Protein AF-A0A7S0S114-F1 (afdb_monomer)

Mean predicted aligned error: 22.09 Å

Solvent-accessible surface area (backbone atoms only — not comparable to full-atom values): 27896 Å² total; per-residue (Å²): 112,66,70,60,52,54,51,49,53,51,51,50,53,50,50,52,54,50,50,51,52,52,51,52,52,51,54,49,50,53,51,50,52,51,50,53,50,49,52,51,52,51,52,50,52,51,50,51,51,52,52,54,50,50,55,52,51,49,54,51,50,53,53,50,47,55,52,54,52,52,51,44,53,50,45,52,54,50,44,55,50,50,52,53,51,47,54,51,51,52,54,50,46,53,48,52,50,50,55,40,52,53,50,52,52,51,38,54,53,40,54,53,49,44,74,69,54,84,87,52,68,68,61,40,50,54,39,51,52,52,38,52,54,53,54,51,50,45,51,51,54,50,51,52,45,51,52,52,50,52,51,48,53,50,51,51,51,53,44,50,52,49,51,52,50,43,55,52,50,53,51,52,46,54,51,53,54,50,52,51,51,53,52,52,51,52,54,50,49,54,49,48,57,62,70,62,58,87,82,78,81,80,84,73,86,65,90,69,79,54,71,71,56,52,54,50,49,52,52,52,50,52,51,51,50,52,51,51,54,52,52,54,57,63,70,64,57,75,78,78,84,84,77,89,82,89,85,87,87,88,88,82,86,89,82,93,79,79,91,74,83,79,82,67,84,68,54,70,70,57,52,51,51,52,48,53,52,51,51,52,51,55,51,49,53,51,50,51,53,52,51,52,53,52,51,52,52,54,52,52,55,50,51,53,54,57,64,75,69,62,81,90,77,90,82,87,90,82,86,86,81,90,80,88,83,86,83,85,90,85,85,88,84,86,89,89,83,89,86,88,85,90,78,91,78,91,77,91,80,80,90,80,83,84,83,83,84,82,56,74,67,60,57,54,54,49,54,54,50,53,57,49,52,53,55,48,52,54,51,53,52,52,49,54,51,51,54,52,52,50,53,53,49,52,52,51,52,50,52,50,53,53,51,52,52,52,52,52,52,52,53,51,54,55,59,71,69,52,78,94,80,86,90,75,88,86,82,87,81,91,81,80,90,88,86,81,88,84,86,91,86,81,92,77,85,84,82,79,78,85,87,83,135

Sequence (453 aa):
GEAAAARAAELQLQLERFTQVVQGAQASSITYQALLGAERSAAGAHLARLQQQHVAAQAQAEGRAAALEAELQQLSGRIHQHESASAVLSATVERLARERDELMAQVSALEQHAQAAPAAAAVSQEAEQQAAALRAQVSTLGSEAAQLRTQLADQARELNVARLQAVHMERTLAQALKENAQLGEQVLSLRAARNAQPGLSQDMLVTEPGPSHEVSRLRLAALLQVVTATQARLQRQPAGSSGLSGGGSPPGAAAAAIREDGAQSMPLDALTRRLEARVREVLLSALEAQQGARAAHNRAAQLELALTSAPMAAAPLSPPRTAAIAAPSSRASPPAAGMTGTRTVGLTVSSPTAPPSINAADQQMQFVRLGQRTKELQREMLVMQAESAELRRRLAEQASANTQLAIQLAGITTQLSSPPGNRAASTGGSFAHMYRMASPDTWAEPRRRPFVP

Organism: NCBI:txid1034604

pLDDT: mean 70.27, std 20.06, range [30.53, 96.69]

Secondary structure (DSSP, 8-state):
-HHHHHHHHHHHHHHHHHHHHHHHHHHHHHHHHHHHHHHHHHHHHHHHHHHHHHHHHHHHHHHHHHHHHHHHHHHHHHHHHHHHHHHHHHHHHHHHHHHHHHHHHHHHHHHHHHHH--S-HHHHHHHHHHHHHHHHHHHHHHHHHHHHHHHHHHHHHHHHHHHHHHHHHHHHHHHHHHHHHHHHHHHHHHHHHHHT-TT---S----PPPHHHHHHHHHHHHHHHHHHHHHHHHHTSPPP---------------------------HHHHHHHHHHHHHHHHHHHHHHHHHHHHHHHHHHHHHHHHHT---------PPP----PPPP------------------PPPP-PPPPPPPHHHHHHHHHHHHHHHHHHHHHHHHHHHHHHHHHHHHHHHHHHHHHHHHHHHHHHHHHTS-S---S-----------------------PPPP--

Radius of gyration: 45.47 Å; Cα contacts (8 Å, |Δi|>4): 60; chains: 1; bounding box: 111×89×146 Å

Foldseek 3Di:
DVVVVVVVVVVVVVVVVVVVVVVVVVVVVVVVVVVVVVVVVVVVVVVVVVVVVLVVVLVVLVVVLVVLVVVLVVLVVVLVVLVVVLVVLVVVLVVLVVVLVVLVVVLVVLVVVLVPDPDPPVSNVVSVVVSVVSVVVSVVSVVVSVVSVVVSVVSVVVSVVSVVVSVVSVVVSVVSVVVNVVSVVVVVVVVVVVVPPPDPDDDDPPPDPDVVVVVVVVVVVVVVVVVVVVVVVVVPPDDDDDDDDDDDDDDDDDDDDDDDDDPDDDPPVRVVVVVVVVVVVVVVVVVVVVVVVVVVVVVVVVVVVVVVPDDDDDDDDDDDDDDDDDDDDDDDDDDDDDDDDDDDDDDDDDDDDDDDDDDPVVVVVVVVVVVVVVVVVVVVVVVVVVVVVVVVVVVVVVVVVVVVVVVVVVVVVVVVPDDPDDDDDDDDDDDDDDDDDDDDDDDDDDDDDDDDD

Nearest PDB structures (foldseek):
  3zx6-assembly1_A  TM=5.460E-01  e=6.364E-01  Archaeoglobus fulgidus DSM 4304
  4tko-assembly1_B  TM=4.449E-01  e=1.221E+00  Aquifex aeolicus VF5

Structure (mmCIF, N/CA/C/O backbone):
data_AF-A0A7S0S114-F1
#
_entry.id   AF-A0A7S0S114-F1
#
loop_
_atom_site.group_PDB
_atom_site.id
_atom_site.type_symbol
_atom_site.label_atom_id
_atom_site.label_alt_id
_atom_site.label_comp_id
_atom_site.label_asym_id
_atom_site.label_entity_id
_atom_site.label_seq_id
_atom_site.pdbx_PDB_ins_code
_atom_site.Cartn_x
_atom_site.Cartn_y
_atom_site.Cartn_z
_atom_site.occupancy
_atom_site.B_iso_or_equiv
_atom_site.auth_seq_id
_atom_site.auth_comp_id
_atom_site.auth_asym_id
_atom_site.auth_atom_id
_atom_site.pdbx_PDB_model_num
ATOM 1 N N . GLY A 1 1 ? 63.900 2.263 -81.736 1.00 81.50 1 GLY A N 1
ATOM 2 C CA . GLY A 1 1 ? 63.110 1.033 -81.546 1.00 81.50 1 GLY A CA 1
ATOM 3 C C . GLY A 1 1 ? 63.093 0.627 -80.089 1.00 81.50 1 GLY A C 1
ATOM 4 O O . GLY A 1 1 ? 62.076 0.788 -79.433 1.00 81.50 1 GLY A O 1
ATOM 5 N N . GLU A 1 2 ? 64.231 0.185 -79.560 1.00 87.00 2 GLU A N 1
ATOM 6 C CA . GLU A 1 2 ? 64.334 -0.417 -78.219 1.00 87.00 2 GLU A CA 1
ATOM 7 C C . GLU A 1 2 ? 63.953 0.516 -77.057 1.00 87.00 2 GLU A C 1
ATOM 9 O O . GLU A 1 2 ? 63.200 0.110 -76.179 1.00 87.00 2 GLU A O 1
ATOM 14 N N . ALA A 1 3 ? 64.356 1.792 -77.082 1.00 85.62 3 ALA A N 1
ATOM 15 C CA . ALA A 1 3 ? 63.976 2.752 -76.035 1.00 85.62 3 ALA A CA 1
ATOM 16 C C . ALA A 1 3 ? 62.453 3.000 -75.951 1.00 85.62 3 ALA A C 1
ATOM 18 O O . ALA A 1 3 ? 61.915 3.233 -74.871 1.00 85.62 3 ALA A O 1
ATOM 19 N N . ALA A 1 4 ? 61.743 2.921 -77.083 1.00 86.69 4 ALA A N 1
ATOM 20 C CA . ALA A 1 4 ? 60.287 3.049 -77.111 1.00 86.69 4 ALA A CA 1
ATOM 21 C C . ALA A 1 4 ? 59.601 1.789 -76.558 1.00 86.69 4 ALA A C 1
ATOM 23 O O . ALA A 1 4 ? 58.617 1.904 -75.834 1.00 86.69 4 ALA A O 1
ATOM 24 N N . ALA A 1 5 ? 60.154 0.603 -76.838 1.00 88.25 5 ALA A N 1
ATOM 25 C CA . ALA A 1 5 ? 59.668 -0.662 -76.290 1.00 88.25 5 ALA A CA 1
ATOM 26 C C . ALA A 1 5 ? 59.889 -0.758 -74.769 1.00 88.25 5 ALA A C 1
ATOM 28 O O . ALA A 1 5 ? 58.977 -1.147 -74.045 1.00 88.25 5 ALA A O 1
ATOM 29 N N . ALA A 1 6 ? 61.052 -0.323 -74.270 1.00 89.56 6 ALA A N 1
ATOM 30 C CA . ALA A 1 6 ? 61.338 -0.267 -72.836 1.00 89.56 6 ALA A CA 1
ATOM 31 C C . ALA A 1 6 ? 60.381 0.684 -72.098 1.00 89.56 6 ALA A C 1
ATOM 33 O O . ALA A 1 6 ? 59.823 0.329 -71.062 1.00 89.56 6 ALA A O 1
ATOM 34 N N . ARG A 1 7 ? 60.114 1.864 -72.675 1.00 90.38 7 ARG A N 1
ATOM 35 C CA . ARG A 1 7 ? 59.165 2.833 -72.110 1.00 90.38 7 ARG A CA 1
ATOM 36 C C . ARG A 1 7 ? 57.718 2.330 -72.144 1.00 90.38 7 ARG A C 1
ATOM 38 O O . ARG A 1 7 ? 56.965 2.598 -71.214 1.00 90.38 7 ARG A O 1
ATOM 45 N N . ALA A 1 8 ? 57.327 1.593 -73.184 1.00 88.56 8 ALA A N 1
ATOM 46 C CA . ALA A 1 8 ? 56.010 0.961 -73.257 1.00 88.56 8 ALA A CA 1
ATOM 47 C C . ALA A 1 8 ? 55.838 -0.130 -72.185 1.00 88.56 8 ALA A C 1
ATOM 49 O O . ALA A 1 8 ? 54.810 -0.157 -71.512 1.00 88.56 8 ALA A O 1
ATOM 50 N N . ALA A 1 9 ? 56.859 -0.967 -71.968 1.00 91.12 9 ALA A N 1
ATOM 51 C CA . ALA A 1 9 ? 56.851 -1.982 -70.914 1.00 91.12 9 ALA A CA 1
ATOM 52 C C . ALA A 1 9 ? 56.797 -1.361 -69.506 1.00 91.12 9 ALA A C 1
ATOM 54 O O . ALA A 1 9 ? 56.062 -1.840 -68.644 1.00 91.12 9 ALA A O 1
ATOM 55 N N . GLU A 1 10 ? 57.520 -0.262 -69.275 1.00 92.56 10 GLU A N 1
ATOM 56 C CA . GLU A 1 10 ? 57.477 0.464 -68.003 1.00 92.56 10 GLU A CA 1
ATOM 57 C C . GLU A 1 10 ? 56.098 1.087 -67.737 1.00 92.56 10 GLU A C 1
ATOM 59 O O . GLU A 1 10 ? 55.567 0.951 -66.634 1.00 92.56 10 GLU A O 1
ATOM 64 N N . LEU A 1 11 ? 55.473 1.707 -68.746 1.00 92.19 11 LEU A N 1
ATOM 65 C CA . LEU A 1 11 ? 54.112 2.242 -68.630 1.00 92.19 11 LEU A CA 1
ATOM 66 C C . LEU A 1 11 ? 53.078 1.139 -68.381 1.00 92.19 11 LEU A C 1
ATOM 68 O O . LEU A 1 11 ? 52.163 1.335 -67.585 1.00 92.19 11 LEU A O 1
ATOM 72 N N . GLN A 1 12 ? 53.233 -0.026 -69.012 1.00 91.50 12 GLN A N 1
ATOM 73 C CA . GLN A 1 12 ? 52.357 -1.172 -68.780 1.00 91.50 12 GLN A CA 1
ATOM 74 C C . GLN A 1 12 ? 52.486 -1.693 -67.340 1.00 91.50 12 GLN A C 1
ATOM 76 O O . GLN A 1 12 ? 51.475 -1.885 -66.669 1.00 91.50 12 GLN A O 1
ATOM 81 N N . LEU A 1 13 ? 53.712 -1.804 -66.818 1.00 93.06 13 LEU A N 1
ATOM 82 C CA . LEU A 1 13 ? 53.962 -2.169 -65.421 1.00 93.06 13 LEU A CA 1
ATOM 83 C C . LEU A 1 13 ? 53.384 -1.130 -64.439 1.00 93.06 13 LEU A C 1
ATOM 85 O O . LEU A 1 13 ? 52.835 -1.489 -63.396 1.00 93.06 13 LEU A O 1
ATOM 89 N N . GLN A 1 14 ? 53.489 0.166 -64.754 1.00 89.75 14 GLN A N 1
ATOM 90 C CA . GLN A 1 14 ? 52.878 1.234 -63.954 1.00 89.75 14 GLN A CA 1
ATOM 91 C C . GLN A 1 14 ? 51.348 1.147 -63.967 1.00 89.75 14 GLN A C 1
ATOM 93 O O . GLN A 1 14 ? 50.722 1.324 -62.920 1.00 89.75 14 GLN A O 1
ATOM 98 N N . LEU A 1 15 ? 50.746 0.824 -65.114 1.00 91.00 15 LEU A N 1
ATOM 99 C CA . LEU A 1 15 ? 49.301 0.668 -65.256 1.00 91.00 15 LEU A CA 1
ATOM 100 C C . LEU A 1 15 ? 48.785 -0.572 -64.507 1.00 91.00 15 LEU A C 1
ATOM 102 O O . LEU A 1 15 ? 47.757 -0.496 -63.834 1.00 91.00 15 LEU A O 1
ATOM 106 N N . GLU A 1 16 ? 49.526 -1.682 -64.531 1.00 92.44 16 GLU A N 1
ATOM 107 C CA . GLU A 1 16 ? 49.233 -2.881 -63.733 1.00 92.44 16 GLU A CA 1
ATOM 108 C C . GLU A 1 16 ? 49.321 -2.597 -62.228 1.00 92.44 16 GLU A C 1
ATOM 110 O O . GLU A 1 16 ? 48.396 -2.930 -61.484 1.00 92.44 16 GLU A O 1
ATOM 115 N N . ARG A 1 17 ? 50.377 -1.907 -61.773 1.00 90.56 17 ARG A N 1
ATOM 116 C CA . ARG A 1 17 ? 50.522 -1.494 -60.365 1.00 90.56 17 ARG A CA 1
ATOM 117 C C . ARG A 1 17 ? 49.401 -0.556 -59.926 1.00 90.56 17 ARG A C 1
ATOM 119 O O . ARG A 1 17 ? 48.840 -0.742 -58.850 1.00 90.56 17 ARG A O 1
ATOM 126 N N . PHE A 1 18 ? 49.044 0.425 -60.753 1.00 88.38 18 PHE A N 1
ATOM 127 C CA . PHE A 1 18 ? 47.925 1.325 -60.474 1.00 88.38 18 PHE A CA 1
ATOM 128 C C . PHE A 1 18 ? 46.602 0.556 -60.374 1.00 88.38 18 PHE A C 1
ATOM 130 O O . PHE A 1 18 ? 45.844 0.752 -59.426 1.00 88.38 18 PHE A O 1
ATOM 137 N N . THR A 1 19 ? 46.357 -0.380 -61.294 1.00 90.00 19 THR A N 1
ATOM 138 C CA . THR A 1 19 ? 45.152 -1.223 -61.289 1.00 90.00 19 THR A CA 1
ATOM 139 C C . THR A 1 19 ? 45.071 -2.079 -60.023 1.00 90.00 19 THR A C 1
ATOM 141 O O . THR A 1 19 ? 44.016 -2.134 -59.395 1.00 90.00 19 THR A O 1
ATOM 144 N N . GLN A 1 20 ? 46.185 -2.678 -59.588 1.00 88.00 20 GLN A N 1
ATOM 145 C CA . GLN A 1 20 ? 46.251 -3.437 -58.334 1.00 88.00 20 GLN A CA 1
ATOM 146 C C . GLN A 1 20 ? 45.964 -2.561 -57.104 1.00 88.00 20 GLN A C 1
ATOM 148 O O . GLN A 1 20 ? 45.228 -2.984 -56.213 1.00 88.00 20 GLN A O 1
ATOM 153 N N . VAL A 1 21 ? 46.483 -1.327 -57.058 1.00 88.88 21 VAL A N 1
ATOM 154 C CA . VAL A 1 21 ? 46.205 -0.379 -55.963 1.00 88.88 21 VAL A CA 1
ATOM 155 C C . VAL A 1 21 ? 44.726 0.016 -55.931 1.00 88.88 21 VAL A C 1
ATOM 157 O O . VAL A 1 21 ? 44.118 0.007 -54.861 1.00 88.88 21 VAL A O 1
ATOM 160 N N . VAL A 1 22 ? 44.120 0.310 -57.085 1.00 86.38 22 VAL A N 1
ATOM 161 C CA . VAL A 1 22 ? 42.689 0.648 -57.176 1.00 86.38 22 VAL A CA 1
ATOM 162 C C . VAL A 1 22 ? 41.814 -0.537 -56.759 1.00 86.38 22 VAL A C 1
ATOM 164 O O . VAL A 1 22 ? 40.882 -0.355 -55.977 1.00 86.38 22 VAL A O 1
ATOM 167 N N . GLN A 1 23 ? 42.132 -1.755 -57.205 1.00 86.19 23 GLN A N 1
ATOM 168 C CA . GLN A 1 23 ? 41.413 -2.967 -56.799 1.00 86.19 23 GLN A CA 1
ATOM 169 C C . GLN A 1 23 ? 41.551 -3.239 -55.293 1.00 86.19 23 GLN A C 1
ATOM 171 O O . GLN A 1 23 ? 40.560 -3.555 -54.634 1.00 86.19 23 GLN A O 1
ATOM 176 N N . GLY A 1 24 ? 42.744 -3.048 -54.718 1.00 88.62 24 GLY A N 1
ATOM 177 C CA . GLY A 1 24 ? 42.964 -3.157 -53.273 1.00 88.62 24 GLY A CA 1
ATOM 178 C C . GLY A 1 24 ? 42.173 -2.119 -52.470 1.00 88.62 24 GLY A C 1
ATOM 179 O O . GLY A 1 24 ? 41.569 -2.449 -51.445 1.00 88.62 24 GLY A O 1
ATOM 180 N N . ALA A 1 25 ? 42.106 -0.876 -52.956 1.00 82.50 25 ALA A N 1
ATOM 181 C CA . ALA A 1 25 ? 41.315 0.188 -52.342 1.00 82.50 25 ALA A CA 1
ATOM 182 C C . ALA A 1 25 ? 39.803 -0.096 -52.411 1.00 82.50 25 ALA A C 1
ATOM 184 O O . ALA A 1 25 ? 39.096 0.100 -51.422 1.00 82.50 25 ALA A O 1
ATOM 185 N N . GLN A 1 26 ? 39.307 -0.620 -53.537 1.00 83.75 26 GLN A N 1
ATOM 186 C CA . GLN A 1 26 ? 37.910 -1.041 -53.684 1.00 83.75 26 GLN A CA 1
ATOM 187 C C . GLN A 1 26 ? 37.561 -2.202 -52.744 1.00 83.75 26 GLN A C 1
ATOM 189 O O . GLN A 1 26 ? 36.554 -2.132 -52.041 1.00 83.75 26 GLN A O 1
ATOM 194 N N . ALA A 1 27 ? 38.414 -3.228 -52.654 1.00 84.94 27 ALA A N 1
ATOM 195 C CA . ALA A 1 27 ? 38.220 -4.341 -51.723 1.00 84.94 27 ALA A CA 1
ATOM 196 C C . ALA A 1 27 ? 38.202 -3.869 -50.255 1.00 84.94 27 ALA A C 1
ATOM 198 O O . ALA A 1 27 ? 37.362 -4.300 -49.460 1.00 84.94 27 ALA A O 1
ATOM 199 N N . SER A 1 28 ? 39.079 -2.922 -49.908 1.00 86.81 28 SER A N 1
ATOM 200 C CA . SER A 1 28 ? 39.133 -2.315 -48.572 1.00 86.81 28 SER A CA 1
ATOM 201 C C . SER A 1 28 ? 37.876 -1.491 -48.271 1.00 86.81 28 SER A C 1
ATOM 203 O O . SER A 1 28 ? 37.326 -1.586 -47.175 1.00 86.81 28 SER A O 1
ATOM 205 N N . SER A 1 29 ? 37.369 -0.740 -49.255 1.00 85.12 29 SER A N 1
ATOM 206 C CA . SER A 1 29 ? 36.121 0.024 -49.142 1.00 85.12 29 SER A CA 1
ATOM 207 C C . SER A 1 29 ? 34.905 -0.880 -48.912 1.00 85.12 29 SER A C 1
ATOM 209 O O . SER A 1 29 ? 34.122 -0.621 -47.999 1.00 85.12 29 SER A O 1
ATOM 211 N N . ILE A 1 30 ? 34.782 -1.983 -49.661 1.00 86.12 30 ILE A N 1
ATOM 212 C CA . ILE A 1 30 ? 33.703 -2.973 -49.484 1.00 86.12 30 ILE A CA 1
ATOM 213 C C . ILE A 1 30 ? 33.766 -3.596 -48.084 1.00 86.12 30 ILE A C 1
ATOM 215 O O . ILE A 1 30 ? 32.747 -3.702 -47.403 1.00 86.12 30 ILE A O 1
ATOM 219 N N . THR A 1 31 ? 34.966 -3.959 -47.625 1.00 88.75 31 THR A N 1
ATOM 220 C CA . THR A 1 31 ? 35.167 -4.547 -46.292 1.00 88.75 31 THR A CA 1
ATOM 221 C C . THR A 1 31 ? 34.782 -3.561 -45.186 1.00 88.75 31 THR A C 1
ATOM 223 O O . THR A 1 31 ? 34.095 -3.930 -44.235 1.00 88.75 31 THR A O 1
ATOM 226 N N . TYR A 1 32 ? 35.157 -2.288 -45.333 1.00 83.69 32 TYR A N 1
ATOM 227 C CA . TYR A 1 32 ? 34.794 -1.234 -44.389 1.00 83.69 32 TYR A CA 1
ATOM 228 C C . TYR A 1 32 ? 33.278 -0.979 -44.356 1.00 83.69 32 TYR A C 1
ATOM 230 O O . TYR A 1 32 ? 32.695 -0.864 -43.279 1.00 83.69 32 TYR A O 1
ATOM 238 N N . GLN A 1 33 ? 32.610 -0.965 -45.514 1.00 82.94 33 GLN A N 1
ATOM 239 C CA . GLN A 1 33 ? 31.150 -0.847 -45.579 1.00 82.94 33 GLN A CA 1
ATOM 240 C C . GLN A 1 33 ? 30.438 -2.048 -44.939 1.00 82.94 33 GLN A C 1
ATOM 242 O O . GLN A 1 33 ? 29.446 -1.859 -44.234 1.00 82.94 33 GLN A O 1
ATOM 247 N N . ALA A 1 34 ? 30.953 -3.267 -45.128 1.00 85.12 34 ALA A N 1
ATOM 248 C CA . ALA A 1 34 ? 30.411 -4.468 -44.494 1.00 85.12 34 ALA A CA 1
ATOM 249 C C . ALA A 1 34 ? 30.555 -4.428 -42.961 1.00 85.12 34 ALA A C 1
ATOM 251 O O . ALA A 1 34 ? 29.598 -4.736 -42.250 1.00 85.12 34 ALA A O 1
ATOM 252 N N . LEU A 1 35 ? 31.712 -3.986 -42.451 1.00 88.38 35 LEU A N 1
ATOM 253 C CA . LEU A 1 35 ? 31.949 -3.783 -41.016 1.00 88.38 35 LEU A CA 1
ATOM 254 C C . LEU A 1 35 ? 30.997 -2.734 -40.429 1.00 88.38 35 LEU A C 1
ATOM 256 O O . LEU A 1 35 ? 30.316 -3.016 -39.445 1.00 88.38 35 LEU A O 1
ATOM 260 N N . LEU A 1 36 ? 30.858 -1.573 -41.078 1.00 80.44 36 LEU A N 1
ATOM 261 C CA . LEU A 1 36 ? 29.904 -0.540 -40.660 1.00 80.44 36 LEU A CA 1
ATOM 262 C C . LEU A 1 36 ? 28.451 -1.041 -40.678 1.00 80.44 36 LEU A C 1
ATOM 264 O O . LEU A 1 36 ? 27.664 -0.697 -39.795 1.00 80.44 36 LEU A O 1
ATOM 268 N N . GLY A 1 37 ? 28.074 -1.854 -41.668 1.00 84.50 37 GLY A N 1
ATOM 269 C CA . GLY A 1 37 ? 26.755 -2.485 -41.734 1.00 84.50 37 GLY A CA 1
ATOM 270 C C . GLY A 1 37 ? 26.506 -3.445 -40.567 1.00 84.50 37 GLY A C 1
ATOM 271 O O . GLY A 1 37 ? 25.448 -3.390 -39.934 1.00 84.50 37 GLY A O 1
ATOM 272 N N . ALA A 1 38 ? 27.495 -4.278 -40.236 1.00 84.94 38 ALA A N 1
ATOM 273 C CA . ALA A 1 38 ? 27.428 -5.209 -39.113 1.00 84.94 38 ALA A CA 1
ATOM 274 C C . ALA A 1 38 ? 27.340 -4.481 -37.762 1.00 84.94 38 ALA A C 1
ATOM 276 O O . ALA A 1 38 ? 26.494 -4.830 -36.936 1.00 84.94 38 ALA A O 1
ATOM 277 N N . GLU A 1 39 ? 28.138 -3.430 -37.554 1.00 83.75 39 GLU A N 1
ATOM 278 C CA . GLU A 1 39 ? 28.085 -2.601 -36.343 1.00 83.75 39 GLU A CA 1
ATOM 279 C C . GLU A 1 39 ? 26.726 -1.911 -36.180 1.00 83.75 39 GLU A C 1
ATOM 281 O O . GLU A 1 39 ? 26.144 -1.933 -35.093 1.00 83.75 39 GLU A O 1
ATOM 286 N N . ARG A 1 40 ? 26.157 -1.368 -37.266 1.00 79.69 40 ARG A N 1
ATOM 287 C CA . ARG A 1 40 ? 24.809 -0.772 -37.251 1.00 79.69 40 ARG A CA 1
ATOM 288 C C . ARG A 1 40 ? 23.733 -1.801 -36.912 1.00 79.69 40 ARG A C 1
ATOM 290 O O . ARG A 1 40 ? 22.847 -1.511 -36.108 1.00 79.69 40 ARG A O 1
ATOM 297 N N . SER A 1 41 ? 23.818 -3.003 -37.482 1.00 84.81 41 SER A N 1
ATOM 298 C CA . SER A 1 41 ? 22.891 -4.097 -37.176 1.00 84.81 41 SER A CA 1
ATOM 299 C C . SER A 1 41 ? 22.999 -4.536 -35.711 1.00 84.81 41 SER A C 1
ATOM 301 O O . SER A 1 41 ? 21.980 -4.717 -35.042 1.00 84.81 41 SER A O 1
ATOM 303 N N . ALA A 1 42 ? 24.219 -4.665 -35.182 1.00 82.56 42 ALA A N 1
ATOM 304 C CA . ALA A 1 42 ? 24.456 -5.022 -33.785 1.00 82.56 42 ALA A CA 1
ATOM 305 C C . ALA A 1 42 ? 23.935 -3.942 -32.822 1.00 82.56 42 ALA A C 1
ATOM 307 O O . ALA A 1 42 ? 23.252 -4.263 -31.846 1.00 82.56 42 ALA A O 1
ATOM 308 N N . ALA A 1 43 ? 24.174 -2.662 -33.126 1.00 76.56 43 ALA A N 1
ATOM 309 C CA . ALA A 1 43 ? 23.641 -1.537 -32.362 1.00 76.56 43 ALA A CA 1
ATOM 310 C C . ALA A 1 43 ? 22.101 -1.499 -32.391 1.00 76.56 43 ALA A C 1
ATOM 312 O O . ALA A 1 43 ? 21.467 -1.283 -31.356 1.00 76.56 43 ALA A O 1
ATOM 313 N N . GLY A 1 44 ? 21.489 -1.775 -33.549 1.00 83.75 44 GLY A N 1
ATOM 314 C CA . GLY A 1 44 ? 20.037 -1.891 -33.696 1.00 83.75 44 GLY A CA 1
ATOM 315 C C . GLY A 1 44 ? 19.445 -3.023 -32.851 1.00 83.75 44 GLY A C 1
ATOM 316 O O . GLY A 1 44 ? 18.481 -2.806 -32.115 1.00 83.75 44 GLY A O 1
ATOM 317 N N . ALA A 1 45 ? 20.061 -4.207 -32.883 1.00 81.94 45 ALA A N 1
ATOM 318 C CA . ALA A 1 45 ? 19.642 -5.353 -32.076 1.00 81.94 45 ALA A CA 1
ATOM 319 C C . ALA A 1 45 ? 19.790 -5.091 -30.566 1.00 81.94 45 ALA A C 1
ATOM 321 O O . ALA A 1 45 ? 18.902 -5.436 -29.782 1.00 81.94 45 ALA A O 1
ATOM 322 N N . HIS A 1 46 ? 20.880 -4.439 -30.149 1.00 81.06 46 HIS A N 1
ATOM 323 C CA . HIS A 1 46 ? 21.086 -4.047 -28.755 1.00 81.06 46 HIS A CA 1
ATOM 324 C C . HIS A 1 46 ? 20.023 -3.046 -28.284 1.00 81.06 46 HIS A C 1
ATOM 326 O O . HIS A 1 46 ? 19.440 -3.219 -27.213 1.00 81.06 46 HIS A O 1
ATOM 332 N N . LEU A 1 47 ? 19.706 -2.039 -29.104 1.00 79.12 47 LEU A N 1
ATOM 333 C CA . LEU A 1 47 ? 18.654 -1.073 -28.798 1.00 79.12 47 LEU A CA 1
ATOM 334 C C . LEU A 1 47 ? 17.277 -1.742 -28.689 1.00 79.12 47 LEU A C 1
ATOM 336 O O . LEU A 1 47 ? 16.530 -1.434 -27.763 1.00 79.12 47 LEU A O 1
ATOM 340 N N . ALA A 1 48 ? 16.948 -2.670 -29.591 1.00 81.62 48 ALA A N 1
ATOM 341 C CA . ALA A 1 48 ? 15.697 -3.423 -29.530 1.00 81.62 48 ALA A CA 1
ATOM 342 C C . ALA A 1 48 ? 15.598 -4.252 -28.237 1.00 81.62 48 ALA A C 1
ATOM 344 O O . ALA A 1 48 ? 14.558 -4.247 -27.576 1.00 81.62 48 ALA A O 1
ATOM 345 N N . ARG A 1 49 ? 16.698 -4.895 -27.819 1.00 86.00 49 ARG A N 1
ATOM 346 C CA . ARG A 1 49 ? 16.763 -5.632 -26.548 1.00 86.00 49 ARG A CA 1
ATOM 347 C C . ARG A 1 49 ? 16.570 -4.707 -25.342 1.00 86.00 49 ARG A C 1
ATOM 349 O O . ARG A 1 49 ? 15.791 -5.046 -24.456 1.00 86.00 49 ARG A O 1
ATOM 356 N N . LEU A 1 50 ? 17.219 -3.541 -25.319 1.00 80.12 50 LEU A N 1
ATOM 357 C CA . LEU A 1 50 ? 17.033 -2.549 -24.252 1.00 80.12 50 LEU A CA 1
ATOM 358 C C . LEU A 1 50 ? 15.591 -2.029 -24.195 1.00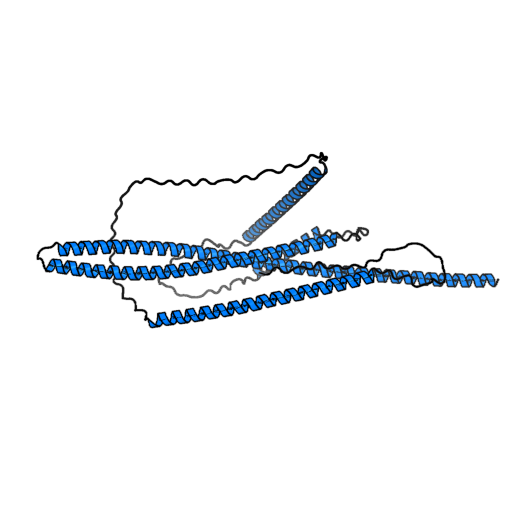 80.12 50 LEU A C 1
ATOM 360 O O . LEU A 1 50 ? 15.020 -1.904 -23.115 1.00 80.12 50 LEU A O 1
ATOM 364 N N . GLN A 1 51 ? 14.971 -1.765 -25.348 1.00 83.75 51 GLN A N 1
ATOM 365 C CA . GLN A 1 51 ? 13.569 -1.347 -25.409 1.00 83.75 51 GLN A CA 1
ATOM 366 C C . GLN A 1 51 ? 12.634 -2.427 -24.866 1.00 83.75 51 GLN A C 1
ATOM 368 O O . GLN A 1 51 ? 11.738 -2.122 -24.080 1.00 83.75 51 GLN A O 1
ATOM 373 N N . GLN A 1 52 ? 12.862 -3.689 -25.232 1.00 87.75 52 GLN A N 1
ATOM 374 C CA . GLN A 1 52 ? 12.080 -4.809 -24.718 1.00 87.75 52 GLN A CA 1
ATOM 375 C C . GLN A 1 52 ? 12.240 -4.963 -23.198 1.00 87.75 52 GLN A C 1
ATOM 377 O O . GLN A 1 52 ? 11.246 -5.149 -22.496 1.00 87.75 52 GLN A O 1
ATOM 382 N N . GLN A 1 53 ? 13.467 -4.841 -22.682 1.00 84.00 53 GLN A N 1
ATOM 383 C CA . GLN A 1 53 ? 13.740 -4.874 -21.243 1.00 84.00 53 GLN A CA 1
ATOM 384 C C . GLN A 1 53 ? 13.036 -3.735 -20.504 1.00 84.00 53 GLN A C 1
ATOM 386 O O . GLN A 1 53 ? 12.437 -3.975 -19.460 1.00 84.00 53 GLN A O 1
ATOM 391 N N . HIS A 1 54 ? 13.044 -2.522 -21.060 1.00 81.31 54 HIS A N 1
ATOM 392 C CA . HIS A 1 54 ? 12.358 -1.387 -20.450 1.00 81.31 54 HIS A CA 1
ATOM 393 C C . HIS A 1 54 ? 10.839 -1.585 -20.403 1.00 81.31 54 HIS A C 1
ATOM 395 O O . HIS A 1 54 ? 10.225 -1.340 -19.371 1.00 81.31 54 HIS A O 1
ATOM 401 N N . VAL A 1 55 ? 10.221 -2.065 -21.488 1.00 84.75 55 VAL A N 1
ATOM 402 C CA . VAL A 1 55 ? 8.774 -2.347 -21.510 1.00 84.75 55 VAL A CA 1
ATOM 403 C C . VAL A 1 55 ? 8.409 -3.420 -20.481 1.00 84.75 55 VAL A C 1
ATOM 405 O O . VAL A 1 55 ? 7.419 -3.273 -19.768 1.00 84.75 55 VAL A O 1
ATOM 408 N N . ALA A 1 56 ? 9.221 -4.474 -20.358 1.00 82.94 56 ALA A N 1
ATOM 409 C CA . ALA A 1 56 ? 9.004 -5.517 -19.360 1.00 82.94 56 ALA A CA 1
ATOM 410 C C . ALA A 1 56 ? 9.154 -4.988 -17.922 1.00 82.94 56 ALA A C 1
ATOM 412 O O . ALA A 1 56 ? 8.313 -5.282 -17.072 1.00 82.94 56 ALA A O 1
ATOM 413 N N . ALA A 1 57 ? 10.186 -4.182 -17.657 1.00 78.56 57 ALA A N 1
ATOM 414 C CA . ALA A 1 57 ? 10.407 -3.562 -16.352 1.00 78.56 57 ALA A CA 1
ATOM 415 C C . ALA A 1 57 ? 9.267 -2.603 -15.979 1.00 78.56 57 ALA A C 1
ATOM 417 O O . ALA A 1 57 ? 8.768 -2.653 -14.856 1.00 78.56 57 ALA A O 1
ATOM 418 N N . GLN A 1 58 ? 8.802 -1.793 -16.933 1.00 83.81 58 GLN A N 1
ATOM 419 C CA . GLN A 1 58 ? 7.679 -0.882 -16.736 1.00 83.81 58 GLN A CA 1
ATOM 420 C C . GLN A 1 58 ? 6.391 -1.645 -16.404 1.00 83.81 58 GLN A C 1
ATOM 422 O O . GLN A 1 58 ? 5.746 -1.338 -15.406 1.00 83.81 58 GLN A O 1
ATOM 427 N N . ALA A 1 59 ? 6.052 -2.685 -17.171 1.00 84.44 59 ALA A N 1
ATOM 428 C CA . ALA A 1 59 ? 4.874 -3.508 -16.896 1.00 84.44 59 ALA A CA 1
ATOM 429 C C . ALA A 1 59 ? 4.948 -4.184 -15.514 1.00 84.44 59 ALA A C 1
ATOM 431 O O . ALA A 1 59 ? 3.948 -4.278 -14.802 1.00 84.44 59 ALA A O 1
ATOM 432 N N . GLN A 1 60 ? 6.140 -4.628 -15.099 1.00 83.81 60 GLN A N 1
ATOM 433 C CA . GLN A 1 60 ? 6.343 -5.193 -13.766 1.00 83.81 60 GLN A CA 1
ATOM 434 C C . GLN A 1 60 ? 6.152 -4.145 -12.662 1.00 83.81 60 GLN A C 1
ATOM 436 O O . GLN A 1 60 ? 5.553 -4.449 -11.630 1.00 83.81 60 GLN A O 1
ATOM 441 N N . ALA A 1 61 ? 6.652 -2.927 -12.860 1.00 77.81 61 ALA A N 1
ATOM 442 C CA . ALA A 1 61 ? 6.510 -1.848 -11.894 1.00 77.81 61 ALA A CA 1
ATOM 443 C C . ALA A 1 61 ? 5.054 -1.369 -11.776 1.00 77.81 61 ALA A C 1
ATOM 445 O O . ALA A 1 61 ? 4.571 -1.180 -10.663 1.00 77.81 61 ALA A O 1
ATOM 446 N N . GLU A 1 62 ? 4.332 -1.260 -12.894 1.00 84.00 62 GLU A N 1
ATOM 447 C CA . GLU A 1 62 ? 2.890 -0.975 -12.918 1.00 84.00 62 GLU A CA 1
ATOM 448 C C . GLU A 1 62 ? 2.091 -2.070 -12.194 1.00 84.00 62 GLU A C 1
ATOM 450 O O . GLU A 1 62 ? 1.236 -1.769 -11.363 1.00 84.00 62 GLU A O 1
ATOM 455 N N . GLY A 1 63 ? 2.424 -3.346 -12.422 1.00 87.62 63 GLY A N 1
ATOM 456 C CA . GLY A 1 63 ? 1.799 -4.465 -11.712 1.00 87.62 63 GLY A CA 1
ATOM 457 C C . GLY A 1 63 ? 2.046 -4.436 -10.200 1.00 87.62 63 GLY A C 1
ATOM 458 O O . GLY A 1 63 ? 1.132 -4.694 -9.418 1.00 87.62 63 GLY A O 1
ATOM 459 N N . ARG A 1 64 ? 3.264 -4.079 -9.769 1.00 85.81 64 ARG A N 1
ATOM 460 C CA . ARG A 1 64 ? 3.579 -3.892 -8.342 1.00 85.81 64 ARG A CA 1
ATOM 461 C C . ARG A 1 64 ? 2.817 -2.711 -7.745 1.00 85.81 64 ARG A C 1
ATOM 463 O O . ARG A 1 64 ? 2.274 -2.857 -6.658 1.00 85.81 64 ARG A O 1
ATOM 470 N N . ALA A 1 65 ? 2.744 -1.577 -8.442 1.00 80.50 65 ALA A N 1
ATOM 471 C CA . ALA A 1 65 ? 2.000 -0.407 -7.978 1.00 80.50 65 ALA A CA 1
ATOM 472 C C . ALA A 1 65 ? 0.512 -0.731 -7.770 1.00 80.50 65 ALA A C 1
ATOM 474 O O . ALA A 1 65 ? -0.021 -0.458 -6.699 1.00 80.50 65 ALA A O 1
ATOM 475 N N . ALA A 1 66 ? -0.118 -1.416 -8.729 1.00 87.62 66 ALA A N 1
ATOM 476 C CA . ALA A 1 66 ? -1.512 -1.845 -8.613 1.00 87.62 66 ALA A CA 1
ATOM 477 C C . ALA A 1 66 ? -1.749 -2.792 -7.419 1.00 87.62 66 ALA A C 1
ATOM 479 O O . ALA A 1 66 ? -2.769 -2.691 -6.738 1.00 87.62 66 ALA A O 1
ATOM 480 N N . ALA A 1 67 ? -0.805 -3.697 -7.134 1.00 87.19 67 ALA A N 1
ATOM 481 C CA . ALA A 1 67 ? -0.887 -4.573 -5.966 1.00 87.19 67 ALA A CA 1
ATOM 482 C C . ALA A 1 67 ? -0.785 -3.786 -4.647 1.00 87.19 67 ALA A C 1
ATOM 484 O O . ALA A 1 67 ? -1.602 -3.988 -3.750 1.00 87.19 67 ALA A O 1
ATOM 485 N N . LEU A 1 68 ? 0.165 -2.847 -4.549 1.00 84.25 68 LEU A N 1
ATOM 486 C CA . LEU A 1 68 ? 0.313 -1.980 -3.374 1.00 84.25 68 LEU A CA 1
ATOM 487 C C . LEU A 1 68 ? -0.935 -1.106 -3.154 1.00 84.25 68 LEU A C 1
ATOM 489 O O . LEU A 1 68 ? -1.376 -0.939 -2.020 1.00 84.25 68 LEU A O 1
ATOM 493 N N . GLU A 1 69 ? -1.529 -0.573 -4.224 1.00 88.19 69 GLU A N 1
ATOM 494 C CA . GLU A 1 69 ? -2.776 0.200 -4.157 1.00 88.19 69 GLU A CA 1
ATOM 495 C C . GLU A 1 69 ? -3.954 -0.645 -3.655 1.00 88.19 69 GLU A C 1
ATOM 497 O O . GLU A 1 69 ? -4.726 -0.184 -2.812 1.00 88.19 69 GLU A O 1
ATOM 502 N N . ALA A 1 70 ? -4.077 -1.894 -4.115 1.00 90.06 70 ALA A N 1
ATOM 503 C CA . ALA A 1 70 ? -5.107 -2.813 -3.635 1.00 90.06 70 ALA A CA 1
ATOM 504 C C . ALA A 1 70 ? -4.938 -3.135 -2.137 1.00 90.06 70 ALA A C 1
ATOM 506 O O . ALA A 1 70 ? -5.914 -3.119 -1.382 1.00 90.06 70 ALA A O 1
ATOM 507 N N . GLU A 1 71 ? -3.704 -3.365 -1.681 1.00 88.56 71 GLU A N 1
ATOM 508 C CA . GLU A 1 71 ? -3.408 -3.581 -0.261 1.00 88.56 71 GLU A CA 1
ATOM 509 C C . GLU A 1 71 ? -3.706 -2.335 0.589 1.00 88.56 71 GLU A C 1
ATOM 511 O O . GLU A 1 71 ? -4.277 -2.451 1.677 1.00 88.56 71 GLU A O 1
ATOM 516 N N . LEU A 1 72 ? -3.399 -1.133 0.089 1.00 86.38 72 LEU A N 1
ATOM 517 C CA . LEU A 1 72 ? -3.750 0.126 0.753 1.00 86.38 72 LEU A CA 1
ATOM 518 C C . LEU A 1 72 ? -5.265 0.311 0.878 1.00 86.38 72 LEU A C 1
ATOM 520 O O . LEU A 1 72 ? -5.745 0.713 1.940 1.00 86.38 72 LEU A O 1
ATOM 524 N N . GLN A 1 73 ? -6.035 -0.021 -0.161 1.00 92.62 73 GLN A N 1
ATOM 525 C CA . GLN A 1 73 ? -7.499 0.006 -0.092 1.00 92.62 73 GLN A CA 1
ATOM 526 C C . GLN A 1 73 ? -8.029 -0.970 0.965 1.00 92.62 73 GLN A C 1
ATOM 528 O O . GLN A 1 73 ? -8.911 -0.614 1.750 1.00 92.62 73 GLN A O 1
ATOM 533 N N . GLN A 1 74 ? -7.457 -2.175 1.045 1.00 91.88 74 GLN A N 1
ATOM 534 C CA . GLN A 1 74 ? -7.827 -3.156 2.063 1.00 91.88 74 GLN A CA 1
ATOM 535 C C . GLN A 1 74 ? -7.485 -2.671 3.480 1.00 91.88 74 GLN A C 1
ATOM 537 O O . GLN A 1 74 ? -8.315 -2.785 4.387 1.00 91.88 74 GLN A O 1
ATOM 542 N N . LEU A 1 75 ? -6.289 -2.110 3.685 1.00 87.50 75 LEU A N 1
ATOM 543 C CA . LEU A 1 75 ? -5.875 -1.539 4.970 1.00 87.50 75 LEU A CA 1
ATOM 544 C C . LEU A 1 75 ? -6.769 -0.370 5.379 1.00 87.50 75 LEU A C 1
ATOM 546 O O . LEU A 1 75 ? -7.201 -0.314 6.529 1.00 87.50 75 LEU A O 1
ATOM 550 N N . SER A 1 76 ? -7.108 0.514 4.443 1.00 89.69 76 SER A N 1
ATOM 551 C CA . SER A 1 76 ? -8.051 1.606 4.679 1.00 89.69 76 SER A CA 1
ATOM 552 C C . SER A 1 76 ? -9.413 1.073 5.130 1.00 89.69 76 SER A C 1
ATOM 554 O O . SER A 1 76 ? -9.940 1.517 6.151 1.00 89.69 76 SER A O 1
ATOM 556 N N . GLY A 1 77 ? -9.949 0.053 4.453 1.00 91.38 77 GLY A N 1
ATOM 557 C CA . GLY A 1 77 ? -11.194 -0.603 4.860 1.00 91.38 77 GLY A CA 1
ATOM 558 C C . GLY A 1 77 ? -11.124 -1.187 6.275 1.00 91.38 77 GLY A C 1
ATOM 559 O O . GLY A 1 77 ? -12.035 -0.979 7.077 1.00 91.38 77 GLY A O 1
ATOM 560 N N . ARG A 1 78 ? -10.016 -1.852 6.625 1.00 88.06 78 ARG A N 1
ATOM 561 C CA . ARG A 1 78 ? -9.789 -2.375 7.982 1.00 88.06 78 ARG A CA 1
ATOM 562 C C . ARG A 1 78 ? -9.712 -1.266 9.031 1.00 88.06 78 ARG A C 1
ATOM 564 O O . ARG A 1 78 ? -10.297 -1.418 10.098 1.00 88.06 78 ARG A O 1
ATOM 571 N N . ILE A 1 79 ? -9.028 -0.157 8.745 1.00 87.19 79 ILE A N 1
ATOM 572 C CA . ILE A 1 79 ? -8.940 0.992 9.661 1.00 87.19 79 ILE A CA 1
ATOM 573 C C . ILE A 1 79 ? -10.342 1.533 9.959 1.00 87.19 79 ILE A C 1
ATOM 575 O O . ILE A 1 79 ? -10.692 1.653 11.129 1.00 87.19 79 ILE A O 1
ATOM 579 N N . HIS A 1 80 ? -11.172 1.751 8.935 1.00 90.31 80 HIS A N 1
ATOM 580 C CA . HIS A 1 80 ? -12.552 2.216 9.124 1.00 90.31 80 HIS A CA 1
ATOM 581 C C . HIS A 1 80 ? -13.387 1.233 9.960 1.00 90.31 80 HIS A C 1
ATOM 583 O O . HIS A 1 80 ? -14.158 1.648 10.827 1.00 90.31 80 HIS A O 1
ATOM 589 N N . GLN A 1 81 ? -13.217 -0.076 9.748 1.00 88.56 81 GLN A N 1
ATOM 590 C CA . GLN A 1 81 ? -13.886 -1.095 10.561 1.00 88.56 81 GLN A CA 1
ATOM 591 C C . GLN A 1 81 ? -13.459 -1.012 12.031 1.00 88.56 81 GLN A C 1
ATOM 593 O O . GLN A 1 81 ? -14.322 -0.954 12.906 1.00 88.56 81 GLN A O 1
ATOM 598 N N . HIS A 1 82 ? -12.156 -0.935 12.315 1.00 83.94 82 HIS A N 1
ATOM 599 C CA . HIS A 1 82 ? -11.655 -0.795 13.685 1.00 83.94 82 HIS A CA 1
ATOM 600 C C . HIS A 1 82 ? -12.098 0.523 14.339 1.00 83.94 82 HIS A C 1
ATOM 602 O O . HIS A 1 82 ? -12.454 0.524 15.514 1.00 83.94 82 HIS A O 1
ATOM 608 N N . GLU A 1 83 ? -12.133 1.631 13.596 1.00 86.88 83 GLU A N 1
ATOM 609 C CA . GLU A 1 83 ? -12.645 2.915 14.091 1.00 86.88 83 GLU A CA 1
ATOM 610 C C . GLU A 1 83 ? -14.126 2.820 14.470 1.00 86.88 83 GLU A C 1
ATOM 612 O O . GLU A 1 83 ? -14.513 3.255 15.556 1.00 86.88 83 GLU A O 1
ATOM 617 N N . SER A 1 84 ? -14.943 2.181 13.627 1.00 90.25 84 SER A N 1
ATOM 618 C CA . SER A 1 84 ? -16.364 1.963 13.918 1.00 90.25 84 SER A CA 1
ATOM 619 C C . SER A 1 84 ? -16.580 1.054 15.136 1.00 90.25 84 SER A C 1
ATOM 621 O O . SER A 1 84 ? -17.394 1.371 16.003 1.00 90.25 84 SER A O 1
ATOM 623 N N . ALA A 1 85 ? -15.808 -0.031 15.258 1.00 82.94 85 ALA A N 1
ATOM 624 C CA . ALA A 1 85 ? -15.882 -0.947 16.393 1.00 82.94 85 ALA A CA 1
ATOM 625 C C . ALA A 1 85 ? -15.460 -0.263 17.702 1.00 82.94 85 ALA A C 1
ATOM 627 O O . ALA A 1 85 ? -16.141 -0.395 18.720 1.00 82.94 85 ALA A O 1
ATOM 628 N N . SER A 1 86 ? -14.388 0.530 17.658 1.00 83.62 86 SER A N 1
ATOM 629 C CA . SER A 1 86 ? -13.906 1.313 18.797 1.00 83.62 86 SER A CA 1
ATOM 630 C C . SER A 1 86 ? -14.936 2.350 19.254 1.00 83.62 86 SER A C 1
ATOM 632 O O . SER A 1 86 ? -15.183 2.484 20.453 1.00 83.62 86 SER A O 1
ATOM 634 N N . ALA A 1 87 ? -15.614 3.029 18.321 1.00 86.38 87 ALA A N 1
ATOM 635 C CA . ALA A 1 87 ? -16.684 3.971 18.651 1.00 86.38 87 ALA A CA 1
ATOM 636 C C . ALA A 1 87 ? -17.855 3.285 19.379 1.00 86.38 87 ALA A C 1
ATOM 638 O O . ALA A 1 87 ? -18.345 3.803 20.385 1.00 86.38 87 ALA A O 1
ATOM 639 N N . VAL A 1 88 ? -18.265 2.097 18.918 1.00 91.44 88 VAL A N 1
ATOM 640 C CA . VAL A 1 88 ? -19.312 1.299 19.576 1.00 91.44 88 VAL A CA 1
ATOM 641 C C . VAL A 1 88 ? -18.872 0.877 20.977 1.00 91.44 88 VAL A C 1
ATOM 643 O O . VAL A 1 88 ? -19.613 1.089 21.937 1.00 91.44 88 VAL A O 1
ATOM 646 N N . LEU A 1 89 ? -17.657 0.344 21.124 1.00 84.38 89 LEU A N 1
ATOM 647 C CA . LEU A 1 89 ? -17.119 -0.051 22.426 1.00 84.38 89 LEU A CA 1
ATOM 648 C C . LEU A 1 89 ? -17.037 1.139 23.392 1.00 84.38 89 LEU A C 1
ATOM 650 O O . LEU A 1 89 ? -17.480 1.030 24.535 1.00 84.38 89 LEU A O 1
ATOM 654 N N . SER A 1 90 ? -16.562 2.299 22.938 1.00 88.00 90 SER A N 1
ATOM 655 C CA . SER A 1 90 ? -16.517 3.514 23.758 1.00 88.00 90 SER A CA 1
ATOM 656 C C . SER A 1 90 ? -17.910 3.913 24.253 1.00 88.00 90 SER A C 1
ATOM 658 O O . SER A 1 90 ? -18.098 4.146 25.448 1.00 88.00 90 SER A O 1
ATOM 660 N N . ALA A 1 91 ? -18.911 3.911 23.368 1.00 89.62 91 ALA A N 1
ATOM 661 C CA . ALA A 1 91 ? -20.290 4.216 23.740 1.00 89.62 91 ALA A CA 1
ATOM 662 C C . ALA A 1 91 ? -20.861 3.200 24.749 1.00 89.62 91 ALA A C 1
ATOM 664 O O . ALA A 1 91 ? -21.565 3.586 25.685 1.00 89.62 91 ALA A O 1
ATOM 665 N N . THR A 1 92 ? -20.536 1.909 24.606 1.00 88.56 92 THR A N 1
ATOM 666 C CA . THR A 1 92 ? -20.966 0.877 25.568 1.00 88.56 92 THR A CA 1
ATOM 667 C C . THR A 1 92 ? -20.330 1.066 26.944 1.00 88.56 92 THR A C 1
ATOM 669 O O . THR A 1 92 ? -21.028 0.970 27.950 1.00 88.56 92 THR A O 1
ATOM 672 N N . VAL A 1 93 ? -19.043 1.421 27.010 1.00 86.06 93 VAL A N 1
ATOM 673 C CA . VAL A 1 93 ? -18.351 1.700 28.278 1.00 86.06 93 VAL A CA 1
ATOM 674 C C . VAL A 1 93 ? -18.951 2.922 28.975 1.00 86.06 93 VAL A C 1
ATOM 676 O O . VAL A 1 93 ? -19.140 2.897 30.191 1.00 86.06 93 VAL A O 1
ATOM 679 N N . GLU A 1 94 ? -19.287 3.980 28.233 1.00 90.06 94 GLU A N 1
ATOM 680 C CA . GLU A 1 94 ? -19.973 5.149 28.797 1.00 90.06 94 GLU A CA 1
ATOM 681 C C . GLU A 1 94 ? -21.364 4.806 29.329 1.00 90.06 94 GLU A C 1
ATOM 683 O O . GLU A 1 94 ? -21.749 5.281 30.397 1.00 90.06 94 GLU A O 1
ATOM 688 N N . ARG A 1 95 ? -22.115 3.969 28.606 1.00 93.19 95 ARG A N 1
ATOM 689 C CA . ARG A 1 95 ? -23.430 3.506 29.051 1.00 93.19 95 ARG A CA 1
ATOM 690 C C . ARG A 1 95 ? -23.329 2.722 30.361 1.00 93.19 95 ARG A C 1
ATOM 692 O O . ARG A 1 95 ? -24.032 3.064 31.305 1.00 93.19 95 ARG A O 1
ATOM 699 N N . LEU A 1 96 ? -22.426 1.744 30.439 1.00 86.00 96 LEU A N 1
ATOM 700 C CA . LEU A 1 96 ? -22.202 0.966 31.663 1.00 86.00 96 LEU A CA 1
ATOM 701 C C . LEU A 1 96 ? -21.743 1.853 32.828 1.00 86.00 96 LEU A C 1
ATOM 703 O O . LEU A 1 96 ? -22.126 1.621 33.971 1.00 86.00 96 LEU A O 1
ATOM 707 N N . ALA A 1 97 ? -20.950 2.895 32.555 1.00 84.38 97 ALA A N 1
ATOM 708 C CA . ALA A 1 97 ? -20.549 3.855 33.579 1.00 84.38 97 ALA A CA 1
ATOM 709 C C . ALA A 1 97 ? -21.746 4.643 34.141 1.00 84.38 97 ALA A C 1
ATOM 711 O O . ALA A 1 97 ? -21.829 4.808 35.355 1.00 84.38 97 ALA A O 1
ATOM 712 N N . ARG A 1 98 ? -22.690 5.072 33.289 1.00 91.38 98 ARG A N 1
ATOM 713 C CA . ARG A 1 98 ? -23.932 5.734 33.733 1.00 91.38 98 ARG A CA 1
ATOM 714 C C . ARG A 1 98 ? -24.829 4.784 34.526 1.00 91.38 98 ARG A C 1
ATOM 716 O O . ARG A 1 98 ? -25.265 5.151 35.610 1.00 91.38 98 ARG A O 1
ATOM 723 N N . GLU A 1 99 ? -25.035 3.561 34.034 1.00 89.81 99 GLU A N 1
ATOM 724 C CA . GLU A 1 99 ? -25.825 2.533 34.733 1.00 89.81 99 GLU A CA 1
ATOM 725 C C . GLU A 1 99 ? -25.232 2.227 36.121 1.00 89.81 99 GLU A C 1
ATOM 727 O O . GLU A 1 99 ? -25.953 2.152 37.114 1.00 89.81 99 GLU A O 1
ATOM 732 N N . ARG A 1 100 ? -23.901 2.142 36.228 1.00 85.88 100 ARG A N 1
ATOM 733 C CA . ARG A 1 100 ? -23.203 2.002 37.512 1.00 85.88 100 ARG A CA 1
ATOM 734 C C . ARG A 1 100 ? -23.468 3.184 38.450 1.00 85.88 100 ARG A C 1
ATOM 736 O O . ARG A 1 100 ? -23.712 2.962 39.634 1.00 85.88 100 ARG A O 1
ATOM 743 N N . ASP A 1 101 ? -23.383 4.417 37.957 1.00 87.88 101 ASP A N 1
ATOM 744 C CA . ASP A 1 101 ? -23.579 5.619 38.779 1.00 87.88 101 ASP A CA 1
ATOM 745 C C . ASP A 1 101 ? -25.031 5.737 39.274 1.00 87.88 101 ASP A C 1
ATOM 747 O O . ASP A 1 101 ? -25.261 6.086 40.433 1.00 87.88 101 ASP A O 1
ATOM 751 N N . GLU A 1 102 ? -26.003 5.360 38.440 1.00 93.06 102 GLU A N 1
ATOM 752 C CA . GLU A 1 102 ? -27.417 5.259 38.818 1.00 93.06 102 GLU A CA 1
ATOM 753 C C . GLU A 1 102 ? -27.643 4.204 39.908 1.00 93.06 102 GLU A C 1
ATOM 755 O O . GLU A 1 102 ? -28.298 4.490 40.912 1.00 93.06 102 GLU A O 1
ATOM 760 N N . LEU A 1 103 ? -27.067 3.005 39.762 1.00 87.31 103 LEU A N 1
ATOM 761 C CA . LEU A 1 103 ? -27.164 1.949 40.777 1.00 87.31 103 LEU A CA 1
ATOM 762 C C . LEU A 1 103 ? -26.491 2.357 42.093 1.00 87.31 103 LEU A C 1
ATOM 764 O O . LEU A 1 103 ? -27.036 2.105 43.165 1.00 87.31 103 LEU A O 1
ATOM 768 N N . MET A 1 104 ? -25.342 3.032 42.035 1.00 86.19 104 MET A N 1
ATOM 769 C CA . MET A 1 104 ? -24.670 3.565 43.224 1.00 86.19 104 MET A CA 1
ATOM 770 C C . MET A 1 104 ? -25.537 4.599 43.953 1.00 86.19 104 MET A C 1
ATOM 772 O O . MET A 1 104 ? -25.643 4.550 45.178 1.00 86.19 104 MET A O 1
ATOM 776 N N . ALA A 1 105 ? -26.206 5.491 43.217 1.00 89.25 105 ALA A N 1
ATOM 777 C CA . ALA A 1 105 ? -27.144 6.444 43.803 1.00 89.25 105 ALA A CA 1
ATOM 778 C C . ALA A 1 105 ? -28.354 5.742 44.451 1.00 89.25 105 ALA A C 1
ATOM 780 O O . ALA A 1 105 ? -28.768 6.127 45.546 1.00 89.25 105 ALA A O 1
ATOM 781 N N . GLN A 1 106 ? -28.887 4.685 43.823 1.00 88.69 106 GLN A N 1
ATOM 782 C CA . GLN A 1 106 ? -29.966 3.865 44.394 1.00 88.69 106 GLN A CA 1
ATOM 783 C C . GLN A 1 106 ? -29.533 3.162 45.688 1.00 88.69 106 GLN A C 1
ATOM 785 O O . GLN A 1 106 ? -30.277 3.182 46.667 1.00 88.69 106 GLN A O 1
ATOM 790 N N . VAL A 1 107 ? -28.320 2.598 45.724 1.00 83.31 107 VAL A N 1
ATOM 791 C CA . VAL A 1 107 ? -27.742 1.983 46.931 1.00 83.31 107 VAL A CA 1
ATOM 792 C C . VAL A 1 107 ? -27.644 3.006 48.063 1.00 83.31 107 VAL A C 1
ATOM 794 O O . VAL A 1 107 ? -28.118 2.735 49.163 1.00 83.31 107 VAL A O 1
ATOM 797 N N . SER A 1 108 ? -27.114 4.204 47.797 1.00 87.25 108 SER A N 1
ATOM 798 C CA . SER A 1 108 ? -27.032 5.265 48.809 1.00 87.25 108 SER A CA 1
ATOM 799 C C . SER A 1 108 ? -28.407 5.704 49.324 1.00 87.25 108 SER A C 1
ATOM 801 O O . SER A 1 108 ? -28.559 5.948 50.518 1.00 87.25 108 SER A O 1
ATOM 803 N N . ALA A 1 109 ? -29.420 5.782 48.456 1.00 86.19 109 ALA A N 1
ATOM 804 C CA . ALA A 1 109 ? -30.781 6.131 48.861 1.00 86.19 109 ALA A CA 1
ATOM 805 C C . ALA A 1 109 ? -31.425 5.047 49.746 1.00 86.19 109 ALA A C 1
ATOM 807 O O . ALA A 1 109 ? -32.061 5.373 50.750 1.00 86.19 109 ALA A O 1
ATOM 808 N N . LEU A 1 110 ? -31.234 3.765 49.413 1.00 83.25 110 LEU A N 1
ATOM 809 C CA . LEU A 1 110 ? -31.715 2.641 50.225 1.00 83.25 110 LEU A CA 1
ATOM 810 C C . LEU A 1 110 ? -31.025 2.588 51.592 1.00 83.25 110 LEU A C 1
ATOM 812 O O . LEU A 1 110 ? -31.693 2.395 52.605 1.00 83.25 110 LEU A O 1
ATOM 816 N N . GLU A 1 111 ? -29.712 2.818 51.641 1.00 84.50 111 GLU A N 1
ATOM 817 C CA . GLU A 1 111 ? -28.953 2.893 52.895 1.00 84.50 111 GLU A CA 1
ATOM 818 C C . GLU A 1 111 ? -29.433 4.042 53.791 1.00 84.50 111 GLU A C 1
ATOM 820 O O . GLU A 1 111 ? -29.618 3.854 54.995 1.00 84.50 111 GLU A O 1
ATOM 825 N N . GLN A 1 112 ? -29.694 5.218 53.212 1.00 84.12 112 GLN A N 1
ATOM 826 C CA . GLN A 1 112 ? -30.260 6.356 53.943 1.00 84.12 112 GLN A CA 1
ATOM 827 C C . GLN A 1 112 ? -31.670 6.058 54.463 1.00 84.12 112 GLN A C 1
ATOM 829 O O . GLN A 1 112 ? -32.004 6.430 55.588 1.00 84.12 112 GLN A O 1
ATOM 834 N N . HIS A 1 113 ? -32.499 5.365 53.676 1.00 81.69 113 HIS A N 1
ATOM 835 C CA . HIS A 1 113 ? -33.839 4.970 54.101 1.00 81.69 113 HIS A CA 1
ATOM 836 C C . HIS A 1 113 ? -33.802 3.956 55.253 1.00 81.69 113 HIS A C 1
ATOM 838 O O . HIS A 1 113 ? -34.535 4.117 56.228 1.00 81.69 113 HIS A O 1
ATOM 844 N N . ALA A 1 114 ? -32.902 2.968 55.186 1.00 76.38 114 ALA A N 1
ATOM 845 C CA . ALA A 1 114 ? -32.684 2.003 56.262 1.00 76.38 114 ALA A CA 1
ATOM 846 C C . ALA A 1 114 ? -32.230 2.683 57.567 1.00 76.38 114 ALA A C 1
ATOM 848 O O . ALA A 1 114 ? -32.699 2.326 58.644 1.00 76.38 114 ALA A O 1
ATOM 849 N N . GLN A 1 115 ? -31.380 3.712 57.481 1.00 76.44 115 GLN A N 1
ATOM 850 C CA . GLN A 1 115 ? -30.923 4.490 58.643 1.00 76.44 115 GLN A CA 1
ATOM 851 C C . GLN A 1 115 ? -32.011 5.388 59.247 1.00 76.44 115 GLN A C 1
ATOM 853 O O . GLN A 1 115 ? -31.982 5.668 60.445 1.00 76.44 115 GLN A O 1
ATOM 858 N N . ALA A 1 116 ? -32.963 5.853 58.435 1.00 77.75 116 ALA A N 1
ATOM 859 C CA . ALA A 1 116 ? -34.033 6.749 58.866 1.00 77.75 116 ALA A CA 1
ATOM 860 C C . ALA A 1 116 ? -35.274 6.021 59.418 1.00 77.75 116 ALA A C 1
ATOM 862 O O . ALA A 1 116 ? -36.127 6.678 60.012 1.00 77.75 116 ALA A O 1
ATOM 863 N N . ALA A 1 117 ? -35.405 4.703 59.224 1.00 66.94 117 ALA A N 1
ATOM 864 C CA . ALA A 1 117 ? -36.580 3.931 59.629 1.00 66.94 117 ALA A CA 1
ATOM 865 C C . ALA A 1 117 ? -36.494 3.472 61.105 1.00 66.94 117 ALA A C 1
ATOM 867 O O . ALA A 1 117 ? -35.713 2.577 61.433 1.00 66.94 117 ALA A O 1
ATOM 868 N N . PRO A 1 118 ? -37.307 4.021 62.030 1.00 59.25 118 PRO A N 1
ATOM 869 C CA . PRO A 1 118 ? -37.319 3.563 63.413 1.00 59.25 118 PRO A CA 1
ATOM 870 C C . PRO A 1 118 ? -38.016 2.193 63.549 1.00 59.25 118 PRO A C 1
ATOM 872 O O . PRO A 1 118 ? -39.186 2.028 63.217 1.00 59.25 118 PRO A O 1
ATOM 875 N N . ALA A 1 119 ? -37.293 1.223 64.116 1.00 54.00 119 ALA A N 1
ATOM 876 C CA . ALA A 1 119 ? -37.786 0.033 64.829 1.00 54.00 119 ALA A CA 1
ATOM 877 C C . ALA A 1 119 ? -38.468 -1.134 64.068 1.00 54.00 119 ALA A C 1
ATOM 879 O O . ALA A 1 119 ? -38.786 -2.138 64.707 1.00 54.00 119 ALA A O 1
ATOM 880 N N . ALA A 1 120 ? -38.625 -1.112 62.741 1.00 59.84 120 ALA A N 1
ATOM 881 C CA . ALA A 1 120 ? -39.082 -2.296 61.994 1.00 59.84 120 ALA A CA 1
ATOM 882 C C . ALA A 1 120 ? -37.889 -3.136 61.492 1.00 59.84 120 ALA A C 1
ATOM 884 O O . ALA A 1 120 ? -37.435 -2.975 60.361 1.00 59.84 120 ALA A O 1
ATOM 885 N N . ALA A 1 121 ? -37.384 -4.052 62.328 1.00 64.88 121 ALA A N 1
ATOM 886 C CA . ALA A 1 121 ? -36.222 -4.900 62.015 1.00 64.88 121 ALA A CA 1
ATOM 887 C C . ALA A 1 121 ? -36.335 -5.648 60.667 1.00 64.88 121 ALA A C 1
ATOM 889 O O . ALA A 1 121 ? -35.335 -5.821 59.977 1.00 64.88 121 ALA A O 1
ATOM 890 N N . ALA A 1 122 ? -37.551 -6.030 60.261 1.00 71.31 122 ALA A N 1
ATOM 891 C CA . ALA A 1 122 ? -37.802 -6.695 58.981 1.00 71.31 122 ALA A CA 1
ATOM 892 C C . ALA A 1 122 ? -37.563 -5.779 57.762 1.00 71.31 122 ALA A C 1
ATOM 894 O O . ALA A 1 122 ? -36.955 -6.212 56.788 1.00 71.31 122 ALA A O 1
ATOM 895 N N . VAL A 1 123 ? -37.966 -4.503 57.837 1.00 70.69 123 VAL A N 1
ATOM 896 C CA . VAL A 1 123 ? -37.785 -3.525 56.743 1.00 70.69 123 VAL A CA 1
ATOM 897 C C . VAL A 1 123 ? -36.307 -3.157 56.588 1.00 70.69 123 VAL A C 1
ATOM 899 O O . VAL A 1 123 ? -35.817 -3.004 55.472 1.00 70.69 123 VAL A O 1
ATOM 902 N N . SER A 1 124 ? -35.569 -3.095 57.702 1.00 72.88 124 SER A N 1
ATOM 903 C CA . SER A 1 124 ? -34.112 -2.903 57.686 1.00 72.88 124 SER A CA 1
ATOM 904 C C . SER A 1 124 ? -33.389 -4.080 57.021 1.00 72.88 124 SER A C 1
ATOM 906 O O . SER A 1 124 ? -32.471 -3.866 56.234 1.00 72.88 124 SER A O 1
ATOM 908 N N . GLN A 1 125 ? -33.819 -5.319 57.288 1.00 78.69 125 GLN A N 1
ATOM 909 C CA . GLN A 1 125 ? -33.202 -6.516 56.708 1.00 78.69 125 GLN A CA 1
ATOM 910 C C . GLN A 1 125 ? -33.443 -6.639 55.196 1.00 78.69 125 GLN A C 1
ATOM 912 O O . GLN A 1 125 ? -32.520 -6.983 54.459 1.00 78.69 125 GLN A O 1
ATOM 917 N N . GLU A 1 126 ? -34.654 -6.338 54.714 1.00 80.25 126 GLU A N 1
ATOM 918 C CA . GLU A 1 126 ? -34.951 -6.319 53.272 1.00 80.25 126 GLU A CA 1
ATOM 919 C C . GLU A 1 126 ? -34.170 -5.222 52.537 1.00 80.25 126 GLU A C 1
ATOM 921 O O . GLU A 1 126 ? -33.617 -5.480 51.465 1.00 80.25 126 GLU A O 1
ATOM 926 N N . ALA A 1 127 ? -34.058 -4.025 53.125 1.00 75.38 127 ALA A N 1
ATOM 927 C CA . ALA A 1 127 ? -33.281 -2.928 52.550 1.00 75.38 127 ALA A CA 1
ATOM 928 C C . ALA A 1 127 ? -31.780 -3.266 52.465 1.00 75.38 127 ALA A C 1
ATOM 930 O O . ALA A 1 127 ? -31.142 -3.005 51.444 1.00 75.38 127 ALA A O 1
ATOM 931 N N . GLU A 1 128 ? -31.217 -3.907 53.493 1.00 78.75 128 GLU A N 1
ATOM 932 C CA . GLU A 1 128 ? -29.828 -4.382 53.484 1.00 78.75 128 GLU A CA 1
ATOM 933 C C . GLU A 1 128 ? -29.589 -5.482 52.441 1.00 78.75 128 GLU A C 1
ATOM 935 O O . GLU A 1 128 ? -28.577 -5.449 51.733 1.00 78.75 128 GLU A O 1
ATOM 940 N N . GLN A 1 129 ? -30.517 -6.435 52.295 1.00 82.50 129 GLN A N 1
ATOM 941 C CA . GLN A 1 129 ? -30.422 -7.481 51.271 1.00 82.50 129 GLN A CA 1
ATOM 942 C C . GLN A 1 129 ? -30.509 -6.901 49.854 1.00 82.50 129 GLN A C 1
ATOM 944 O O . GLN A 1 129 ? -29.726 -7.293 48.984 1.00 82.50 129 GLN A O 1
ATOM 949 N N . GLN A 1 130 ? -31.398 -5.931 49.620 1.00 81.81 130 GLN A N 1
ATOM 950 C CA . GLN A 1 130 ? -31.478 -5.224 48.340 1.00 81.81 130 GLN A CA 1
ATOM 951 C C . GLN A 1 130 ? -30.207 -4.414 48.054 1.00 81.81 130 GLN A C 1
ATOM 953 O O . GLN A 1 130 ? -29.672 -4.494 46.947 1.00 81.81 130 GLN A O 1
ATOM 958 N N . ALA A 1 131 ? -29.661 -3.703 49.045 1.00 76.06 131 ALA A N 1
ATOM 959 C CA . ALA A 1 131 ? -28.398 -2.981 48.893 1.00 76.06 131 ALA A CA 1
ATOM 960 C C . ALA A 1 131 ? -27.226 -3.932 48.586 1.00 76.06 131 ALA A C 1
ATOM 962 O O . ALA A 1 131 ? -26.396 -3.635 47.725 1.00 76.06 131 ALA A O 1
ATOM 963 N N . ALA A 1 132 ? -27.164 -5.103 49.228 1.00 79.88 132 ALA A N 1
ATOM 964 C CA . ALA A 1 132 ? -26.153 -6.121 48.944 1.00 79.88 132 ALA A CA 1
ATOM 965 C C . ALA A 1 132 ? -26.270 -6.680 47.514 1.00 79.88 132 ALA A C 1
ATOM 967 O O . ALA A 1 132 ? -25.254 -6.817 46.827 1.00 79.88 132 ALA A O 1
ATOM 968 N N . ALA A 1 133 ? -27.492 -6.942 47.038 1.00 85.00 133 ALA A N 1
ATOM 969 C CA . ALA A 1 133 ? -27.737 -7.396 45.670 1.00 85.00 133 ALA A CA 1
ATOM 970 C C . ALA A 1 133 ? -27.321 -6.341 44.628 1.00 85.00 133 ALA A C 1
ATOM 972 O O . ALA A 1 133 ? -26.651 -6.670 43.647 1.00 85.00 133 ALA A O 1
ATOM 973 N N . LEU A 1 134 ? -27.642 -5.064 44.860 1.00 81.94 134 LEU A N 1
ATOM 974 C CA . LEU A 1 134 ? -27.243 -3.963 43.977 1.00 81.94 134 LEU A CA 1
ATOM 975 C C . LEU A 1 134 ? -25.722 -3.744 43.975 1.00 81.94 134 LEU A C 1
ATOM 977 O O . LEU A 1 134 ? -25.130 -3.557 42.914 1.00 81.94 134 LEU A O 1
ATOM 981 N N . ARG A 1 135 ? -25.053 -3.843 45.132 1.00 82.06 135 ARG A N 1
ATOM 982 C CA . ARG A 1 135 ? -23.579 -3.793 45.214 1.00 82.06 135 ARG A CA 1
ATOM 983 C C . ARG A 1 135 ? -22.922 -4.928 44.423 1.00 82.06 135 ARG A C 1
ATOM 985 O O . ARG A 1 135 ? -21.907 -4.699 43.764 1.00 82.06 135 ARG A O 1
ATOM 992 N N . ALA A 1 136 ? -23.501 -6.130 44.451 1.00 84.06 136 ALA A N 1
ATOM 993 C CA . ALA A 1 136 ? -23.024 -7.245 43.636 1.00 84.06 136 ALA A CA 1
ATOM 994 C C . ALA A 1 136 ? -23.160 -6.938 42.133 1.00 84.06 136 ALA A C 1
ATOM 996 O O . ALA A 1 136 ? -22.191 -7.110 41.398 1.00 84.06 136 ALA A O 1
ATOM 997 N N . GLN A 1 137 ? -24.300 -6.390 41.693 1.00 83.62 137 GLN A N 1
ATOM 998 C CA . GLN A 1 137 ? -24.500 -5.968 40.298 1.00 83.62 137 GLN A CA 1
ATOM 999 C C . GLN A 1 137 ? -23.511 -4.874 39.866 1.00 83.62 137 GLN A C 1
ATOM 1001 O O . GLN A 1 137 ? -22.914 -4.973 38.795 1.00 83.62 137 GLN A O 1
ATOM 1006 N N . VAL A 1 138 ? -23.270 -3.867 40.713 1.00 84.94 138 VAL A N 1
ATOM 1007 C CA . VAL A 1 138 ? -22.261 -2.819 40.470 1.00 84.94 138 VAL A CA 1
ATOM 1008 C C . VAL A 1 138 ? -20.864 -3.422 40.291 1.00 84.94 138 VAL A C 1
ATOM 1010 O O . VAL A 1 138 ? -20.107 -2.980 39.424 1.00 84.94 138 VAL A O 1
ATOM 1013 N N . SER A 1 139 ? -20.519 -4.451 41.071 1.00 86.88 139 SER A N 1
ATOM 1014 C CA . SER A 1 139 ? -19.248 -5.168 40.928 1.00 86.88 139 SER A CA 1
ATOM 1015 C C . SER A 1 139 ? -19.153 -5.906 39.588 1.00 86.88 139 SER A C 1
ATOM 1017 O O . SER A 1 139 ? -18.127 -5.804 38.911 1.00 86.88 139 SER A O 1
ATOM 1019 N N . THR A 1 140 ? -20.228 -6.578 39.160 1.00 90.19 140 THR A N 1
ATOM 1020 C CA . THR A 1 140 ? -20.287 -7.262 37.859 1.00 90.19 140 THR A CA 1
ATOM 1021 C C . THR A 1 140 ? -20.122 -6.275 36.703 1.00 90.19 140 THR A C 1
ATOM 1023 O O . THR A 1 140 ? -19.207 -6.447 35.896 1.00 90.19 140 THR A O 1
ATOM 1026 N N . LEU A 1 141 ? -20.895 -5.183 36.683 1.00 82.25 141 LEU A N 1
ATOM 1027 C CA . LEU A 1 141 ? -20.786 -4.128 35.664 1.00 82.25 141 LEU A CA 1
ATOM 1028 C C . LEU A 1 141 ? -19.397 -3.473 35.660 1.00 82.25 141 LEU A C 1
ATOM 1030 O O . LEU A 1 141 ? -18.847 -3.160 34.604 1.00 82.25 141 LEU A O 1
ATOM 1034 N N . GLY A 1 142 ? -18.790 -3.295 36.837 1.00 84.00 142 GLY A N 1
ATOM 1035 C CA . GLY A 1 142 ? -17.416 -2.817 36.966 1.00 84.00 142 GLY A CA 1
ATOM 1036 C C . GLY A 1 142 ? -16.396 -3.754 36.311 1.00 84.00 142 GLY A C 1
ATOM 1037 O O . GLY A 1 142 ? -15.482 -3.284 35.629 1.00 84.00 142 GLY A O 1
ATOM 1038 N N . SER A 1 143 ? -16.565 -5.070 36.476 1.00 86.19 143 SER A N 1
ATOM 1039 C CA . SER A 1 143 ? -15.699 -6.074 35.848 1.00 86.19 143 SER A CA 1
ATOM 1040 C C . SER A 1 143 ? -15.874 -6.127 34.324 1.00 86.19 143 SER A C 1
ATOM 1042 O O . SER A 1 143 ? -14.878 -6.156 33.602 1.00 86.19 143 SER A O 1
ATOM 1044 N N . GLU A 1 144 ? -17.108 -6.022 33.824 1.00 86.00 144 GLU A N 1
ATOM 1045 C CA . GLU A 1 144 ? -17.412 -5.959 32.389 1.00 86.00 144 GLU A CA 1
ATOM 1046 C C . GLU A 1 144 ? -16.838 -4.689 31.750 1.00 86.00 144 GLU A C 1
ATOM 1048 O O . GLU A 1 144 ? -16.158 -4.752 30.726 1.00 86.00 144 GLU A O 1
ATOM 1053 N N . ALA A 1 145 ? -17.007 -3.529 32.392 1.00 79.12 145 ALA A N 1
ATOM 1054 C CA . ALA A 1 145 ? -16.419 -2.278 31.924 1.00 79.12 145 ALA A CA 1
ATOM 1055 C C . ALA A 1 145 ? -14.880 -2.333 31.900 1.00 79.12 145 ALA A C 1
ATOM 1057 O O . ALA A 1 145 ? -14.255 -1.781 30.991 1.00 79.12 145 ALA A O 1
ATOM 1058 N N . ALA A 1 146 ? -14.249 -3.004 32.869 1.00 81.62 146 ALA A N 1
ATOM 1059 C CA . ALA A 1 146 ? -12.803 -3.214 32.868 1.00 81.62 146 ALA A CA 1
ATOM 1060 C C . ALA A 1 146 ? -12.355 -4.103 31.694 1.00 81.62 146 ALA A C 1
ATOM 1062 O O . ALA A 1 146 ? -11.386 -3.762 31.013 1.00 81.62 146 ALA A O 1
ATOM 1063 N N . GLN A 1 147 ? -13.089 -5.182 31.404 1.00 91.12 147 GLN A N 1
ATOM 1064 C CA . GLN A 1 147 ? -12.825 -6.053 30.253 1.00 91.12 147 GLN A CA 1
ATOM 1065 C C . GLN A 1 147 ? -12.994 -5.309 28.919 1.00 91.12 147 GLN A C 1
ATOM 1067 O O . GLN A 1 147 ? -12.112 -5.369 28.058 1.00 91.12 147 GLN A O 1
ATOM 1072 N N . LEU A 1 148 ? -14.067 -4.533 28.756 1.00 86.12 148 LEU A N 1
ATOM 1073 C CA . LEU A 1 148 ? -14.287 -3.729 27.549 1.00 86.12 148 LEU A CA 1
ATOM 1074 C C . LEU A 1 148 ? -13.198 -2.665 27.359 1.00 86.12 148 LEU A C 1
ATOM 1076 O O . LEU A 1 148 ? -12.750 -2.435 26.239 1.00 86.12 148 LEU A O 1
ATOM 1080 N N . ARG A 1 149 ? -12.695 -2.058 28.443 1.00 86.06 149 ARG A N 1
ATOM 1081 C CA . ARG A 1 149 ? -11.550 -1.131 28.374 1.00 86.06 149 ARG A CA 1
ATOM 1082 C C . ARG A 1 149 ? -10.270 -1.818 27.909 1.00 86.06 149 ARG A C 1
ATOM 1084 O O . ARG A 1 149 ? -9.531 -1.227 27.125 1.00 86.06 149 ARG A O 1
ATOM 1091 N N . THR A 1 150 ? -10.006 -3.046 28.361 1.00 90.31 150 THR A N 1
ATOM 1092 C CA . THR A 1 150 ? -8.858 -3.816 27.855 1.00 90.31 150 THR A CA 1
ATOM 1093 C C . THR A 1 150 ? -9.013 -4.151 26.374 1.00 90.31 150 THR A C 1
ATOM 1095 O O . THR A 1 150 ? -8.079 -3.924 25.610 1.00 90.31 150 THR A O 1
ATOM 1098 N N . GLN A 1 151 ? -10.211 -4.555 25.938 1.00 86.69 151 GLN A N 1
ATOM 1099 C CA . GLN A 1 151 ? -10.497 -4.807 24.521 1.00 86.69 151 GLN A CA 1
ATOM 1100 C C . GLN A 1 151 ? -10.324 -3.545 23.665 1.00 86.69 151 GLN A C 1
ATOM 1102 O O . GLN A 1 151 ? -9.727 -3.606 22.593 1.00 86.69 151 GLN A O 1
ATOM 1107 N N . LEU A 1 152 ? -10.780 -2.385 24.147 1.00 85.31 152 LEU A N 1
ATOM 1108 C CA . LEU A 1 152 ? -10.603 -1.104 23.460 1.00 85.31 152 LEU A CA 1
ATOM 1109 C C . LEU A 1 152 ? -9.119 -0.720 23.339 1.00 85.31 152 LEU A C 1
ATOM 1111 O O . LEU A 1 152 ? -8.686 -0.231 22.296 1.00 85.31 152 LEU A O 1
ATOM 1115 N N . ALA A 1 153 ? -8.321 -0.975 24.380 1.00 85.44 153 ALA A N 1
ATOM 1116 C CA . ALA A 1 153 ? -6.880 -0.740 24.344 1.00 85.44 153 ALA A CA 1
ATOM 1117 C C . ALA A 1 153 ? -6.172 -1.644 23.320 1.00 85.44 153 ALA A C 1
ATOM 1119 O O . ALA A 1 153 ? -5.275 -1.180 22.613 1.00 85.44 153 ALA A O 1
ATOM 1120 N N . ASP A 1 154 ? -6.586 -2.905 23.206 1.00 88.12 154 ASP A N 1
ATOM 1121 C CA . ASP A 1 154 ? -6.038 -3.833 22.217 1.00 88.12 154 ASP A CA 1
ATOM 1122 C C . ASP A 1 154 ? -6.453 -3.455 20.789 1.00 88.12 154 ASP A C 1
ATOM 1124 O O . ASP A 1 154 ? -5.590 -3.362 19.914 1.00 88.12 154 ASP A O 1
ATOM 1128 N N . GLN A 1 155 ? -7.718 -3.084 20.560 1.00 85.62 155 GLN A N 1
ATOM 1129 C CA . GLN A 1 155 ? -8.157 -2.562 19.260 1.00 85.62 155 GLN A CA 1
ATOM 1130 C C . GLN A 1 155 ? -7.408 -1.287 18.856 1.00 85.62 155 GLN A C 1
ATOM 1132 O O . GLN A 1 155 ? -7.029 -1.129 17.695 1.00 85.62 155 GLN A O 1
ATOM 1137 N N . ALA A 1 156 ? -7.135 -0.383 19.800 1.00 82.44 156 ALA A N 1
ATOM 1138 C CA . ALA A 1 156 ? -6.347 0.817 19.527 1.00 82.44 156 ALA A CA 1
ATOM 1139 C C . ALA A 1 156 ? -4.902 0.482 19.110 1.00 82.44 156 ALA A C 1
ATOM 1141 O O . ALA A 1 156 ? -4.330 1.158 18.250 1.00 82.44 156 ALA A O 1
ATOM 1142 N N . ARG A 1 157 ? -4.301 -0.573 19.680 1.00 91.25 157 ARG A N 1
ATOM 1143 C CA . ARG A 1 157 ? -2.975 -1.061 19.264 1.00 91.25 157 ARG A CA 1
ATOM 1144 C C . ARG A 1 157 ? -3.016 -1.636 17.852 1.00 91.25 157 ARG A C 1
ATOM 1146 O O . ARG A 1 157 ? -2.169 -1.267 17.042 1.00 91.25 157 ARG A O 1
ATOM 1153 N N . GLU A 1 158 ? -3.995 -2.482 17.544 1.00 88.25 158 GLU A N 1
ATOM 1154 C CA . GLU A 1 158 ? -4.168 -3.063 16.205 1.00 88.25 158 GLU A CA 1
ATOM 1155 C C . GLU A 1 158 ? -4.371 -1.986 15.135 1.00 88.25 158 GLU A C 1
ATOM 1157 O O . GLU A 1 158 ? -3.727 -2.014 14.085 1.00 88.25 158 GLU A O 1
ATOM 1162 N N . LEU A 1 159 ? -5.196 -0.984 15.432 1.00 84.25 159 LEU A N 1
ATOM 1163 C CA . LEU A 1 159 ? -5.443 0.153 14.554 1.00 84.25 159 LEU A CA 1
ATOM 1164 C C . LEU A 1 159 ? -4.160 0.958 14.300 1.00 84.25 159 LEU A C 1
ATOM 1166 O O . LEU A 1 159 ? -3.873 1.323 13.159 1.00 84.25 159 LEU A O 1
ATOM 1170 N N . ASN A 1 160 ? -3.343 1.193 15.330 1.00 88.38 160 ASN A N 1
ATOM 1171 C CA . ASN A 1 160 ? -2.049 1.859 15.163 1.00 88.38 160 ASN A CA 1
ATOM 1172 C C . ASN A 1 160 ? -1.076 1.039 14.304 1.00 88.38 160 ASN A C 1
ATOM 1174 O O . ASN A 1 160 ? -0.385 1.612 13.462 1.00 88.38 160 ASN A O 1
ATOM 1178 N N . VAL A 1 161 ? -1.042 -0.288 14.466 1.00 92.50 161 VAL A N 1
ATOM 1179 C CA . VAL A 1 161 ? -0.238 -1.171 13.605 1.00 92.50 161 VAL A CA 1
ATOM 1180 C C . VAL A 1 161 ? -0.706 -1.078 12.152 1.00 92.50 161 VAL A C 1
ATOM 1182 O O . VAL A 1 161 ? 0.125 -0.890 11.265 1.00 92.50 161 VAL A O 1
ATOM 1185 N N . ALA A 1 162 ? -2.017 -1.126 11.900 1.00 83.69 162 ALA A N 1
ATOM 1186 C CA . ALA A 1 162 ? -2.575 -1.000 10.553 1.00 83.69 162 ALA A CA 1
ATOM 1187 C C . ALA A 1 162 ? -2.244 0.360 9.911 1.00 83.69 162 ALA A C 1
ATOM 1189 O O . ALA A 1 162 ? -1.841 0.416 8.749 1.00 83.69 162 ALA A O 1
ATOM 1190 N N . ARG A 1 163 ? -2.334 1.459 10.673 1.00 88.38 163 ARG A N 1
ATOM 1191 C CA . ARG A 1 163 ? -1.938 2.798 10.203 1.00 88.38 163 ARG A CA 1
ATOM 1192 C C . ARG A 1 163 ? -0.451 2.875 9.859 1.00 88.38 163 ARG A C 1
ATOM 1194 O O . ARG A 1 163 ? -0.093 3.433 8.827 1.00 88.38 163 ARG A O 1
ATOM 1201 N N . LEU A 1 164 ? 0.420 2.297 10.687 1.00 92.38 164 LEU A N 1
ATOM 1202 C CA . LEU A 1 164 ? 1.860 2.258 10.407 1.00 92.38 164 LEU A CA 1
ATOM 1203 C C . LEU A 1 164 ? 2.182 1.429 9.158 1.00 92.38 164 LEU A C 1
ATOM 1205 O O . LEU A 1 164 ? 3.030 1.836 8.363 1.00 92.38 164 LEU A O 1
ATOM 1209 N N . GLN A 1 165 ? 1.492 0.303 8.961 1.00 89.81 165 GLN A N 1
ATOM 1210 C CA . GLN A 1 165 ? 1.610 -0.503 7.745 1.00 89.81 165 GLN A CA 1
ATOM 1211 C C . GLN A 1 165 ? 1.181 0.288 6.506 1.00 89.81 165 GLN A C 1
ATOM 1213 O O . GLN A 1 165 ? 1.919 0.304 5.525 1.00 89.81 165 GLN A O 1
ATOM 1218 N N . ALA A 1 166 ? 0.057 1.010 6.568 1.00 81.62 166 ALA A N 1
ATOM 1219 C CA . ALA A 1 166 ? -0.396 1.857 5.465 1.00 81.62 166 ALA A CA 1
ATOM 1220 C C . ALA A 1 166 ? 0.646 2.931 5.103 1.00 81.62 166 ALA A C 1
ATOM 1222 O O . ALA A 1 166 ? 1.036 3.046 3.945 1.00 81.62 166 ALA A O 1
ATOM 1223 N N . VAL A 1 167 ? 1.205 3.632 6.096 1.00 92.56 167 VAL A N 1
ATOM 1224 C CA . VAL A 1 167 ? 2.264 4.634 5.865 1.00 92.56 167 VAL A CA 1
ATOM 1225 C C . VAL A 1 167 ? 3.520 4.013 5.242 1.00 92.56 167 VAL A C 1
ATOM 1227 O O . VAL A 1 167 ? 4.165 4.625 4.388 1.00 92.56 167 VAL A O 1
ATOM 1230 N N . HIS A 1 168 ? 3.908 2.806 5.662 1.00 92.56 168 HIS A N 1
ATOM 1231 C CA . HIS A 1 168 ? 5.042 2.108 5.056 1.00 92.56 168 HIS A CA 1
ATOM 1232 C C . HIS A 1 168 ? 4.771 1.769 3.584 1.00 92.56 168 HIS A C 1
ATOM 1234 O O . HIS A 1 168 ? 5.622 2.023 2.733 1.00 92.56 168 HIS A O 1
ATOM 1240 N N . MET A 1 169 ? 3.574 1.272 3.279 1.00 85.62 169 MET A N 1
ATOM 1241 C CA . MET A 1 169 ? 3.141 0.931 1.924 1.00 85.62 169 MET A CA 1
ATOM 1242 C C . MET A 1 169 ? 3.081 2.154 1.004 1.00 85.62 169 MET A C 1
ATOM 1244 O O . MET A 1 169 ? 3.594 2.100 -0.112 1.00 85.62 169 MET A O 1
ATOM 1248 N N . GLU A 1 170 ? 2.557 3.284 1.484 1.00 87.19 170 GLU A N 1
ATOM 1249 C CA . GLU A 1 170 ? 2.559 4.556 0.749 1.00 87.19 170 GLU A CA 1
ATOM 1250 C C . GLU A 1 170 ? 3.979 5.024 0.410 1.00 87.19 170 GLU A C 1
ATOM 1252 O O . GLU A 1 170 ? 4.245 5.464 -0.710 1.00 87.19 170 GLU A O 1
ATOM 1257 N N . ARG A 1 171 ? 4.927 4.891 1.348 1.00 92.38 171 ARG A N 1
ATOM 1258 C CA . ARG A 1 171 ? 6.339 5.220 1.091 1.00 92.38 171 ARG A CA 1
ATOM 1259 C C . ARG A 1 171 ? 6.956 4.302 0.043 1.00 92.38 171 ARG A C 1
ATOM 1261 O O . ARG A 1 171 ? 7.680 4.787 -0.825 1.00 92.38 171 ARG A O 1
ATOM 1268 N N . THR A 1 172 ? 6.675 3.005 0.113 1.00 88.69 172 THR A N 1
ATOM 1269 C CA . THR A 1 172 ? 7.165 2.023 -0.863 1.00 88.69 172 THR A CA 1
ATOM 1270 C C . THR A 1 172 ? 6.597 2.300 -2.255 1.00 88.69 172 THR A C 1
ATOM 1272 O O . THR A 1 172 ? 7.345 2.290 -3.231 1.00 88.69 172 THR A O 1
ATOM 1275 N N . LEU A 1 173 ? 5.308 2.638 -2.351 1.00 84.12 173 LEU A N 1
ATOM 1276 C CA . LEU A 1 173 ? 4.672 3.052 -3.602 1.00 84.12 173 LEU A CA 1
ATOM 1277 C C . LEU A 1 173 ? 5.319 4.327 -4.162 1.00 84.12 173 LEU A C 1
ATOM 1279 O O . LEU A 1 173 ? 5.702 4.362 -5.329 1.00 84.12 173 LEU A O 1
ATOM 1283 N N . ALA A 1 174 ? 5.504 5.356 -3.331 1.00 85.25 174 ALA A N 1
ATOM 1284 C CA . ALA A 1 174 ? 6.140 6.605 -3.747 1.00 85.25 174 ALA A CA 1
ATOM 1285 C C . ALA A 1 174 ? 7.577 6.388 -4.254 1.00 85.25 174 ALA A C 1
ATOM 1287 O O . ALA A 1 174 ? 7.986 6.987 -5.251 1.00 85.25 174 ALA A O 1
ATOM 1288 N N . GLN A 1 175 ? 8.336 5.502 -3.603 1.00 89.19 175 GLN A N 1
ATOM 1289 C CA . GLN A 1 175 ? 9.677 5.122 -4.039 1.00 89.19 175 GLN A CA 1
ATOM 1290 C C . GLN A 1 175 ? 9.648 4.391 -5.390 1.00 89.19 175 GLN A C 1
ATOM 1292 O O . GLN A 1 175 ? 10.412 4.749 -6.285 1.00 89.19 175 GLN A O 1
ATOM 1297 N N . ALA A 1 176 ? 8.730 3.439 -5.580 1.00 81.06 176 ALA A N 1
ATOM 1298 C CA . ALA A 1 176 ? 8.571 2.731 -6.850 1.00 81.06 176 ALA A CA 1
ATOM 1299 C C . ALA A 1 176 ? 8.187 3.679 -8.004 1.00 81.06 176 ALA A C 1
ATOM 1301 O O . ALA A 1 176 ? 8.730 3.581 -9.105 1.00 81.06 176 ALA A O 1
ATOM 1302 N N . LEU A 1 177 ? 7.298 4.647 -7.755 1.00 82.75 177 LEU A N 1
ATOM 1303 C CA . LEU A 1 177 ? 6.927 5.666 -8.744 1.00 82.75 177 LEU A CA 1
ATOM 1304 C C . LEU A 1 177 ? 8.111 6.569 -9.113 1.00 82.75 177 LEU A C 1
ATOM 1306 O O . LEU A 1 177 ? 8.287 6.913 -10.283 1.00 82.75 177 LEU A O 1
ATOM 1310 N N . LYS A 1 178 ? 8.957 6.917 -8.138 1.00 88.62 178 LYS A N 1
ATOM 1311 C CA . LYS A 1 178 ? 10.182 7.686 -8.379 1.00 88.62 178 LYS A CA 1
ATOM 1312 C C . LYS A 1 178 ? 11.182 6.913 -9.241 1.00 88.62 178 LYS A C 1
ATOM 1314 O O . LYS A 1 178 ? 11.753 7.490 -10.162 1.00 88.62 178 LYS A O 1
ATOM 1319 N N . GLU A 1 179 ? 11.382 5.626 -8.969 1.00 83.31 179 GLU A N 1
ATOM 1320 C CA . GLU A 1 179 ? 12.244 4.755 -9.779 1.00 83.31 179 GLU A CA 1
ATOM 1321 C C . GLU A 1 179 ? 11.728 4.640 -11.221 1.00 83.31 179 GLU A C 1
ATOM 1323 O O . GLU A 1 179 ? 12.503 4.780 -12.167 1.00 83.31 179 GLU A O 1
ATOM 1328 N N . ASN A 1 180 ? 10.412 4.506 -11.409 1.00 78.31 180 ASN A N 1
ATOM 1329 C CA . ASN A 1 180 ? 9.794 4.532 -12.737 1.00 78.31 180 ASN A CA 1
ATOM 1330 C C . ASN A 1 180 ? 10.027 5.853 -13.480 1.00 78.31 180 ASN A C 1
ATOM 1332 O O . ASN A 1 180 ? 10.337 5.841 -14.672 1.00 78.31 180 ASN A O 1
ATOM 1336 N N . ALA A 1 181 ? 9.911 6.993 -12.794 1.00 83.25 181 ALA A N 1
ATOM 1337 C CA . ALA A 1 181 ? 10.193 8.292 -13.398 1.00 83.25 181 ALA A CA 1
ATOM 1338 C C . ALA A 1 181 ? 11.658 8.394 -13.863 1.00 83.25 181 ALA A C 1
ATOM 1340 O O . ALA A 1 181 ? 11.921 8.839 -14.980 1.00 83.25 181 ALA A O 1
ATOM 1341 N N . GLN A 1 182 ? 12.603 7.903 -13.053 1.00 86.12 182 GLN A N 1
ATOM 1342 C CA . GLN A 1 182 ? 14.027 7.871 -13.402 1.00 86.12 182 GLN A CA 1
ATOM 1343 C C . GLN A 1 182 ? 14.313 6.975 -14.614 1.00 86.12 182 GLN A C 1
ATOM 1345 O O . GLN A 1 182 ? 15.080 7.363 -15.494 1.00 86.12 182 GLN A O 1
ATOM 1350 N N . LEU A 1 183 ? 13.685 5.799 -14.695 1.00 80.25 183 LEU A N 1
ATOM 1351 C CA . LEU A 1 183 ? 13.795 4.927 -15.870 1.00 80.25 183 LEU A CA 1
ATOM 1352 C C . LEU A 1 183 ? 13.230 5.607 -17.128 1.00 80.25 183 LEU A C 1
ATOM 1354 O O . LEU A 1 183 ? 13.856 5.567 -18.189 1.00 80.25 183 LEU A O 1
ATOM 1358 N N . GLY A 1 184 ? 12.105 6.315 -16.995 1.00 81.88 184 GLY A N 1
ATOM 1359 C CA . GLY A 1 184 ? 11.530 7.121 -18.071 1.00 81.88 184 GLY A CA 1
ATOM 1360 C C . GLY A 1 184 ? 12.491 8.196 -18.592 1.00 81.88 184 GLY A C 1
ATOM 1361 O O . GLY A 1 184 ? 12.687 8.314 -19.805 1.00 81.88 184 GLY A O 1
ATOM 1362 N N . GLU A 1 185 ? 13.153 8.936 -17.699 1.00 86.38 185 GLU A N 1
ATOM 1363 C CA . GLU A 1 185 ? 14.176 9.924 -18.071 1.00 86.38 185 GLU A CA 1
ATOM 1364 C C . GLU A 1 185 ? 15.402 9.286 -18.741 1.00 86.38 185 GLU A C 1
ATOM 1366 O O . GLU A 1 185 ? 15.929 9.822 -19.723 1.00 86.38 185 GLU A O 1
ATOM 1371 N N . GLN A 1 186 ? 15.839 8.110 -18.283 1.00 80.88 186 GLN A N 1
ATOM 1372 C CA . GLN A 1 186 ? 16.922 7.364 -18.932 1.00 80.88 186 GLN A CA 1
ATOM 1373 C C . GLN A 1 186 ? 16.554 6.972 -20.369 1.00 80.88 186 GLN A C 1
ATOM 1375 O O . GLN A 1 186 ? 17.360 7.137 -21.283 1.00 80.88 186 GLN A O 1
ATOM 1380 N N . VAL A 1 187 ? 15.320 6.530 -20.623 1.00 78.88 187 VAL A N 1
ATOM 1381 C CA . VAL A 1 187 ? 14.874 6.223 -21.992 1.00 78.88 187 VAL A CA 1
ATOM 1382 C C . VAL A 1 187 ? 14.798 7.471 -22.862 1.00 78.88 187 VAL A C 1
ATOM 1384 O O . VAL A 1 187 ? 15.187 7.427 -24.033 1.00 78.88 187 VAL A O 1
ATOM 1387 N N . LEU A 1 188 ? 14.307 8.585 -22.317 1.00 84.06 188 LEU A N 1
ATOM 1388 C CA . LEU A 1 188 ? 14.245 9.850 -23.045 1.00 84.06 188 LEU A CA 1
ATOM 1389 C C . LEU A 1 188 ? 15.644 10.369 -23.390 1.00 84.06 188 LEU A C 1
ATOM 1391 O O . LEU A 1 188 ? 15.865 10.770 -24.532 1.00 84.06 188 LEU A O 1
ATOM 1395 N N . SER A 1 189 ? 16.602 10.288 -22.464 1.00 85.06 189 SER A N 1
ATOM 1396 C CA . SER A 1 189 ? 17.990 10.692 -22.717 1.00 85.06 189 SER A CA 1
ATOM 1397 C C . SER A 1 189 ? 18.678 9.790 -23.747 1.00 85.06 189 SER A C 1
ATOM 1399 O O . SER A 1 189 ? 19.322 10.303 -24.660 1.00 85.06 189 SER A O 1
ATOM 1401 N N . LEU A 1 190 ? 18.458 8.470 -23.707 1.00 78.88 190 LEU A N 1
ATOM 1402 C CA . LEU A 1 190 ? 18.953 7.545 -24.736 1.00 78.88 190 LEU A CA 1
ATOM 1403 C C . LEU A 1 190 ? 18.353 7.837 -26.121 1.00 78.88 190 LEU A C 1
ATOM 1405 O O . LEU A 1 190 ? 19.059 7.783 -27.130 1.00 78.88 190 LEU A O 1
ATOM 1409 N N . ARG A 1 191 ? 17.060 8.180 -26.194 1.00 78.12 191 ARG A N 1
ATOM 1410 C CA . ARG A 1 191 ? 16.421 8.602 -27.454 1.00 78.12 191 ARG A CA 1
ATOM 1411 C C . ARG A 1 191 ? 16.974 9.931 -27.956 1.00 78.12 191 ARG A C 1
ATOM 1413 O O . ARG A 1 191 ? 17.236 10.053 -29.150 1.00 78.12 191 ARG A O 1
ATOM 1420 N N . ALA A 1 192 ? 17.166 10.902 -27.069 1.00 81.88 192 ALA A N 1
ATOM 1421 C CA . ALA A 1 192 ? 17.755 12.187 -27.419 1.00 81.88 192 ALA A CA 1
ATOM 1422 C C . ALA A 1 192 ? 19.189 12.014 -27.939 1.00 81.88 192 ALA A C 1
ATOM 1424 O O . ALA A 1 192 ? 19.506 12.535 -29.002 1.00 81.88 192 ALA A O 1
ATOM 1425 N N . ALA A 1 193 ? 20.016 11.205 -27.268 1.00 78.31 193 ALA A N 1
ATOM 1426 C CA . ALA A 1 193 ? 21.374 10.884 -27.704 1.00 78.31 193 ALA A CA 1
ATOM 1427 C C . ALA A 1 193 ? 21.401 10.201 -29.080 1.00 78.31 193 ALA A C 1
ATOM 1429 O O . ALA A 1 193 ? 22.233 10.541 -29.918 1.00 78.31 193 ALA A O 1
ATOM 1430 N N . ARG A 1 194 ? 20.457 9.288 -29.352 1.00 76.38 194 ARG A N 1
ATOM 1431 C CA . ARG A 1 194 ? 20.301 8.667 -30.677 1.00 76.38 194 ARG A CA 1
ATOM 1432 C C . ARG A 1 194 ? 19.969 9.698 -31.757 1.00 76.38 194 ARG A C 1
ATOM 1434 O O . ARG A 1 194 ? 20.552 9.653 -32.833 1.00 76.38 194 ARG A O 1
ATOM 1441 N N . ASN A 1 195 ? 19.039 10.608 -31.479 1.00 78.62 195 ASN A N 1
ATOM 1442 C CA . ASN A 1 195 ? 18.615 11.632 -32.437 1.00 78.62 195 ASN A CA 1
ATOM 1443 C C . ASN A 1 195 ? 19.673 12.728 -32.635 1.00 78.62 195 ASN A C 1
ATOM 1445 O O . ASN A 1 195 ? 19.718 13.351 -33.690 1.00 78.62 195 ASN A O 1
ATOM 1449 N N . ALA A 1 196 ? 20.514 12.962 -31.627 1.00 78.19 196 ALA A N 1
ATOM 1450 C CA . ALA A 1 196 ? 21.562 13.970 -31.646 1.00 78.19 196 ALA A CA 1
ATOM 1451 C C . ALA A 1 196 ? 22.832 13.529 -32.383 1.00 78.19 196 ALA A C 1
ATOM 1453 O O . ALA A 1 196 ? 23.714 14.363 -32.534 1.00 78.19 196 ALA A O 1
ATOM 1454 N N . GLN A 1 197 ? 22.955 12.272 -32.839 1.00 72.12 197 GLN A N 1
ATOM 1455 C CA . GLN A 1 197 ? 24.071 11.842 -33.691 1.00 72.12 197 GLN A CA 1
ATOM 1456 C C . GLN A 1 197 ? 23.946 12.488 -35.087 1.00 72.12 197 GLN A C 1
ATOM 1458 O O . GLN A 1 197 ? 23.168 12.006 -35.917 1.00 72.12 197 GLN A O 1
ATOM 1463 N N . PRO A 1 198 ? 24.693 13.572 -35.385 1.00 56.50 198 PRO A N 1
ATOM 1464 C CA . PRO A 1 198 ? 24.578 14.311 -36.632 1.00 56.50 198 PRO A CA 1
ATOM 1465 C C . PRO A 1 198 ? 25.522 13.649 -37.638 1.00 56.50 198 PRO A C 1
ATOM 1467 O O . PRO A 1 198 ? 26.737 13.804 -37.567 1.00 56.50 198 PRO A O 1
ATOM 1470 N N . GLY A 1 199 ? 24.974 12.839 -38.540 1.00 53.72 199 GLY A N 1
ATOM 1471 C CA . GLY A 1 199 ? 25.787 12.136 -39.542 1.00 53.72 199 GLY A CA 1
ATOM 1472 C C . GLY A 1 199 ? 25.069 11.067 -40.362 1.00 53.72 199 GLY A C 1
ATOM 1473 O O . GLY A 1 199 ? 25.671 10.487 -41.257 1.00 53.72 199 GLY A O 1
ATOM 1474 N N . LEU A 1 200 ? 23.787 10.802 -40.094 1.00 53.47 200 LEU A N 1
ATOM 1475 C CA . LEU A 1 200 ? 22.972 9.850 -40.862 1.00 53.47 200 LEU A CA 1
ATOM 1476 C C . LEU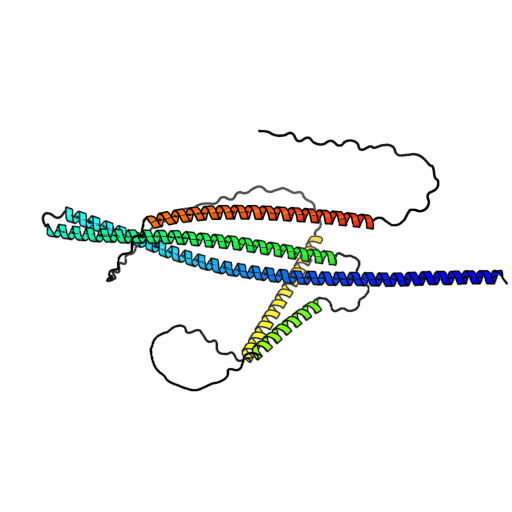 A 1 200 ? 21.841 10.553 -41.620 1.00 53.47 200 LEU A C 1
ATOM 1478 O O . LEU A 1 200 ? 20.739 10.024 -41.762 1.00 53.47 200 LEU A O 1
ATOM 1482 N N . SER A 1 201 ? 22.110 11.762 -42.104 1.00 48.25 201 SER A N 1
ATOM 1483 C CA . SER A 1 201 ? 21.196 12.460 -42.995 1.00 48.25 201 SER A CA 1
ATOM 1484 C C . SER A 1 201 ? 21.201 11.788 -44.377 1.00 48.25 201 SER A C 1
ATOM 1486 O O . SER A 1 201 ? 22.109 11.963 -45.175 1.00 48.25 201 SER A O 1
ATOM 1488 N N . GLN A 1 202 ? 20.126 11.045 -44.639 1.00 46.72 202 GLN A N 1
ATOM 1489 C CA . GLN A 1 202 ? 19.175 11.416 -45.696 1.00 46.72 202 GLN A CA 1
ATOM 1490 C C . GLN A 1 202 ? 19.473 11.106 -47.176 1.00 46.72 202 GLN A C 1
ATOM 1492 O O . GLN A 1 202 ? 18.637 11.474 -47.993 1.00 46.72 202 GLN A O 1
ATOM 1497 N N . ASP A 1 203 ? 20.534 10.377 -47.541 1.00 41.28 203 ASP A N 1
ATOM 1498 C CA . ASP A 1 203 ? 20.854 10.165 -48.974 1.00 41.28 203 ASP A CA 1
ATOM 1499 C C . ASP A 1 203 ? 20.397 8.846 -49.622 1.00 41.28 203 ASP A C 1
ATOM 1501 O O . ASP A 1 203 ? 20.659 8.618 -50.798 1.00 41.28 203 ASP A O 1
ATOM 1505 N N . MET A 1 204 ? 19.628 7.998 -48.937 1.00 42.09 204 MET A N 1
ATOM 1506 C CA . MET A 1 204 ? 18.876 6.935 -49.620 1.00 42.09 204 MET A CA 1
ATOM 1507 C C . MET A 1 204 ? 17.438 6.883 -49.121 1.00 42.09 204 MET A C 1
ATOM 1509 O O . MET A 1 204 ? 17.079 6.106 -48.237 1.00 42.09 204 MET A O 1
ATOM 1513 N N . LEU A 1 205 ? 16.610 7.727 -49.736 1.00 45.56 205 LEU A N 1
ATOM 1514 C CA . LEU A 1 205 ? 15.157 7.597 -49.802 1.00 45.56 205 LEU A CA 1
ATOM 1515 C C . LEU A 1 205 ? 14.790 6.289 -50.530 1.00 45.56 205 LEU A C 1
ATOM 1517 O O . LEU A 1 205 ? 14.385 6.280 -51.688 1.00 45.56 205 LEU A O 1
ATOM 1521 N N . VAL A 1 206 ? 14.927 5.164 -49.831 1.00 47.19 206 VAL A N 1
ATOM 1522 C CA . VAL A 1 206 ? 14.037 4.022 -50.027 1.00 47.19 206 VAL A CA 1
ATOM 1523 C C . VAL A 1 206 ? 12.871 4.266 -49.082 1.00 47.19 206 VAL A C 1
ATOM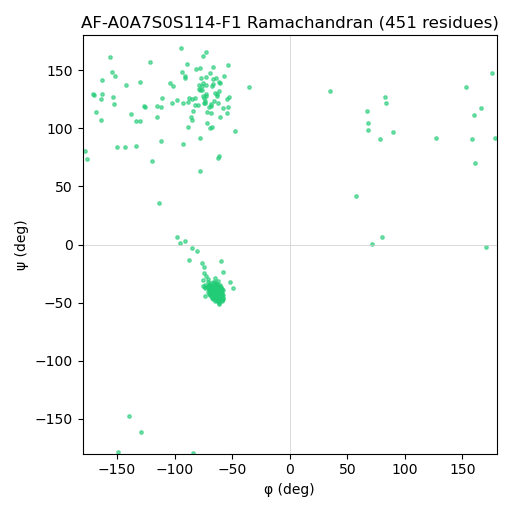 1525 O O . VAL A 1 206 ? 13.060 4.496 -47.889 1.00 47.19 206 VAL A O 1
ATOM 1528 N N . THR A 1 207 ? 11.670 4.313 -49.641 1.00 43.69 207 THR A N 1
ATOM 1529 C CA . THR A 1 207 ? 10.388 4.509 -48.963 1.00 43.69 207 THR A CA 1
ATOM 1530 C C . THR A 1 207 ? 10.096 3.367 -47.985 1.00 43.69 207 THR A C 1
ATOM 1532 O O . THR A 1 207 ? 9.259 2.504 -48.227 1.00 43.69 207 THR A O 1
ATOM 1535 N N . GLU A 1 208 ? 10.785 3.370 -46.851 1.00 44.50 208 GLU A N 1
ATOM 1536 C CA . GLU A 1 208 ? 10.412 2.598 -45.671 1.00 44.50 208 GLU A CA 1
ATOM 1537 C C . GLU A 1 208 ? 9.174 3.259 -45.030 1.00 44.50 208 GLU A C 1
ATOM 1539 O O . GLU A 1 208 ? 9.167 4.477 -44.800 1.00 44.50 208 GLU A O 1
ATOM 1544 N N . PRO A 1 209 ? 8.089 2.508 -44.768 1.00 43.22 209 PRO A N 1
ATOM 1545 C CA . PRO A 1 209 ? 6.897 3.052 -44.135 1.00 43.22 209 PRO A CA 1
ATOM 1546 C C . PRO A 1 209 ? 7.256 3.543 -42.731 1.00 43.22 209 PRO A C 1
ATOM 1548 O O . PRO A 1 209 ? 7.733 2.784 -41.894 1.00 43.22 209 PRO A O 1
ATOM 1551 N N . GLY A 1 210 ? 7.024 4.832 -42.474 1.00 44.28 210 GLY A N 1
ATOM 1552 C CA . GLY A 1 210 ? 7.434 5.476 -41.229 1.00 44.28 210 GLY A CA 1
ATOM 1553 C C . GLY A 1 210 ? 6.942 4.749 -39.963 1.00 44.28 210 GLY A C 1
ATOM 1554 O O . GLY A 1 210 ? 5.889 4.107 -39.977 1.00 44.28 210 GLY A O 1
ATOM 1555 N N . PRO A 1 211 ? 7.649 4.903 -38.828 1.00 53.62 211 PRO A N 1
ATOM 1556 C CA . PRO A 1 211 ? 7.443 4.130 -37.593 1.00 53.62 211 PRO A CA 1
ATOM 1557 C C . PRO A 1 211 ? 6.035 4.254 -36.980 1.00 53.62 211 PRO A C 1
ATOM 1559 O O . PRO A 1 211 ? 5.643 3.444 -36.141 1.00 53.62 211 PRO A O 1
ATOM 1562 N N . SER A 1 212 ? 5.224 5.226 -37.411 1.00 53.00 212 SER A N 1
ATOM 1563 C CA . SER A 1 212 ? 3.802 5.304 -37.057 1.00 53.00 212 SER A CA 1
ATOM 1564 C C . SER A 1 212 ? 2.984 4.144 -37.639 1.00 53.00 212 SER A C 1
ATOM 1566 O O . SER A 1 212 ? 2.054 3.665 -36.985 1.00 53.00 212 SER A O 1
ATOM 1568 N N . HIS A 1 213 ? 3.342 3.647 -38.825 1.00 48.88 213 HIS A N 1
ATOM 1569 C CA . HIS A 1 213 ? 2.692 2.504 -39.461 1.00 48.88 213 HIS A CA 1
ATOM 1570 C C . HIS A 1 213 ? 3.085 1.178 -38.811 1.00 48.88 213 HIS A C 1
ATOM 1572 O O . HIS A 1 213 ? 2.223 0.313 -38.671 1.00 48.88 213 HIS A O 1
ATOM 1578 N N . GLU A 1 214 ? 4.326 1.021 -38.347 1.00 51.75 214 GLU A N 1
ATOM 1579 C CA . GLU A 1 214 ? 4.753 -0.180 -37.616 1.00 51.75 214 GLU A CA 1
ATOM 1580 C C . GLU A 1 214 ? 4.118 -0.272 -36.231 1.00 51.75 214 GLU A C 1
ATOM 1582 O O . GLU A 1 214 ? 3.601 -1.325 -35.868 1.00 51.75 214 GLU A O 1
ATOM 1587 N N . VAL A 1 215 ? 4.050 0.834 -35.482 1.00 58.97 215 VAL A N 1
ATOM 1588 C CA . VAL A 1 215 ? 3.353 0.861 -34.184 1.00 58.97 215 VAL A CA 1
ATOM 1589 C C . VAL A 1 215 ? 1.856 0.594 -34.363 1.00 58.97 215 VAL A C 1
ATOM 1591 O O . VAL A 1 215 ? 1.254 -0.127 -33.566 1.00 58.97 215 VAL A O 1
ATOM 1594 N N . SER A 1 216 ? 1.253 1.111 -35.437 1.00 58.72 216 SER A N 1
ATOM 1595 C CA . SER A 1 216 ? -0.150 0.836 -35.770 1.00 58.72 216 SER A CA 1
ATOM 1596 C C . SER A 1 216 ? -0.367 -0.621 -36.195 1.00 58.72 216 SER A C 1
ATOM 1598 O O . SER A 1 216 ? -1.349 -1.233 -35.780 1.00 58.72 216 SER A O 1
ATOM 1600 N N . ARG A 1 217 ? 0.567 -1.218 -36.950 1.00 61.06 217 ARG A N 1
ATOM 1601 C CA . ARG A 1 217 ? 0.537 -2.640 -37.336 1.00 61.06 217 ARG A CA 1
ATOM 1602 C C . ARG A 1 217 ? 0.745 -3.571 -36.145 1.00 61.06 217 ARG A C 1
ATOM 1604 O O . ARG A 1 217 ? 0.024 -4.555 -36.032 1.00 61.06 217 ARG A O 1
ATOM 1611 N N . LEU A 1 218 ? 1.661 -3.246 -35.235 1.00 64.31 218 LEU A N 1
ATOM 1612 C CA . LEU A 1 218 ? 1.903 -4.012 -34.011 1.00 64.31 218 LEU A CA 1
ATOM 1613 C C . LEU A 1 218 ? 0.711 -3.933 -33.051 1.00 64.31 218 LEU A C 1
ATOM 1615 O O . LEU A 1 218 ? 0.313 -4.952 -32.491 1.00 64.31 218 LEU A O 1
ATOM 1619 N N . ARG A 1 219 ? 0.076 -2.760 -32.914 1.00 67.12 219 ARG A N 1
ATOM 1620 C CA . ARG A 1 219 ? -1.174 -2.617 -32.146 1.00 67.12 219 ARG A CA 1
ATOM 1621 C C . ARG A 1 219 ? -2.329 -3.399 -32.773 1.00 67.12 219 ARG A C 1
ATOM 1623 O O . ARG A 1 219 ? -3.064 -4.062 -32.047 1.00 67.12 219 ARG A O 1
ATOM 1630 N N . LEU A 1 220 ? -2.466 -3.375 -34.100 1.00 64.50 220 LEU A N 1
ATOM 1631 C CA . LEU A 1 220 ? -3.481 -4.160 -34.808 1.00 64.50 220 LEU A CA 1
ATOM 1632 C C . LEU A 1 220 ? -3.235 -5.672 -34.656 1.00 64.50 220 LEU A C 1
ATOM 1634 O O . LEU A 1 220 ? -4.170 -6.422 -34.394 1.00 64.50 220 LEU A O 1
ATOM 1638 N N . ALA A 1 221 ? -1.980 -6.118 -34.755 1.00 65.88 221 ALA A N 1
ATOM 1639 C CA . ALA A 1 221 ? -1.600 -7.516 -34.568 1.00 65.88 221 ALA A CA 1
ATOM 1640 C C . ALA A 1 221 ? -1.862 -8.001 -33.131 1.00 65.88 221 ALA A C 1
ATOM 1642 O O . ALA A 1 221 ? -2.399 -9.092 -32.944 1.00 65.88 221 ALA A O 1
ATOM 1643 N N . ALA A 1 222 ? -1.561 -7.178 -32.122 1.00 62.88 222 ALA A N 1
ATOM 1644 C CA . ALA A 1 222 ? -1.856 -7.487 -30.723 1.00 62.88 222 ALA A CA 1
ATOM 1645 C C . ALA A 1 222 ? -3.370 -7.586 -30.463 1.00 62.88 222 ALA A C 1
ATOM 1647 O O . ALA A 1 222 ? -3.825 -8.517 -29.800 1.00 62.88 222 ALA A O 1
ATOM 1648 N N . LEU A 1 223 ? -4.169 -6.682 -31.041 1.00 67.69 223 LEU A N 1
ATOM 1649 C CA . LEU A 1 223 ? -5.631 -6.749 -30.951 1.00 67.69 223 LEU A CA 1
ATOM 1650 C C . LEU A 1 223 ? -6.189 -8.009 -31.633 1.00 67.69 223 LEU A C 1
ATOM 1652 O O . LEU A 1 223 ? -7.039 -8.684 -31.056 1.00 67.69 223 LEU A O 1
ATOM 1656 N N . LEU A 1 224 ? -5.670 -8.386 -32.806 1.00 68.88 224 LEU A N 1
ATOM 1657 C CA . LEU A 1 224 ? -6.066 -9.617 -33.499 1.00 68.88 224 LEU A CA 1
ATOM 1658 C C . LEU A 1 224 ? -5.695 -10.885 -32.713 1.00 68.88 224 LEU A C 1
ATOM 1660 O O . LEU A 1 224 ? -6.465 -11.846 -32.713 1.00 68.88 224 LEU A O 1
ATOM 1664 N N . GLN A 1 225 ? -4.568 -10.887 -31.995 1.00 67.19 225 GLN A N 1
ATOM 1665 C CA . GLN A 1 225 ? -4.187 -11.988 -31.101 1.00 67.19 225 GLN A CA 1
ATOM 1666 C C . GLN A 1 225 ? -5.114 -12.106 -29.886 1.00 67.19 225 GLN A C 1
ATOM 1668 O O . GLN A 1 225 ? -5.493 -13.213 -29.507 1.00 67.19 225 GLN A O 1
ATOM 1673 N N . VAL A 1 226 ? -5.541 -10.986 -29.297 1.00 67.94 226 VAL A N 1
ATOM 1674 C CA . VAL A 1 226 ? -6.507 -10.998 -28.184 1.00 67.94 226 VAL A CA 1
ATOM 1675 C C . VAL A 1 226 ? -7.874 -11.502 -28.653 1.00 67.94 226 VAL A C 1
ATOM 1677 O O . VAL A 1 226 ? -8.498 -12.315 -27.967 1.00 67.94 226 VAL A O 1
ATOM 1680 N N . VAL A 1 227 ? -8.323 -11.085 -29.840 1.00 67.50 227 VAL A N 1
ATOM 1681 C CA . VAL A 1 227 ? -9.585 -11.546 -30.443 1.00 67.50 227 VAL A CA 1
ATOM 1682 C C . VAL A 1 227 ? -9.541 -13.046 -30.762 1.00 67.50 227 VAL A C 1
ATOM 1684 O O . VAL A 1 227 ? -10.463 -13.780 -30.414 1.00 67.50 227 VAL A O 1
ATOM 1687 N N . THR A 1 228 ? -8.450 -13.549 -31.342 1.00 63.78 228 THR A N 1
ATOM 1688 C CA . THR A 1 228 ? -8.311 -14.989 -31.638 1.00 63.78 228 THR A CA 1
ATOM 1689 C C . THR A 1 228 ? -8.175 -15.838 -30.371 1.00 63.78 228 THR A C 1
ATOM 1691 O O . THR A 1 228 ? -8.789 -16.902 -30.281 1.00 63.78 228 THR A O 1
ATOM 1694 N N . ALA A 1 229 ? -7.455 -15.363 -29.351 1.00 60.62 229 ALA A N 1
ATOM 1695 C CA . ALA A 1 229 ? -7.345 -16.050 -28.063 1.00 60.62 229 ALA A CA 1
ATOM 1696 C C . ALA A 1 229 ? -8.686 -16.111 -27.312 1.00 60.62 229 ALA A C 1
ATOM 1698 O O . ALA A 1 229 ? -9.022 -17.140 -26.725 1.00 60.62 229 ALA A O 1
ATOM 1699 N N . THR A 1 230 ? -9.479 -15.037 -27.350 1.00 60.78 230 THR A N 1
ATOM 1700 C CA . THR A 1 230 ? -10.823 -15.018 -26.748 1.00 60.78 230 THR A CA 1
ATOM 1701 C C . THR A 1 230 ? -11.806 -15.901 -27.517 1.00 60.78 230 THR A C 1
ATOM 1703 O O . THR A 1 230 ? -12.548 -16.657 -26.889 1.00 60.78 230 THR A O 1
ATOM 1706 N N . GLN A 1 231 ? -11.744 -15.923 -28.852 1.00 58.12 231 GLN A N 1
ATOM 1707 C CA . GLN A 1 231 ? -12.547 -16.822 -29.687 1.00 58.12 231 GLN A CA 1
ATOM 1708 C C . GLN A 1 231 ? -12.210 -18.304 -29.443 1.00 58.12 231 GLN A C 1
ATOM 1710 O O . GLN A 1 231 ? -13.114 -19.121 -29.271 1.00 58.12 231 GLN A O 1
ATOM 1715 N N . ALA A 1 232 ? -10.925 -18.656 -29.327 1.00 61.06 232 ALA A N 1
ATOM 1716 C CA . ALA A 1 232 ? -10.493 -20.019 -29.003 1.00 61.06 232 ALA A CA 1
ATOM 1717 C C . ALA A 1 232 ? -10.927 -20.459 -27.592 1.00 61.06 232 ALA A C 1
ATOM 1719 O O . ALA A 1 232 ? -11.219 -21.633 -27.362 1.00 61.06 232 ALA A O 1
ATOM 1720 N N . ARG A 1 233 ? -10.994 -19.524 -26.637 1.00 59.00 233 ARG A N 1
ATOM 1721 C CA . ARG A 1 233 ? -11.437 -19.798 -25.261 1.00 59.00 233 ARG A CA 1
ATOM 1722 C C . ARG A 1 233 ? -12.949 -20.009 -25.172 1.00 59.00 233 ARG A C 1
ATOM 1724 O O . ARG A 1 233 ? -13.386 -20.864 -24.410 1.00 59.00 233 ARG A O 1
ATOM 1731 N N . LEU A 1 234 ? -13.720 -19.293 -25.991 1.00 53.69 234 LEU A N 1
ATOM 1732 C CA . LEU A 1 234 ? -15.166 -19.484 -26.135 1.00 53.69 234 LEU A CA 1
ATOM 1733 C C . LEU A 1 234 ? -15.506 -20.805 -26.847 1.00 53.69 234 LEU A C 1
ATOM 1735 O O . LEU A 1 234 ? -16.460 -21.469 -26.465 1.00 53.69 234 LEU A O 1
ATOM 1739 N N . GLN A 1 235 ? -14.691 -21.245 -27.812 1.00 57.59 235 GLN A N 1
ATOM 1740 C CA . GLN A 1 235 ? -14.866 -22.544 -28.484 1.00 57.59 235 GLN A CA 1
ATOM 1741 C C . GLN A 1 235 ? -14.464 -23.754 -27.623 1.00 57.59 235 GLN A C 1
ATOM 1743 O O . GLN A 1 235 ? -14.881 -24.874 -27.905 1.00 57.59 235 GLN A O 1
ATOM 1748 N N . ARG A 1 236 ? -13.657 -23.549 -26.573 1.00 52.16 236 ARG A N 1
ATOM 1749 C CA . ARG A 1 236 ? -13.239 -24.602 -25.631 1.00 52.16 236 ARG A CA 1
ATOM 1750 C C . ARG A 1 236 ? -14.161 -24.762 -24.422 1.00 52.16 236 ARG A C 1
ATOM 1752 O O . ARG A 1 236 ? -13.850 -25.578 -23.559 1.00 52.16 236 ARG A O 1
ATOM 1759 N N . GLN A 1 237 ? -15.271 -24.026 -24.334 1.00 41.53 237 GLN A N 1
ATOM 1760 C CA . GLN A 1 237 ? -16.296 -24.338 -23.339 1.00 41.53 237 GLN A CA 1
ATOM 1761 C C . GLN A 1 237 ? -17.014 -25.630 -23.760 1.00 41.53 237 GLN A C 1
ATOM 1763 O O . GLN A 1 237 ? -17.665 -25.642 -24.805 1.00 41.53 237 GLN A O 1
ATOM 1768 N N . PRO A 1 238 ? -16.879 -26.731 -22.996 1.00 41.22 238 PRO A N 1
ATOM 1769 C CA . PRO A 1 238 ? -17.537 -27.977 -23.341 1.00 41.22 238 PRO A CA 1
ATOM 1770 C C . PRO A 1 238 ? -19.048 -27.774 -23.238 1.00 41.22 238 PRO A C 1
ATOM 1772 O O . PRO A 1 238 ? -19.563 -27.380 -22.190 1.00 41.22 238 PRO A O 1
ATOM 1775 N N . ALA A 1 239 ? -19.754 -28.045 -24.336 1.00 44.84 239 ALA A N 1
ATOM 1776 C CA . ALA A 1 239 ? -21.193 -28.235 -24.312 1.00 44.84 239 ALA A CA 1
ATOM 1777 C C . ALA A 1 239 ? -21.503 -29.305 -23.257 1.00 44.84 239 ALA A C 1
ATOM 1779 O O . ALA A 1 239 ? -21.003 -30.429 -23.340 1.00 44.84 239 ALA A O 1
ATOM 1780 N N . GLY A 1 240 ? -22.257 -28.920 -22.228 1.00 43.81 240 GLY A N 1
ATOM 1781 C CA . GLY A 1 240 ? -22.609 -29.794 -21.120 1.00 43.81 240 GLY A CA 1
ATOM 1782 C C . GLY A 1 240 ? -23.223 -31.096 -21.625 1.00 43.81 240 GLY A C 1
ATOM 1783 O O . GLY A 1 240 ? -24.191 -31.094 -22.388 1.00 43.81 240 GLY A O 1
ATOM 1784 N N . SER A 1 241 ? -22.656 -32.212 -21.172 1.00 36.47 241 SER A N 1
ATOM 1785 C CA . SER A 1 241 ? -23.277 -33.523 -21.283 1.00 36.47 241 SER A CA 1
ATOM 1786 C C . SER A 1 241 ? -24.597 -33.488 -20.520 1.00 36.47 241 SER A C 1
ATOM 1788 O O . SER A 1 241 ? -24.633 -33.403 -19.291 1.00 36.47 241 SER A O 1
ATOM 1790 N N . SER A 1 242 ? -25.680 -33.529 -21.279 1.00 46.91 242 SER A N 1
ATOM 1791 C CA . SER A 1 242 ? -27.028 -33.760 -20.787 1.00 46.91 242 SER A CA 1
ATOM 1792 C C . SER A 1 242 ? -27.119 -35.205 -20.292 1.00 46.91 242 SER A C 1
ATOM 1794 O O . SER A 1 242 ? -26.906 -36.133 -21.068 1.00 46.91 242 SER A O 1
ATOM 1796 N N . GLY A 1 243 ? -27.416 -35.393 -19.007 1.00 35.66 243 GLY A N 1
ATOM 1797 C CA . GLY A 1 243 ? -27.616 -36.700 -18.384 1.00 35.66 243 GLY A CA 1
ATOM 1798 C C . GLY A 1 243 ? -28.723 -36.622 -17.341 1.00 35.66 243 GLY A C 1
ATOM 1799 O O . GLY A 1 243 ? -28.465 -36.414 -16.162 1.00 35.66 243 GLY A O 1
ATOM 1800 N N . LEU A 1 244 ? -29.963 -36.744 -17.814 1.00 43.75 244 LEU A N 1
ATOM 1801 C CA . LEU A 1 244 ? -31.161 -37.026 -17.025 1.00 43.75 244 LEU A CA 1
ATOM 1802 C C . LEU A 1 244 ? -31.079 -38.453 -16.456 1.00 43.75 244 LEU A C 1
ATOM 1804 O O . LEU A 1 244 ? -30.759 -39.362 -17.216 1.00 43.75 244 LEU A O 1
ATOM 1808 N N . SER A 1 245 ? -31.440 -38.662 -15.181 1.00 36.78 245 SER A N 1
ATOM 1809 C CA . SER A 1 245 ? -32.431 -39.678 -14.756 1.00 36.78 245 SER A CA 1
ATOM 1810 C C . SER A 1 245 ? -32.413 -39.946 -13.240 1.00 36.78 245 SER A C 1
ATOM 1812 O O . SER A 1 245 ? -31.458 -40.519 -12.726 1.00 36.78 245 SER A O 1
ATOM 1814 N N . GLY A 1 246 ? -33.548 -39.643 -12.590 1.00 34.91 246 GLY A N 1
ATOM 1815 C CA . GLY A 1 246 ? -34.070 -40.295 -11.373 1.00 34.91 246 GLY A CA 1
ATOM 1816 C C . GLY A 1 246 ? -33.490 -39.798 -10.043 1.00 34.91 246 GLY A C 1
ATOM 1817 O O . GLY A 1 246 ? -32.287 -39.787 -9.858 1.00 34.91 246 GLY A O 1
ATOM 1818 N N . GLY A 1 247 ? -34.245 -39.388 -9.027 1.00 38.59 247 GLY A N 1
ATOM 1819 C CA . GLY A 1 247 ? -35.678 -39.430 -8.745 1.00 38.59 247 GLY A CA 1
ATOM 1820 C C . GLY A 1 247 ? -35.838 -39.436 -7.215 1.00 38.59 247 GLY A C 1
ATOM 1821 O O . GLY A 1 247 ? -35.107 -40.158 -6.545 1.00 38.59 247 GLY A O 1
ATOM 1822 N N . GLY A 1 248 ? -36.762 -38.638 -6.663 1.00 34.66 248 GLY A N 1
ATOM 1823 C CA . GLY A 1 248 ? -37.187 -38.740 -5.254 1.00 34.66 248 GLY A CA 1
ATOM 1824 C C . GLY A 1 248 ? -37.115 -37.449 -4.422 1.00 34.66 248 GLY A C 1
ATOM 1825 O O . GLY A 1 248 ? -36.106 -37.159 -3.793 1.00 34.66 248 GLY A O 1
ATOM 1826 N N . SER A 1 249 ? -38.220 -36.703 -4.392 1.00 34.88 249 SER A N 1
ATOM 1827 C CA . SER A 1 249 ? -38.584 -35.646 -3.416 1.00 34.88 249 SER A CA 1
ATOM 1828 C C . SER A 1 249 ? -39.229 -36.257 -2.139 1.00 34.88 249 SER A C 1
ATOM 1830 O O . SER A 1 249 ? -39.537 -37.448 -2.200 1.00 34.88 249 SER A O 1
ATOM 1832 N N . PRO A 1 250 ? -39.678 -35.511 -1.085 1.00 57.53 250 PRO A N 1
ATOM 1833 C CA . PRO A 1 250 ? -39.296 -34.221 -0.435 1.00 57.53 250 PRO A CA 1
ATOM 1834 C C . PRO A 1 250 ? -39.384 -34.328 1.140 1.00 57.53 250 PRO A C 1
ATOM 1836 O O . PRO A 1 250 ? -39.301 -35.442 1.649 1.00 57.53 250 PRO A O 1
ATOM 1839 N N . PRO A 1 251 ? -39.722 -33.286 1.950 1.00 55.94 251 PRO A N 1
ATOM 1840 C CA . PRO A 1 251 ? -39.187 -31.919 2.094 1.00 55.94 251 PRO A CA 1
ATOM 1841 C C . PRO A 1 251 ? -38.675 -31.620 3.529 1.00 55.94 251 PRO A C 1
ATOM 1843 O O . PRO A 1 251 ? -39.162 -32.165 4.515 1.00 55.94 251 PRO A O 1
ATOM 1846 N N . GLY A 1 252 ? -37.776 -30.642 3.671 1.00 32.62 252 GLY A N 1
ATOM 1847 C CA . GLY A 1 252 ? -37.403 -30.065 4.967 1.00 32.62 252 GLY A CA 1
ATOM 1848 C C . GLY A 1 252 ? -36.936 -28.625 4.792 1.00 32.62 252 GLY A C 1
ATOM 1849 O O . GLY A 1 252 ? -36.048 -28.355 3.994 1.00 32.62 252 GLY A O 1
ATOM 1850 N N . ALA A 1 253 ? -37.618 -27.708 5.465 1.00 38.34 253 ALA A N 1
ATOM 1851 C CA . ALA A 1 253 ? -37.625 -26.272 5.231 1.00 38.34 253 ALA A CA 1
ATOM 1852 C C . ALA A 1 253 ? -36.345 -25.514 5.644 1.00 38.34 253 ALA A C 1
ATOM 1854 O O . ALA A 1 253 ? -35.571 -25.971 6.478 1.00 38.34 253 ALA A O 1
ATOM 1855 N N . ALA A 1 254 ? -36.288 -24.273 5.140 1.00 38.56 254 ALA A N 1
ATOM 1856 C CA . ALA A 1 254 ? -35.550 -23.104 5.630 1.00 38.56 254 ALA A CA 1
ATOM 1857 C C . ALA A 1 254 ? -34.113 -22.885 5.118 1.00 38.56 254 ALA A C 1
ATOM 1859 O O . ALA A 1 254 ? -33.145 -23.332 5.717 1.00 38.56 254 ALA A O 1
ATOM 1860 N N . ALA A 1 255 ? -33.993 -22.038 4.090 1.00 33.84 255 ALA A N 1
ATOM 1861 C CA . ALA A 1 255 ? -33.056 -20.911 4.099 1.00 33.84 255 ALA A CA 1
ATOM 1862 C C . ALA A 1 255 ? -33.427 -19.922 2.984 1.00 33.84 255 ALA A C 1
ATOM 1864 O O . ALA A 1 255 ? -33.235 -20.177 1.798 1.00 33.84 255 ALA A O 1
ATOM 1865 N N . ALA A 1 256 ? -33.986 -18.785 3.387 1.00 43.69 256 ALA A N 1
ATOM 1866 C CA . ALA A 1 256 ? -34.074 -17.594 2.564 1.00 43.69 256 ALA A CA 1
ATOM 1867 C C . ALA A 1 256 ? -32.718 -16.882 2.603 1.00 43.69 256 ALA A C 1
ATOM 1869 O O . ALA A 1 256 ? -32.288 -16.479 3.681 1.00 43.69 256 ALA A O 1
ATOM 1870 N N . ALA A 1 257 ? -32.069 -16.703 1.453 1.00 37.78 257 ALA A N 1
ATOM 1871 C CA . ALA A 1 257 ? -31.018 -15.707 1.275 1.00 37.78 257 ALA A CA 1
ATOM 1872 C C . ALA A 1 257 ? -30.747 -15.471 -0.220 1.00 37.78 257 ALA A C 1
ATOM 1874 O O . ALA A 1 257 ? -30.419 -16.398 -0.950 1.00 37.78 257 ALA A O 1
ATOM 1875 N N . ILE A 1 258 ? -30.832 -14.194 -0.605 1.00 37.81 258 ILE A N 1
ATOM 1876 C CA . ILE A 1 258 ? -30.136 -13.565 -1.736 1.00 37.81 258 ILE A CA 1
ATOM 1877 C C . ILE A 1 258 ? -30.744 -13.837 -3.126 1.00 37.81 258 ILE A C 1
ATOM 1879 O O . ILE A 1 258 ? -30.381 -14.749 -3.860 1.00 37.81 258 ILE A O 1
ATOM 1883 N N . ARG A 1 259 ? -31.654 -12.932 -3.516 1.00 37.53 259 ARG A N 1
ATOM 1884 C CA . ARG A 1 259 ? -31.845 -12.554 -4.920 1.00 37.53 259 ARG A CA 1
ATOM 1885 C C . ARG A 1 259 ? -30.586 -11.807 -5.369 1.00 37.53 259 ARG A C 1
ATOM 1887 O O . ARG A 1 259 ? -30.434 -10.635 -5.041 1.00 37.53 259 ARG A O 1
ATOM 1894 N N . GLU A 1 260 ? -29.709 -12.488 -6.093 1.00 35.53 260 GLU A N 1
ATOM 1895 C CA . GLU A 1 260 ? -28.771 -11.841 -7.007 1.00 35.53 260 GLU A CA 1
ATOM 1896 C C . GLU A 1 260 ? -29.451 -11.680 -8.369 1.00 35.53 260 GLU A C 1
ATOM 1898 O O . GLU A 1 260 ? -30.010 -12.622 -8.939 1.00 35.53 260 GLU A O 1
ATOM 1903 N N . ASP A 1 261 ? -29.443 -10.443 -8.849 1.00 34.81 261 ASP A N 1
ATOM 1904 C CA . ASP A 1 261 ? -29.970 -10.029 -10.136 1.00 34.81 261 ASP A CA 1
ATOM 1905 C C . ASP A 1 261 ? -29.301 -10.784 -11.294 1.00 34.81 261 ASP A C 1
ATOM 1907 O O . ASP A 1 261 ? -28.116 -10.635 -11.580 1.00 34.81 261 ASP A O 1
ATOM 1911 N N . GLY A 1 262 ? -30.112 -11.543 -12.030 1.00 39.44 262 GLY A N 1
ATOM 1912 C CA . GLY A 1 262 ? -30.229 -11.350 -13.474 1.00 39.44 262 GLY A CA 1
ATOM 1913 C C . GLY A 1 262 ? -28.965 -11.460 -14.332 1.00 39.44 262 GLY A C 1
ATOM 1914 O O . GLY A 1 262 ? -28.842 -10.710 -15.297 1.00 39.44 262 GLY A O 1
ATOM 1915 N N . ALA A 1 263 ? -28.076 -12.426 -14.097 1.00 39.50 263 ALA A N 1
ATOM 1916 C CA . ALA A 1 263 ? -27.133 -12.873 -15.128 1.00 39.50 263 ALA A CA 1
ATOM 1917 C C . ALA A 1 263 ? -27.851 -13.793 -16.134 1.00 39.50 263 ALA A C 1
ATOM 1919 O O . ALA A 1 263 ? -27.560 -14.982 -16.257 1.00 39.50 263 ALA A O 1
ATOM 1920 N N . GLN A 1 264 ? -28.840 -13.241 -16.843 1.00 41.88 264 GLN A N 1
ATOM 1921 C CA . GLN A 1 264 ? -29.395 -13.895 -18.021 1.00 41.88 264 GLN A CA 1
ATOM 1922 C C . GLN A 1 264 ? -28.282 -14.005 -19.061 1.00 41.88 264 GLN A C 1
ATOM 1924 O O . GLN A 1 264 ? -27.617 -13.020 -19.387 1.00 41.88 264 GLN A O 1
ATOM 1929 N N . SER A 1 265 ? -28.077 -15.222 -19.558 1.00 48.56 265 SER A N 1
ATOM 1930 C CA . SER A 1 265 ? -27.220 -15.546 -20.692 1.00 48.56 265 SER A CA 1
ATOM 1931 C C . SER A 1 265 ? -27.505 -14.589 -21.850 1.00 48.56 265 SER A C 1
ATOM 1933 O O . SER A 1 265 ? -28.473 -14.770 -22.592 1.00 48.56 265 SER A O 1
ATOM 1935 N N . MET A 1 266 ? -26.695 -13.538 -21.989 1.00 55.81 266 MET A N 1
ATOM 1936 C CA . MET A 1 266 ? -26.800 -12.658 -23.144 1.00 55.81 266 MET A CA 1
ATOM 1937 C C . MET A 1 266 ? -26.478 -13.490 -24.390 1.00 55.81 266 MET A C 1
ATOM 1939 O O . MET A 1 266 ? -25.451 -14.176 -24.398 1.00 55.81 266 MET A O 1
ATOM 1943 N N . PRO A 1 267 ? -27.328 -13.455 -25.433 1.00 73.75 267 PRO A N 1
ATOM 1944 C CA . PRO A 1 267 ? -27.026 -14.141 -26.679 1.00 73.75 267 PRO A CA 1
ATOM 1945 C C . PRO A 1 267 ? -25.695 -13.617 -27.221 1.00 73.75 267 PRO A C 1
ATOM 1947 O O . PRO A 1 267 ? -25.374 -12.437 -27.056 1.00 73.75 267 PRO A O 1
ATOM 1950 N N . LEU A 1 268 ? -24.916 -14.497 -27.850 1.00 58.91 268 LEU A N 1
ATOM 1951 C CA . LEU A 1 268 ? -23.571 -14.195 -28.349 1.00 58.91 268 LEU A CA 1
ATOM 1952 C C . LEU A 1 268 ? -23.552 -12.896 -29.175 1.00 58.91 268 LEU A C 1
ATOM 1954 O O . LEU A 1 268 ? -22.661 -12.074 -29.001 1.00 58.91 268 LEU A O 1
ATOM 1958 N N . ASP A 1 269 ? -24.601 -12.645 -29.960 1.00 58.25 269 ASP A N 1
ATOM 1959 C CA . ASP A 1 269 ? -24.766 -11.425 -30.758 1.00 58.25 269 ASP A CA 1
ATOM 1960 C C . ASP A 1 269 ? -24.856 -10.140 -29.920 1.00 58.25 269 ASP A C 1
ATOM 1962 O O . ASP A 1 269 ? -24.351 -9.092 -30.326 1.00 58.25 269 ASP A O 1
ATOM 1966 N N . ALA A 1 270 ? -25.461 -10.196 -28.732 1.00 63.69 270 ALA A N 1
ATOM 1967 C CA . ALA A 1 270 ? -25.528 -9.061 -27.814 1.00 63.69 270 ALA A CA 1
ATOM 1968 C C . ALA A 1 270 ? -24.169 -8.793 -27.152 1.00 63.69 270 ALA A C 1
ATOM 1970 O O . ALA A 1 270 ? -23.785 -7.633 -26.988 1.00 63.69 270 ALA A O 1
ATOM 1971 N N . LEU A 1 271 ? -23.409 -9.846 -26.829 1.00 63.56 271 LEU A N 1
ATOM 1972 C CA . LEU A 1 271 ? -22.041 -9.707 -26.328 1.00 63.56 271 LEU A CA 1
ATOM 1973 C C . LEU A 1 271 ? -21.108 -9.145 -27.400 1.00 63.56 271 LEU A C 1
ATOM 1975 O O . LEU A 1 271 ? -20.358 -8.217 -27.101 1.00 63.56 271 LEU A O 1
ATOM 1979 N N . THR A 1 272 ? -21.201 -9.624 -28.642 1.00 65.31 272 THR A N 1
ATOM 1980 C CA . THR A 1 272 ? -20.399 -9.116 -29.763 1.00 65.31 272 THR A CA 1
ATOM 1981 C C . THR A 1 272 ? -20.706 -7.646 -30.035 1.00 65.31 272 THR A C 1
ATOM 1983 O O . THR A 1 272 ? -19.783 -6.837 -30.089 1.00 65.31 272 THR A O 1
ATOM 1986 N N . ARG A 1 273 ? -21.986 -7.248 -30.073 1.00 70.88 273 ARG A N 1
ATOM 1987 C CA . ARG A 1 273 ? -22.372 -5.832 -30.230 1.00 70.88 273 ARG A CA 1
ATOM 1988 C C . ARG A 1 273 ? -21.897 -4.957 -29.071 1.00 70.88 273 ARG A C 1
ATOM 1990 O O . ARG A 1 273 ? -21.489 -3.818 -29.290 1.00 70.88 273 ARG A O 1
ATOM 1997 N N . ARG A 1 274 ? -21.916 -5.473 -27.838 1.00 70.19 274 ARG A N 1
ATOM 1998 C CA . ARG A 1 274 ? -21.422 -4.744 -26.661 1.00 70.19 274 ARG A CA 1
ATOM 1999 C C . ARG A 1 274 ? -19.901 -4.591 -26.683 1.00 70.19 274 ARG A C 1
ATOM 2001 O O . ARG A 1 274 ? -19.398 -3.542 -26.293 1.00 70.19 274 ARG A O 1
ATOM 2008 N N . LEU A 1 275 ? -19.176 -5.599 -27.166 1.00 69.19 275 LEU A N 1
ATOM 2009 C CA . LEU A 1 275 ? -17.729 -5.541 -27.380 1.00 69.19 275 LEU A CA 1
ATOM 2010 C C . LEU A 1 275 ? -17.368 -4.556 -28.494 1.00 69.19 275 LEU A C 1
ATOM 2012 O O . LEU A 1 275 ? -16.503 -3.711 -28.289 1.00 69.19 275 LEU A O 1
ATOM 2016 N N . GLU A 1 276 ? -18.071 -4.590 -29.626 1.00 72.88 276 GLU A N 1
ATOM 2017 C CA . GLU A 1 276 ? -17.888 -3.630 -30.719 1.00 72.88 276 GLU A CA 1
ATOM 2018 C C . GLU A 1 276 ? -18.160 -2.190 -30.277 1.00 72.88 276 GLU A C 1
ATOM 2020 O O . GLU A 1 276 ? -17.375 -1.296 -30.592 1.00 72.88 276 GLU A O 1
ATOM 2025 N N . ALA A 1 277 ? -19.229 -1.959 -29.509 1.00 72.75 277 ALA A N 1
ATOM 2026 C CA . ALA A 1 277 ? -19.536 -0.643 -28.955 1.00 72.75 277 ALA A CA 1
ATOM 2027 C C . ALA A 1 277 ? -18.403 -0.137 -28.051 1.00 72.75 277 ALA A C 1
ATOM 2029 O O . ALA A 1 277 ? -17.953 0.995 -28.203 1.00 72.75 277 ALA A O 1
ATOM 2030 N N . ARG A 1 278 ? -17.874 -1.001 -27.178 1.00 67.25 278 ARG A N 1
ATOM 2031 C CA . ARG A 1 278 ? -16.796 -0.649 -26.244 1.00 67.25 278 ARG A CA 1
ATOM 2032 C C . ARG A 1 278 ? -15.461 -0.414 -26.951 1.00 67.25 278 ARG A C 1
ATOM 2034 O O . ARG A 1 278 ? -14.713 0.479 -26.573 1.00 67.25 278 ARG A O 1
ATOM 2041 N N . VAL A 1 279 ? -15.170 -1.172 -28.008 1.00 74.12 279 VAL A N 1
ATOM 2042 C CA . VAL A 1 279 ? -13.984 -0.949 -28.851 1.00 74.12 279 VAL A CA 1
ATOM 2043 C C . VAL A 1 279 ? -14.102 0.369 -29.617 1.00 74.12 279 VAL A C 1
ATOM 2045 O O . VAL A 1 279 ? -13.129 1.118 -29.681 1.00 74.12 279 VAL A O 1
ATOM 2048 N N . ARG A 1 280 ? -15.283 0.700 -30.157 1.00 76.06 280 ARG A N 1
ATOM 2049 C CA . ARG A 1 280 ? -15.525 1.999 -30.806 1.00 76.06 280 ARG A CA 1
ATOM 2050 C C . ARG A 1 280 ? -15.371 3.162 -29.831 1.00 76.06 280 ARG A C 1
ATOM 2052 O O . ARG A 1 280 ? -14.748 4.153 -30.189 1.00 76.06 280 ARG A O 1
ATOM 2059 N N . GLU A 1 281 ? -15.879 3.021 -28.612 1.00 74.38 281 GLU A N 1
ATOM 2060 C CA . GLU A 1 281 ? -15.756 4.028 -27.555 1.00 74.38 281 GLU A CA 1
ATOM 2061 C C . GLU A 1 281 ? -14.285 4.273 -27.186 1.00 74.38 281 GLU A C 1
ATOM 2063 O O . GLU A 1 281 ? -13.820 5.408 -27.232 1.00 74.38 281 GLU A O 1
ATOM 2068 N N . VAL A 1 282 ? -13.504 3.209 -26.962 1.00 75.19 282 VAL A N 1
ATOM 2069 C CA . VAL A 1 282 ? -12.063 3.317 -26.672 1.00 75.19 282 VAL A CA 1
ATOM 2070 C C . VAL A 1 282 ? -11.287 3.946 -27.835 1.00 75.19 282 VAL A C 1
ATOM 2072 O O . VAL A 1 282 ? -10.385 4.754 -27.608 1.00 75.19 282 VAL A O 1
ATOM 2075 N N . LEU A 1 283 ? -11.627 3.613 -29.085 1.00 73.94 283 LEU A N 1
ATOM 2076 C CA . LEU A 1 283 ? -10.988 4.206 -30.264 1.00 73.94 283 LEU A CA 1
ATOM 2077 C C . LEU A 1 283 ? -11.327 5.693 -30.428 1.00 73.94 283 LEU A C 1
ATOM 2079 O O . LEU A 1 283 ? -10.442 6.474 -30.781 1.00 73.94 283 LEU A O 1
ATOM 2083 N N . LEU A 1 284 ? -12.568 6.096 -30.146 1.00 81.06 284 LEU A N 1
ATOM 2084 C CA . LEU A 1 284 ? -12.977 7.502 -30.169 1.00 81.06 284 LEU A CA 1
ATOM 2085 C C . LEU A 1 284 ? -12.286 8.298 -29.056 1.00 81.06 284 LEU A C 1
ATOM 2087 O O . LEU A 1 284 ? -11.681 9.326 -29.352 1.00 81.06 284 LEU A O 1
ATOM 2091 N N . SER A 1 285 ? -12.242 7.782 -27.824 1.00 71.94 285 SER A N 1
ATOM 2092 C CA . SER A 1 285 ? -11.516 8.430 -26.722 1.00 71.94 285 SER A CA 1
ATOM 2093 C C . SER A 1 285 ? -10.012 8.548 -26.999 1.00 71.94 285 SER A C 1
ATOM 2095 O O . SER A 1 285 ? -9.391 9.559 -26.669 1.00 71.94 285 SER A O 1
ATOM 2097 N N . ALA A 1 286 ? -9.405 7.549 -27.649 1.00 67.81 286 ALA A N 1
ATOM 2098 C CA . ALA A 1 286 ? -8.000 7.611 -28.048 1.00 67.81 286 ALA A CA 1
ATOM 2099 C C . ALA A 1 286 ? -7.745 8.666 -29.142 1.00 67.81 286 ALA A C 1
ATOM 2101 O O . ALA A 1 286 ? -6.720 9.353 -29.105 1.00 67.81 286 ALA A O 1
ATOM 2102 N N . LEU A 1 287 ? -8.671 8.825 -30.095 1.00 77.50 287 LEU A N 1
ATOM 2103 C CA . LEU A 1 287 ? -8.602 9.865 -31.125 1.00 77.50 287 LEU A CA 1
ATOM 2104 C C . LEU A 1 287 ? -8.784 11.268 -30.535 1.00 77.50 287 LEU A C 1
ATOM 2106 O O . LEU A 1 287 ? -8.031 12.174 -30.894 1.00 77.50 287 LEU A O 1
ATOM 2110 N N . GLU A 1 288 ? -9.714 11.447 -29.600 1.00 81.62 288 GLU A N 1
ATOM 2111 C CA . GLU A 1 288 ? -9.914 12.712 -28.884 1.00 81.62 288 GLU A CA 1
ATOM 2112 C C . GLU A 1 288 ? -8.680 13.091 -28.054 1.00 81.62 288 GLU A C 1
ATOM 2114 O O . GLU A 1 288 ? -8.193 14.221 -28.147 1.00 81.62 288 GLU A O 1
ATOM 2119 N N . ALA A 1 289 ? -8.089 12.136 -27.329 1.00 72.00 289 ALA A N 1
ATOM 2120 C CA . ALA A 1 289 ? -6.843 12.353 -26.593 1.00 72.00 289 ALA A CA 1
ATOM 2121 C C . ALA A 1 289 ? -5.680 12.741 -27.527 1.00 72.00 289 ALA A C 1
ATOM 2123 O O . ALA A 1 289 ? -4.886 13.634 -27.217 1.00 72.00 289 ALA A O 1
ATOM 2124 N N . GLN A 1 290 ? -5.597 12.120 -28.709 1.00 79.12 290 GLN A N 1
ATOM 2125 C CA . GLN A 1 290 ? -4.585 12.451 -29.712 1.00 79.12 290 GLN A CA 1
ATOM 2126 C C . GLN A 1 290 ? -4.791 13.853 -30.311 1.00 79.12 290 GLN A C 1
ATOM 2128 O O . GLN A 1 290 ? -3.813 14.562 -30.569 1.00 79.12 290 GLN A O 1
ATOM 2133 N N . GLN A 1 291 ? -6.038 14.280 -30.519 1.00 82.56 291 GLN A N 1
ATOM 2134 C CA . GLN A 1 291 ? -6.354 15.637 -30.973 1.00 82.56 291 GLN A CA 1
ATOM 2135 C C . GLN A 1 291 ? -6.047 16.684 -29.893 1.00 82.56 291 GLN A C 1
ATOM 2137 O O . GLN A 1 291 ? -5.443 17.712 -30.206 1.00 82.56 291 GLN A O 1
ATOM 2142 N N . GLY A 1 292 ? -6.350 16.394 -28.623 1.00 83.88 292 GLY A N 1
ATOM 2143 C CA . GLY A 1 292 ? -5.988 17.245 -27.486 1.00 83.88 292 GLY A CA 1
ATOM 2144 C C . GLY A 1 292 ? -4.474 17.443 -27.351 1.00 83.88 292 GLY A C 1
ATOM 2145 O O . GLY A 1 292 ? -4.006 18.571 -27.192 1.00 83.88 292 GLY A O 1
ATOM 2146 N N . ALA A 1 293 ? -3.690 16.375 -27.522 1.00 69.94 293 ALA A N 1
ATOM 2147 C CA . ALA A 1 293 ? -2.229 16.449 -27.509 1.00 69.94 293 ALA A CA 1
ATOM 2148 C C . ALA A 1 293 ? -1.667 17.311 -28.657 1.00 69.94 293 ALA A C 1
ATOM 2150 O O . ALA A 1 293 ? -0.744 18.100 -28.448 1.00 69.94 293 ALA A O 1
ATOM 2151 N N . ARG A 1 294 ? -2.248 17.222 -29.863 1.00 78.81 294 ARG A N 1
ATOM 2152 C CA . ARG A 1 294 ? -1.866 18.079 -31.002 1.00 78.81 294 ARG A CA 1
ATOM 2153 C C . ARG A 1 294 ? -2.224 19.546 -30.768 1.00 78.81 294 ARG A C 1
ATOM 2155 O O . ARG A 1 294 ? -1.424 20.422 -31.085 1.00 78.81 294 ARG A O 1
ATOM 2162 N N . ALA A 1 295 ? -3.385 19.822 -30.178 1.00 79.50 295 ALA A N 1
ATOM 2163 C CA . ALA A 1 295 ? -3.790 21.181 -29.829 1.00 79.50 295 ALA A CA 1
ATOM 2164 C C . ALA A 1 295 ? -2.866 21.799 -28.764 1.00 79.50 295 ALA A C 1
ATOM 2166 O O . ALA A 1 295 ? -2.455 22.950 -28.904 1.00 79.50 295 ALA A O 1
ATOM 2167 N N . ALA A 1 296 ? -2.479 21.027 -27.742 1.00 76.06 296 ALA A N 1
ATOM 2168 C CA . ALA A 1 296 ? -1.523 21.462 -26.725 1.00 76.06 296 ALA A CA 1
ATOM 2169 C C . ALA A 1 296 ? -0.136 21.747 -27.322 1.00 76.06 296 ALA A C 1
ATOM 2171 O O . ALA A 1 296 ? 0.468 22.773 -27.010 1.00 76.06 296 ALA A O 1
ATOM 2172 N N . HIS A 1 297 ? 0.337 20.890 -28.231 1.00 78.56 297 HIS A N 1
ATOM 2173 C CA . HIS A 1 297 ? 1.613 21.082 -28.920 1.00 78.56 297 HIS A CA 1
ATOM 2174 C C . HIS A 1 297 ? 1.618 22.344 -29.799 1.00 78.56 297 HIS A C 1
ATOM 2176 O O . HIS A 1 297 ? 2.545 23.146 -29.720 1.00 78.56 297 HIS A O 1
ATOM 2182 N N . ASN A 1 298 ? 0.545 22.589 -30.557 1.00 78.44 298 ASN A N 1
ATOM 2183 C CA . ASN A 1 298 ? 0.407 23.811 -31.355 1.00 78.44 298 ASN A CA 1
ATOM 2184 C C . ASN A 1 298 ? 0.341 25.072 -30.480 1.00 78.44 298 ASN A C 1
ATOM 2186 O O . ASN A 1 298 ? 0.883 26.111 -30.850 1.00 78.44 298 ASN A O 1
ATOM 2190 N N . ARG A 1 299 ? -0.286 24.989 -29.300 1.00 79.25 299 ARG A N 1
ATOM 2191 C CA . ARG A 1 299 ? -0.352 26.102 -28.344 1.00 79.25 299 ARG A CA 1
ATOM 2192 C C . ARG A 1 299 ? 1.011 26.399 -27.714 1.00 79.25 299 ARG A C 1
ATOM 2194 O O . ARG A 1 299 ? 1.356 27.565 -27.557 1.00 79.25 299 ARG A O 1
ATOM 2201 N N . ALA A 1 300 ? 1.796 25.367 -27.408 1.00 75.69 300 ALA A N 1
ATOM 2202 C CA . ALA A 1 300 ? 3.171 25.521 -26.939 1.00 75.69 300 ALA A CA 1
ATOM 2203 C C . ALA A 1 300 ? 4.065 26.171 -28.010 1.00 75.69 300 ALA A C 1
ATOM 2205 O O . ALA A 1 300 ? 4.771 27.130 -27.713 1.00 75.69 300 ALA A O 1
ATOM 2206 N N . ALA A 1 301 ? 3.953 25.737 -29.270 1.00 76.81 301 ALA A N 1
ATOM 2207 C CA . ALA A 1 301 ? 4.692 26.333 -30.385 1.00 76.81 301 ALA A CA 1
ATOM 2208 C C . ALA A 1 301 ? 4.320 27.811 -30.629 1.00 76.81 301 ALA A C 1
ATOM 2210 O O . ALA A 1 301 ? 5.184 28.632 -30.932 1.00 76.81 301 ALA A O 1
ATOM 2211 N N . GLN A 1 302 ? 3.046 28.182 -30.451 1.00 77.81 302 GLN A N 1
ATOM 2212 C CA . GLN A 1 302 ? 2.606 29.581 -30.540 1.00 77.81 302 GLN A CA 1
ATOM 2213 C C . GLN A 1 302 ? 3.156 30.452 -29.400 1.00 77.81 302 GLN A C 1
ATOM 2215 O O . GLN A 1 302 ? 3.480 31.617 -29.628 1.00 77.81 302 GLN A O 1
ATOM 2220 N N . LEU A 1 303 ? 3.286 29.903 -28.187 1.00 81.62 303 LEU A N 1
ATOM 2221 C CA . LEU A 1 303 ? 3.877 30.618 -27.052 1.00 81.62 303 LEU A CA 1
ATOM 2222 C C . LEU A 1 303 ? 5.385 30.832 -27.228 1.00 81.62 303 LEU A C 1
ATOM 2224 O O . LEU A 1 303 ? 5.875 31.908 -26.897 1.00 81.62 303 LEU A O 1
ATOM 2228 N N . GLU A 1 304 ? 6.110 29.867 -27.799 1.00 74.62 304 GLU A N 1
ATOM 2229 C CA . GLU A 1 304 ? 7.528 30.063 -28.126 1.00 74.62 304 GLU A CA 1
ATOM 2230 C C . GLU A 1 304 ? 7.732 31.146 -29.191 1.00 74.62 304 GLU A C 1
ATOM 2232 O O . GLU A 1 304 ? 8.570 32.031 -29.014 1.00 74.62 304 GLU A O 1
ATOM 2237 N N . LEU A 1 305 ? 6.905 31.158 -30.243 1.00 74.00 305 LEU A N 1
ATOM 2238 C CA . LEU A 1 305 ? 6.924 32.224 -31.250 1.00 74.00 305 LEU A CA 1
ATOM 2239 C C . LEU A 1 305 ? 6.659 33.605 -30.629 1.00 74.00 305 LEU A C 1
ATOM 2241 O O . LEU A 1 305 ? 7.388 34.556 -30.920 1.00 74.00 305 LEU A O 1
ATOM 2245 N N . ALA A 1 306 ? 5.689 33.712 -29.717 1.00 69.12 306 ALA A N 1
ATOM 2246 C CA . ALA A 1 306 ? 5.381 34.963 -29.024 1.00 69.12 306 ALA A CA 1
ATOM 2247 C C . ALA A 1 306 ? 6.542 35.454 -28.135 1.00 69.12 306 ALA A C 1
ATOM 2249 O O . ALA A 1 306 ? 6.839 36.650 -28.122 1.00 69.12 306 ALA A O 1
ATOM 2250 N N . LEU A 1 307 ? 7.239 34.541 -27.449 1.00 67.94 307 LEU A N 1
ATOM 2251 C CA . LEU A 1 307 ? 8.394 34.860 -26.601 1.00 67.94 307 LEU A CA 1
ATOM 2252 C C . LEU A 1 307 ? 9.618 35.300 -27.415 1.00 67.94 307 LEU A C 1
ATOM 2254 O O . LEU A 1 307 ? 10.358 36.176 -26.974 1.00 67.94 307 LEU A O 1
ATOM 2258 N N . THR A 1 308 ? 9.807 34.758 -28.620 1.00 65.44 308 THR A N 1
ATOM 2259 C CA . THR A 1 308 ? 10.914 35.163 -29.507 1.00 65.44 308 THR A CA 1
ATOM 2260 C C . THR A 1 308 ? 10.701 36.506 -30.215 1.00 65.44 308 THR A C 1
ATOM 2262 O O . THR A 1 308 ? 11.665 37.091 -30.699 1.00 65.44 308 THR A O 1
ATOM 2265 N N . SER A 1 309 ? 9.470 37.031 -30.250 1.00 57.41 309 SER A N 1
ATOM 2266 C CA . SER A 1 309 ? 9.147 38.303 -30.923 1.00 57.41 309 SER A CA 1
ATOM 2267 C C . SER A 1 309 ? 9.127 39.550 -30.023 1.00 57.41 309 SER A C 1
ATOM 2269 O O . SER A 1 309 ? 8.840 40.642 -30.512 1.00 57.41 309 SER A O 1
ATOM 2271 N N . ALA A 1 310 ? 9.419 39.435 -28.722 1.00 45.50 310 ALA A N 1
ATOM 2272 C CA . ALA A 1 310 ? 9.370 40.577 -27.806 1.00 45.50 310 ALA A CA 1
ATOM 2273 C C . ALA A 1 310 ? 10.669 41.420 -27.865 1.00 45.50 310 ALA A C 1
ATOM 2275 O O . ALA A 1 310 ? 11.743 40.898 -27.558 1.00 45.50 310 ALA A O 1
ATOM 2276 N N . PRO A 1 311 ? 10.617 42.720 -28.222 1.00 45.56 311 PRO A N 1
ATOM 2277 C CA . PRO A 1 311 ? 11.805 43.569 -28.246 1.00 45.56 311 PRO A CA 1
ATOM 2278 C C . PRO A 1 311 ? 12.271 43.907 -26.822 1.00 45.56 311 PRO A C 1
ATOM 2280 O O . PRO A 1 311 ? 11.493 44.359 -25.980 1.00 45.56 311 PRO A O 1
ATOM 2283 N N . MET A 1 312 ? 13.563 43.697 -26.558 1.00 44.12 312 MET A N 1
ATOM 2284 C CA . MET A 1 312 ? 14.200 43.994 -25.275 1.00 44.12 312 MET A CA 1
ATOM 2285 C C . MET A 1 312 ? 14.269 45.506 -25.020 1.00 44.12 312 MET A C 1
ATOM 2287 O O . MET A 1 312 ? 15.041 46.214 -25.663 1.00 44.12 312 MET A O 1
ATOM 2291 N N . ALA A 1 313 ? 13.527 45.985 -24.021 1.00 38.50 313 ALA A N 1
ATOM 2292 C CA . ALA A 1 313 ? 13.770 47.269 -23.369 1.00 38.50 313 ALA A CA 1
ATOM 2293 C C . ALA A 1 313 ? 14.158 47.013 -21.906 1.00 38.50 313 ALA A C 1
ATOM 2295 O O . ALA A 1 313 ? 13.415 46.395 -21.145 1.00 38.50 313 ALA A O 1
ATOM 2296 N N . ALA A 1 314 ? 15.364 47.445 -21.541 1.00 46.19 314 ALA A N 1
ATOM 2297 C CA . ALA A 1 314 ? 15.965 47.248 -20.229 1.00 46.19 314 ALA A CA 1
ATOM 2298 C C . ALA A 1 314 ? 15.397 48.222 -19.182 1.00 46.19 314 ALA A C 1
ATOM 2300 O O . ALA A 1 314 ? 15.372 49.429 -19.415 1.00 46.19 314 ALA A O 1
ATOM 2301 N N . ALA A 1 315 ? 15.027 47.712 -18.002 1.00 32.94 315 ALA A N 1
ATOM 2302 C CA . ALA A 1 315 ? 14.878 48.502 -16.777 1.00 32.94 315 ALA A CA 1
ATOM 2303 C C . ALA A 1 315 ? 15.131 47.633 -15.517 1.00 32.94 315 ALA A C 1
ATOM 2305 O O . ALA A 1 315 ? 14.811 46.442 -15.538 1.00 32.94 315 ALA A O 1
ATOM 2306 N N . PRO A 1 316 ? 15.732 48.188 -14.442 1.00 49.59 316 PRO A N 1
ATOM 2307 C CA . PRO A 1 316 ? 16.311 47.413 -13.343 1.00 49.59 316 PRO A CA 1
ATOM 2308 C C . PRO A 1 316 ? 15.347 47.077 -12.190 1.00 49.59 316 PRO A C 1
ATOM 2310 O O . PRO A 1 316 ? 14.370 47.768 -11.913 1.00 49.59 316 PRO A O 1
ATOM 2313 N N . LEU A 1 317 ? 15.709 45.990 -11.503 1.00 39.50 317 LEU A N 1
ATOM 2314 C CA . LEU A 1 317 ? 15.030 45.301 -10.404 1.00 39.50 317 LEU A CA 1
ATOM 2315 C C . LEU A 1 317 ? 14.951 46.114 -9.097 1.00 39.50 317 LEU A C 1
ATOM 2317 O O . LEU A 1 317 ? 15.920 46.736 -8.672 1.00 39.50 317 LEU A O 1
ATOM 2321 N N . SER A 1 318 ? 13.822 45.981 -8.396 1.00 34.16 318 SER A N 1
ATOM 2322 C CA . SER A 1 318 ? 13.677 46.221 -6.951 1.00 34.16 318 SER A CA 1
ATOM 2323 C C . SER A 1 318 ? 12.967 45.016 -6.308 1.00 34.16 318 SER A C 1
ATOM 2325 O O . SER A 1 318 ? 12.037 44.490 -6.922 1.00 34.16 318 SER A O 1
ATOM 2327 N N . PRO A 1 319 ? 13.361 44.551 -5.105 1.00 47.59 319 PRO A N 1
ATOM 2328 C CA . PRO A 1 319 ? 12.735 43.397 -4.453 1.00 47.59 319 PRO A CA 1
ATOM 2329 C C . PRO A 1 319 ? 11.571 43.813 -3.529 1.00 47.59 319 PRO A C 1
ATOM 2331 O O . PRO A 1 319 ? 11.682 44.841 -2.854 1.00 47.59 319 PRO A O 1
ATOM 2334 N N . PRO A 1 320 ? 10.479 43.027 -3.409 1.00 44.97 320 PRO A N 1
ATOM 2335 C CA . PRO A 1 320 ? 9.451 43.307 -2.420 1.00 44.97 320 PRO A CA 1
ATOM 2336 C C . PRO A 1 320 ? 9.660 42.551 -1.102 1.00 44.97 320 PRO A C 1
ATOM 2338 O O . PRO A 1 320 ? 10.176 41.436 -1.029 1.00 44.97 320 PRO A O 1
ATOM 2341 N N . ARG A 1 321 ? 9.211 43.251 -0.062 1.00 33.88 321 ARG A N 1
ATOM 2342 C CA . ARG A 1 321 ? 9.177 42.924 1.360 1.00 33.88 321 ARG A CA 1
ATOM 2343 C C . ARG A 1 321 ? 8.234 41.767 1.707 1.00 33.88 321 ARG A C 1
ATOM 2345 O O . ARG A 1 321 ? 7.187 41.570 1.102 1.00 33.88 321 ARG A O 1
ATOM 2352 N N . THR A 1 322 ? 8.619 41.118 2.798 1.00 39.09 322 THR A N 1
ATOM 2353 C CA . THR A 1 322 ? 7.878 40.288 3.753 1.00 39.09 322 THR A CA 1
ATOM 2354 C C . THR A 1 322 ? 6.437 40.745 4.022 1.00 39.09 322 THR A C 1
ATOM 2356 O O . THR A 1 322 ? 6.208 41.913 4.332 1.00 39.09 322 THR A O 1
ATOM 2359 N N . ALA A 1 323 ? 5.492 39.800 4.043 1.00 33.62 323 ALA A N 1
ATOM 2360 C CA . ALA A 1 323 ? 4.190 39.960 4.691 1.00 33.62 323 ALA A CA 1
ATOM 2361 C C . ALA A 1 323 ? 3.824 38.675 5.452 1.00 33.62 323 ALA A C 1
ATOM 2363 O O . ALA A 1 323 ? 3.604 37.621 4.861 1.00 33.62 323 ALA A O 1
ATOM 2364 N N . ALA A 1 324 ? 3.800 38.785 6.780 1.00 34.69 324 ALA A N 1
ATOM 2365 C CA . ALA A 1 324 ? 3.207 3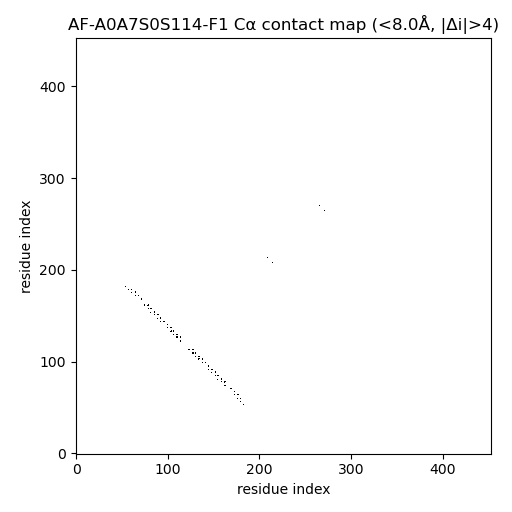7.816 7.689 1.00 34.69 324 ALA A CA 1
ATOM 2366 C C . ALA A 1 324 ? 1.684 38.021 7.704 1.00 34.69 324 ALA A C 1
ATOM 2368 O O . ALA A 1 324 ? 1.223 39.156 7.814 1.00 34.69 324 ALA A O 1
ATOM 2369 N N . ILE A 1 325 ? 0.910 36.937 7.612 1.00 35.03 325 ILE A N 1
ATOM 2370 C 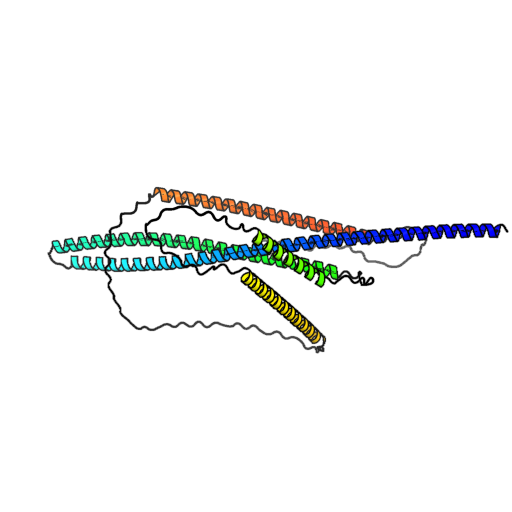CA . ILE A 1 325 ? -0.550 36.965 7.754 1.00 35.03 325 ILE A CA 1
ATOM 2371 C C . ILE A 1 325 ? -0.915 36.247 9.052 1.00 35.03 325 ILE A C 1
ATOM 2373 O O . ILE A 1 325 ? -0.611 35.071 9.245 1.00 35.03 325 ILE A O 1
ATOM 2377 N N . ALA A 1 326 ? -1.536 37.014 9.944 1.00 30.53 326 ALA A N 1
ATOM 2378 C CA . ALA A 1 326 ? -2.087 36.594 11.219 1.00 30.53 326 ALA A CA 1
ATOM 2379 C C . ALA A 1 326 ? -3.427 35.861 11.035 1.00 30.53 326 ALA A C 1
ATOM 2381 O O . ALA A 1 326 ? -4.250 36.243 10.203 1.00 30.53 326 ALA A O 1
ATOM 2382 N N . ALA A 1 327 ? -3.651 34.840 11.860 1.00 34.00 327 ALA A N 1
ATOM 2383 C CA . ALA A 1 327 ? -4.929 34.158 12.029 1.00 34.00 327 ALA A CA 1
ATOM 2384 C C . ALA A 1 327 ? -5.746 34.811 13.160 1.00 34.00 327 ALA A C 1
ATOM 2386 O O . ALA A 1 327 ? -5.161 35.153 14.192 1.00 34.00 327 ALA A O 1
ATOM 2387 N N . PRO A 1 328 ? -7.081 34.918 13.042 1.00 42.50 328 PRO A N 1
ATOM 2388 C CA . PRO A 1 328 ? -7.935 35.165 14.194 1.00 42.50 328 PRO A CA 1
ATOM 2389 C C . PRO A 1 328 ? -8.647 33.887 14.665 1.00 42.50 328 PRO A C 1
ATOM 2391 O O . PRO A 1 328 ? -9.438 33.279 13.946 1.00 42.50 328 PRO A O 1
ATOM 2394 N N . SER A 1 329 ? -8.401 33.535 15.929 1.00 34.62 329 SER A N 1
ATOM 2395 C CA . SER A 1 329 ? -9.287 32.706 16.750 1.00 34.62 329 SER A CA 1
ATOM 2396 C C . SER A 1 329 ? -10.595 33.448 17.024 1.00 34.62 329 SER A C 1
ATOM 2398 O O . SER A 1 329 ? -10.567 34.611 17.423 1.00 34.62 329 SER A O 1
ATOM 2400 N N . SER A 1 330 ? -11.736 32.761 16.943 1.00 31.38 330 SER A N 1
ATOM 2401 C CA . SER A 1 330 ?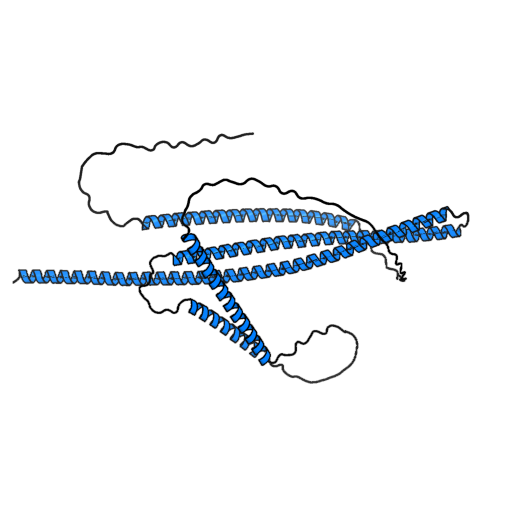 -12.920 33.172 17.699 1.00 31.38 330 SER A CA 1
ATOM 2402 C C . SER A 1 330 ? -13.693 31.967 18.233 1.00 31.38 330 SER A C 1
ATOM 2404 O O . SER A 1 330 ? -13.831 30.925 17.599 1.00 31.38 330 SER A O 1
ATOM 2406 N N . ARG A 1 331 ? -14.101 32.147 19.484 1.00 32.28 331 ARG A N 1
ATOM 2407 C CA . ARG A 1 331 ? -14.705 31.239 20.450 1.00 32.28 331 ARG A CA 1
ATOM 2408 C C . ARG A 1 331 ? -16.143 31.713 20.617 1.00 32.28 331 ARG A C 1
ATOM 2410 O O . ARG A 1 331 ? -16.313 32.878 20.957 1.00 32.28 331 ARG A O 1
ATOM 2417 N N . ALA A 1 332 ? -17.143 30.851 20.445 1.00 30.59 332 ALA A N 1
ATOM 2418 C CA . ALA A 1 332 ? -18.489 31.110 20.960 1.00 30.59 332 ALA A CA 1
ATOM 2419 C C . ALA A 1 332 ? -19.351 29.837 21.017 1.00 30.59 332 ALA A C 1
ATOM 2421 O O . ALA A 1 332 ? -19.491 29.090 20.055 1.00 30.59 332 ALA A O 1
ATOM 2422 N N . SER A 1 333 ? -19.951 29.625 22.178 1.00 32.16 333 SER A N 1
ATOM 2423 C CA . SER A 1 333 ? -21.125 28.803 22.500 1.00 32.16 333 SER A CA 1
ATOM 2424 C C . SER A 1 333 ? -21.698 29.406 23.794 1.00 32.16 333 SER A C 1
ATOM 2426 O O . SER A 1 333 ? -20.909 30.025 24.519 1.00 32.16 333 SER A O 1
ATOM 2428 N N . PRO A 1 334 ? -22.961 29.169 24.203 1.00 58.44 334 PRO A N 1
ATOM 2429 C CA . PRO A 1 334 ? -24.172 28.695 23.505 1.00 58.44 334 PRO A CA 1
ATOM 2430 C C . PRO A 1 334 ? -25.381 29.651 23.790 1.00 58.44 334 PRO A C 1
ATOM 2432 O O . PRO A 1 334 ? -25.129 30.794 24.180 1.00 58.44 334 PRO A O 1
ATOM 2435 N N . PRO A 1 335 ? -26.672 29.264 23.599 1.00 49.69 335 PRO A N 1
ATOM 2436 C CA . PRO A 1 335 ? -27.404 28.536 24.658 1.00 49.69 335 PRO A CA 1
ATOM 2437 C C . PRO A 1 335 ? -28.498 27.527 24.193 1.00 49.69 335 PRO A C 1
ATOM 2439 O O . PRO A 1 335 ? -28.704 27.278 23.011 1.00 49.69 335 PRO A O 1
ATOM 2442 N N . ALA A 1 336 ? -29.135 26.922 25.205 1.00 39.12 336 ALA A N 1
ATOM 2443 C CA . ALA A 1 336 ? -29.991 25.730 25.281 1.00 39.12 336 ALA A CA 1
ATOM 2444 C C . ALA A 1 336 ? -31.448 25.829 24.765 1.00 39.12 336 ALA A C 1
ATOM 2446 O O . ALA A 1 336 ? -32.014 26.916 24.762 1.00 39.12 336 ALA A O 1
ATOM 2447 N N . ALA A 1 337 ? -32.084 24.665 24.508 1.00 34.88 337 ALA A N 1
ATOM 2448 C CA . ALA A 1 337 ? -33.499 24.374 24.828 1.00 34.88 337 ALA A CA 1
ATOM 2449 C C . ALA A 1 337 ? -33.887 22.876 24.649 1.00 34.88 337 ALA A C 1
ATOM 2451 O O . ALA A 1 337 ? -33.652 22.296 23.597 1.00 34.88 337 ALA A O 1
ATOM 2452 N N . GLY A 1 338 ? -34.497 22.313 25.708 1.00 31.70 338 GLY A N 1
ATOM 2453 C CA . GLY A 1 338 ? -35.583 21.308 25.810 1.00 31.70 338 GLY A CA 1
ATOM 2454 C C . GLY A 1 338 ? -35.769 20.141 24.821 1.00 31.70 338 GLY A C 1
ATOM 2455 O O . GLY A 1 338 ? -35.953 20.353 23.633 1.00 31.70 338 GLY A O 1
ATOM 2456 N N . MET A 1 339 ? -35.970 18.922 25.343 1.00 32.09 339 MET A N 1
ATOM 2457 C CA . MET A 1 339 ? -37.308 18.305 25.494 1.00 32.09 339 MET A CA 1
ATOM 2458 C C . MET A 1 339 ? -37.233 16.858 26.015 1.00 32.09 339 MET A C 1
ATOM 2460 O O . MET A 1 339 ? -36.297 16.110 25.757 1.00 32.09 339 MET A O 1
ATOM 2464 N N . THR A 1 340 ? -38.257 16.508 26.787 1.00 40.00 340 THR A N 1
ATOM 2465 C CA . THR A 1 340 ? -38.519 15.252 27.493 1.00 40.00 340 THR A CA 1
ATOM 2466 C C . THR A 1 340 ? -39.040 14.140 26.576 1.00 40.00 340 THR A C 1
ATOM 2468 O O . THR A 1 340 ? -39.742 14.397 25.601 1.00 40.00 340 THR A O 1
ATOM 2471 N N . GLY A 1 341 ? -38.768 12.884 26.945 1.00 31.95 341 GLY A N 1
ATOM 2472 C CA . GLY A 1 341 ? -39.373 11.706 26.318 1.00 31.95 341 GLY A CA 1
ATOM 2473 C C . GLY A 1 341 ? -38.918 10.402 26.971 1.00 31.95 341 GLY A C 1
ATOM 2474 O O . GLY A 1 341 ? -38.026 9.731 26.466 1.00 31.95 341 GLY A O 1
ATOM 2475 N N . THR A 1 342 ? -39.516 10.043 28.107 1.00 34.28 342 THR A N 1
ATOM 2476 C CA . THR A 1 342 ? -39.326 8.743 28.764 1.00 34.28 342 THR A CA 1
ATOM 2477 C C . THR A 1 342 ? -40.225 7.689 28.116 1.00 34.28 342 THR A C 1
ATOM 2479 O O . THR A 1 342 ? -41.440 7.858 28.025 1.00 34.28 342 THR A O 1
ATOM 2482 N N . ARG A 1 343 ? -39.637 6.570 27.679 1.00 31.53 343 ARG A N 1
ATOM 2483 C CA . ARG A 1 343 ? -40.369 5.362 27.274 1.00 31.53 343 ARG A CA 1
ATOM 2484 C C . ARG A 1 343 ? -39.703 4.153 27.924 1.00 31.53 343 ARG A C 1
ATOM 2486 O O . ARG A 1 343 ? -38.605 3.758 27.551 1.00 31.53 343 ARG A O 1
ATOM 2493 N N . THR A 1 344 ? -40.363 3.613 28.937 1.00 32.22 344 THR A N 1
ATOM 2494 C CA . THR A 1 344 ? -40.006 2.384 29.646 1.00 32.22 344 THR A CA 1
ATOM 2495 C C . THR A 1 344 ? -40.364 1.167 28.789 1.00 32.22 344 THR A C 1
ATOM 2497 O O . THR A 1 344 ? -41.496 1.040 28.326 1.00 32.22 344 THR A O 1
ATOM 2500 N N . VAL A 1 345 ? -39.407 0.260 28.584 1.00 33.19 345 VAL A N 1
ATOM 2501 C CA . VAL A 1 345 ? -39.631 -1.086 28.031 1.00 33.19 345 VAL A CA 1
ATOM 2502 C C . VAL A 1 345 ? -39.008 -2.077 29.009 1.00 33.19 345 VAL A C 1
ATOM 2504 O O . VAL A 1 345 ? -37.816 -1.994 29.294 1.00 33.19 345 VAL A O 1
ATOM 2507 N N . GLY A 1 346 ? -39.827 -2.973 29.560 1.00 34.34 346 GLY A N 1
ATOM 2508 C CA . GLY A 1 346 ? -39.380 -4.041 30.449 1.00 34.34 346 GLY A CA 1
ATOM 2509 C C . GLY A 1 346 ? -38.708 -5.165 29.665 1.00 34.34 346 GLY A C 1
ATOM 2510 O O . GLY A 1 346 ? -39.249 -5.629 28.663 1.00 34.34 346 GLY A O 1
ATOM 2511 N N . LEU A 1 347 ? -37.542 -5.610 30.134 1.00 32.22 347 LEU A N 1
ATOM 2512 C CA . LEU A 1 347 ? -36.872 -6.813 29.649 1.00 32.22 347 LEU A CA 1
ATOM 2513 C C . LEU A 1 347 ? -36.578 -7.735 30.833 1.00 32.22 347 LEU A C 1
ATOM 2515 O O . LEU A 1 347 ? -35.859 -7.384 31.764 1.00 32.22 347 LEU A O 1
ATOM 2519 N N . THR A 1 348 ? -37.170 -8.924 30.779 1.00 33.69 348 THR A N 1
ATOM 2520 C CA . THR A 1 348 ? -36.884 -10.076 31.634 1.00 33.69 348 THR A CA 1
ATOM 2521 C C . THR A 1 348 ? -35.509 -10.642 31.277 1.00 33.69 348 THR A C 1
ATOM 2523 O O . THR A 1 348 ? -35.307 -11.071 30.141 1.00 33.69 348 THR A O 1
ATOM 2526 N N . VAL A 1 349 ? -34.569 -10.646 32.225 1.00 36.81 349 VAL A N 1
ATOM 2527 C CA . VAL A 1 349 ? -33.205 -11.168 32.040 1.00 36.81 349 VAL A CA 1
ATOM 2528 C C . VAL A 1 349 ? -33.106 -12.591 32.589 1.00 36.81 349 VAL A C 1
ATOM 2530 O O . VAL A 1 349 ? -33.402 -12.848 33.754 1.00 36.81 349 VAL A O 1
ATOM 2533 N N . SER A 1 350 ? -32.676 -13.512 31.728 1.00 38.50 350 SER A N 1
ATOM 2534 C CA . SER A 1 350 ? -32.224 -14.857 32.086 1.00 38.50 350 SER A CA 1
ATOM 2535 C C . SER A 1 350 ? -30.818 -14.795 32.697 1.00 38.50 350 SER A C 1
ATOM 2537 O O . SER A 1 350 ? -29.950 -14.081 32.203 1.00 38.50 350 SER A O 1
ATOM 2539 N N . SER A 1 351 ? -30.606 -15.540 33.781 1.00 35.50 351 SER A N 1
ATOM 2540 C CA . SER A 1 351 ? -29.361 -15.597 34.561 1.00 35.50 351 SER A CA 1
ATOM 2541 C C . SER A 1 351 ? -28.161 -16.112 33.740 1.00 35.50 351 SER A C 1
ATOM 2543 O O . SER A 1 351 ? -28.305 -17.156 33.099 1.00 35.50 351 SER A O 1
ATOM 2545 N N . PRO A 1 352 ? -26.982 -15.449 33.770 1.00 50.16 352 PRO A N 1
ATOM 2546 C CA . PRO A 1 352 ? -25.763 -15.995 33.192 1.00 50.16 352 PRO A CA 1
ATOM 2547 C C . PRO A 1 352 ? -24.784 -16.525 34.252 1.00 50.16 352 PRO A C 1
ATOM 2549 O O . PRO A 1 352 ? -24.544 -15.939 35.307 1.00 50.16 352 PRO A O 1
ATOM 2552 N N . THR A 1 353 ? -24.216 -17.671 33.903 1.00 44.44 353 THR A N 1
ATOM 2553 C CA . THR A 1 353 ? -23.196 -18.465 34.587 1.00 44.44 353 THR A CA 1
ATOM 2554 C C . THR A 1 353 ? -21.872 -17.698 34.751 1.00 44.44 353 THR A C 1
ATOM 2556 O O . THR A 1 353 ? -21.435 -17.005 33.836 1.00 44.44 353 THR A O 1
ATOM 2559 N N . ALA A 1 354 ? -21.219 -17.841 35.910 1.00 36.53 354 ALA A N 1
ATOM 2560 C CA . ALA A 1 354 ? -20.001 -17.116 36.296 1.00 36.53 354 ALA A CA 1
ATOM 2561 C C . ALA A 1 354 ? -18.764 -17.413 35.407 1.00 36.53 354 ALA A C 1
ATOM 2563 O O . ALA A 1 354 ? -18.560 -18.569 35.024 1.00 36.53 354 ALA A O 1
ATOM 2564 N N . PRO A 1 355 ? -17.893 -16.416 35.126 1.00 50.81 355 PRO A N 1
ATOM 2565 C CA . PRO A 1 355 ? -16.646 -16.622 34.391 1.00 50.81 355 PRO A CA 1
ATOM 2566 C C . PRO A 1 355 ? -15.509 -17.154 35.292 1.00 50.81 355 PRO A C 1
ATOM 2568 O O . PRO A 1 355 ? -15.470 -16.859 36.490 1.00 50.81 355 PRO A O 1
ATOM 2571 N N . PRO A 1 356 ? -14.554 -17.922 34.731 1.00 51.84 356 PRO A N 1
ATOM 2572 C CA . PRO A 1 356 ? -13.454 -18.516 35.485 1.00 51.84 356 PRO A CA 1
ATOM 2573 C C . PRO A 1 356 ? -12.382 -17.477 35.846 1.00 51.84 356 PRO A C 1
ATOM 2575 O O . PRO A 1 356 ? -11.996 -16.639 35.031 1.00 51.84 356 PRO A O 1
ATOM 2578 N N . SER A 1 357 ? -11.862 -17.550 37.073 1.00 45.97 357 SER A N 1
ATOM 2579 C CA . SER A 1 357 ? -10.766 -16.701 37.546 1.00 45.97 357 SER A CA 1
ATOM 2580 C C . SER A 1 357 ? -9.458 -17.044 36.825 1.00 45.97 357 SER A C 1
ATOM 2582 O O . SER A 1 357 ? -8.971 -18.171 36.927 1.00 45.97 357 SER A O 1
ATOM 2584 N N . ILE A 1 358 ? -8.863 -16.073 36.130 1.00 52.03 358 ILE A N 1
ATOM 2585 C CA . ILE A 1 358 ? -7.544 -16.227 35.502 1.00 52.03 358 ILE A CA 1
ATOM 2586 C C . ILE A 1 358 ? -6.467 -16.172 36.590 1.00 52.03 358 ILE A C 1
ATOM 2588 O O . ILE A 1 358 ? -6.414 -15.240 37.393 1.00 52.03 358 ILE A O 1
ATOM 2592 N N . ASN A 1 359 ? -5.624 -17.200 36.616 1.00 67.69 359 ASN A N 1
ATOM 2593 C CA . ASN A 1 359 ? -4.635 -17.450 37.655 1.00 67.69 359 ASN A CA 1
ATOM 2594 C C . ASN A 1 359 ? -3.466 -16.453 37.557 1.00 67.69 359 ASN A C 1
ATOM 2596 O O . ASN A 1 359 ? -2.945 -16.196 36.472 1.00 67.69 359 ASN A O 1
ATOM 2600 N N . ALA A 1 360 ? -2.994 -15.922 38.689 1.00 63.91 360 ALA A N 1
ATOM 2601 C CA . ALA A 1 360 ? -1.899 -14.939 38.734 1.00 63.91 360 ALA A CA 1
ATOM 2602 C C . ALA A 1 360 ? -0.584 -15.440 38.088 1.00 63.91 360 ALA A C 1
ATOM 2604 O O . ALA A 1 360 ? 0.222 -14.644 37.602 1.00 63.91 360 ALA A O 1
ATOM 2605 N N . ALA A 1 361 ? -0.396 -16.761 38.016 1.00 66.75 361 ALA A N 1
ATOM 2606 C CA . ALA A 1 361 ? 0.729 -17.395 37.330 1.00 66.75 361 ALA A CA 1
ATOM 2607 C C . ALA A 1 361 ? 0.733 -17.138 35.808 1.00 66.75 361 ALA A C 1
ATOM 2609 O O . ALA A 1 361 ? 1.799 -16.961 35.212 1.00 66.75 361 ALA A O 1
ATOM 2610 N N . ASP A 1 362 ? -0.443 -17.037 35.179 1.00 69.56 362 ASP A N 1
ATOM 2611 C CA . ASP A 1 362 ? -0.545 -16.789 33.737 1.00 69.56 362 ASP A CA 1
ATOM 2612 C C . ASP A 1 362 ? -0.137 -15.357 33.377 1.00 69.56 362 ASP A C 1
ATOM 2614 O O . ASP A 1 362 ? 0.485 -15.129 32.337 1.00 69.56 362 ASP A O 1
ATOM 2618 N N . GLN A 1 363 ? -0.389 -14.393 34.268 1.00 66.12 363 GLN A N 1
ATOM 2619 C CA . GLN A 1 363 ? 0.031 -13.004 34.068 1.00 66.12 363 GLN A CA 1
ATOM 2620 C C . GLN A 1 363 ? 1.558 -12.855 34.138 1.00 66.12 363 GLN A C 1
ATOM 2622 O O . GLN A 1 363 ? 2.152 -12.180 33.296 1.00 66.12 363 GLN A O 1
ATOM 2627 N N . GLN A 1 364 ? 2.234 -13.540 35.068 1.00 73.75 364 GLN A N 1
ATOM 2628 C CA . GLN A 1 364 ? 3.703 -13.532 35.127 1.00 73.75 364 GLN A CA 1
ATOM 2629 C C . GLN A 1 364 ? 4.343 -14.171 33.885 1.00 73.75 364 GLN A C 1
ATOM 2631 O O . GLN A 1 364 ? 5.310 -13.632 33.340 1.00 73.75 364 GLN A O 1
ATOM 2636 N N . MET A 1 365 ? 3.772 -15.264 33.374 1.00 84.81 365 MET A N 1
ATOM 2637 C CA . MET A 1 365 ? 4.248 -15.905 32.142 1.00 84.81 365 MET A CA 1
ATOM 2638 C C . MET A 1 365 ? 4.077 -15.019 30.898 1.00 84.81 365 MET A C 1
ATOM 2640 O O . MET A 1 365 ? 4.866 -15.126 29.954 1.00 84.81 365 MET A O 1
ATOM 2644 N N . GLN A 1 366 ? 3.082 -14.128 30.882 1.00 77.19 366 GLN A N 1
ATOM 2645 C CA . GLN A 1 366 ? 2.914 -13.145 29.808 1.00 77.19 366 GLN A CA 1
ATOM 2646 C C . GLN A 1 366 ? 3.988 -12.049 29.853 1.00 77.19 366 GLN A C 1
ATOM 2648 O O . GLN A 1 366 ? 4.547 -11.711 28.808 1.00 77.19 366 GLN A O 1
ATOM 2653 N N . PHE A 1 367 ? 4.360 -11.554 31.038 1.00 76.62 367 PHE A N 1
ATOM 2654 C CA . PHE A 1 367 ? 5.448 -10.574 31.173 1.00 76.62 367 PHE A CA 1
ATOM 2655 C C . PHE A 1 367 ? 6.809 -11.139 30.754 1.00 76.62 367 PHE A C 1
ATOM 2657 O O . PHE A 1 367 ? 7.573 -10.458 30.066 1.00 76.62 367 PHE A O 1
ATOM 2664 N N . VAL A 1 368 ? 7.100 -12.399 31.090 1.00 87.75 368 VAL A N 1
ATOM 2665 C CA . VAL A 1 368 ? 8.339 -13.064 30.650 1.00 87.75 368 VAL A CA 1
ATOM 2666 C C . VAL A 1 368 ? 8.365 -13.225 29.126 1.00 87.75 368 VAL A C 1
ATOM 2668 O O . VAL A 1 368 ? 9.386 -12.930 28.501 1.00 87.75 368 VAL A O 1
ATOM 2671 N N . ARG A 1 369 ? 7.237 -13.601 28.504 1.00 87.75 369 ARG A N 1
ATOM 2672 C CA . ARG A 1 369 ? 7.121 -13.689 27.037 1.00 87.75 369 ARG A CA 1
ATOM 2673 C C . ARG A 1 369 ? 7.300 -12.333 26.349 1.00 87.75 369 ARG A C 1
ATOM 2675 O O . ARG A 1 369 ? 8.019 -12.251 25.355 1.00 87.75 369 ARG A O 1
ATOM 2682 N N . LEU A 1 370 ? 6.729 -11.261 26.896 1.00 85.69 370 LEU A N 1
ATOM 2683 C CA . LEU A 1 370 ? 6.927 -9.895 26.388 1.00 85.69 370 LEU A CA 1
ATOM 2684 C C . LEU A 1 370 ? 8.389 -9.434 26.509 1.00 85.69 370 LEU A C 1
ATOM 2686 O O . LEU A 1 370 ? 8.928 -8.819 25.584 1.00 85.69 370 LEU A O 1
ATOM 2690 N N . GLY A 1 371 ? 9.061 -9.776 27.611 1.00 91.75 371 GLY A N 1
ATOM 2691 C CA . GLY A 1 371 ? 10.483 -9.487 27.815 1.00 91.75 371 GLY A CA 1
ATOM 2692 C C . GLY A 1 371 ? 11.410 -10.252 26.863 1.00 91.75 371 GLY A C 1
ATOM 2693 O O . GLY A 1 371 ? 12.455 -9.743 26.464 1.00 91.75 371 GLY A O 1
ATOM 2694 N N . GLN A 1 372 ? 11.038 -11.469 26.464 1.00 88.69 372 GLN A N 1
ATOM 2695 C CA . GLN A 1 372 ? 11.779 -12.231 25.454 1.00 88.69 372 GLN A CA 1
ATOM 2696 C C . GLN A 1 372 ? 11.552 -11.664 24.050 1.00 88.69 372 GLN A C 1
ATOM 2698 O O . GLN A 1 372 ? 12.521 -11.414 23.335 1.00 88.69 372 GLN A O 1
ATOM 2703 N N . ARG A 1 373 ? 10.299 -11.345 23.702 1.00 88.81 373 ARG A N 1
ATOM 2704 C CA . ARG A 1 373 ? 9.935 -10.765 22.401 1.00 88.81 373 ARG A CA 1
ATOM 2705 C C . ARG A 1 373 ? 10.642 -9.435 22.130 1.00 88.81 373 ARG A C 1
ATOM 2707 O O . ARG A 1 373 ? 11.077 -9.175 21.014 1.00 88.81 373 ARG A O 1
ATOM 2714 N N . THR A 1 374 ? 10.793 -8.597 23.154 1.00 86.56 374 THR A N 1
ATOM 2715 C CA . THR A 1 374 ? 11.515 -7.316 23.041 1.00 86.56 374 THR A CA 1
ATOM 2716 C C . THR A 1 374 ? 13.016 -7.500 22.813 1.00 86.56 374 THR A C 1
ATOM 2718 O O . THR A 1 374 ? 13.600 -6.766 22.016 1.00 86.56 374 THR A O 1
ATOM 2721 N N . LYS A 1 375 ? 13.645 -8.505 23.435 1.00 93.38 375 LYS A N 1
ATOM 2722 C CA . LYS A 1 375 ? 15.054 -8.855 23.171 1.00 93.38 375 LYS A CA 1
ATOM 2723 C C . LYS A 1 375 ? 15.260 -9.422 21.766 1.00 93.38 375 LYS A C 1
ATOM 2725 O O . LYS A 1 375 ? 16.287 -9.157 21.148 1.00 93.38 375 LYS A O 1
ATOM 2730 N N . GLU A 1 376 ? 14.296 -10.183 21.263 1.00 90.62 376 GLU A N 1
ATOM 2731 C CA . GLU A 1 376 ? 14.302 -10.711 19.895 1.00 90.62 376 GLU A CA 1
ATOM 2732 C C . GLU A 1 376 ? 14.213 -9.587 18.860 1.00 90.62 376 GLU A C 1
ATOM 2734 O O . GLU A 1 376 ? 15.079 -9.487 17.994 1.00 90.62 376 GLU A O 1
ATOM 2739 N N . LEU A 1 377 ? 13.272 -8.654 19.038 1.00 90.19 377 LEU A N 1
ATOM 2740 C CA . LEU A 1 377 ? 13.147 -7.472 18.179 1.00 90.19 377 LEU A CA 1
ATOM 2741 C C . LEU A 1 377 ? 14.410 -6.595 18.191 1.00 90.19 377 LEU A C 1
ATOM 2743 O O . LEU A 1 377 ? 14.802 -6.056 17.158 1.00 90.19 377 LEU A O 1
ATOM 2747 N N . GLN A 1 378 ? 15.089 -6.466 19.337 1.00 90.31 378 GLN A N 1
ATOM 2748 C CA . GLN A 1 378 ? 16.378 -5.765 19.401 1.00 90.31 378 GLN A CA 1
ATOM 2749 C C . GLN A 1 378 ? 17.476 -6.470 18.592 1.00 90.31 378 GLN A C 1
ATOM 2751 O O . GLN A 1 378 ? 18.286 -5.796 17.956 1.00 90.31 378 GLN A O 1
ATOM 2756 N N . ARG A 1 379 ? 17.508 -7.808 18.583 1.00 95.44 379 ARG A N 1
ATOM 2757 C CA . ARG A 1 379 ? 18.466 -8.570 17.767 1.00 95.44 379 ARG A CA 1
ATOM 2758 C C . ARG A 1 379 ? 18.166 -8.436 16.279 1.00 95.44 379 ARG A C 1
ATOM 2760 O O . ARG A 1 379 ? 19.090 -8.184 15.515 1.00 95.44 379 ARG A O 1
ATOM 2767 N N . GLU A 1 380 ? 16.902 -8.535 15.881 1.00 93.31 380 GLU A N 1
ATOM 2768 C CA . GLU A 1 380 ? 16.491 -8.341 14.484 1.00 93.31 380 GLU A CA 1
ATOM 2769 C C . GLU A 1 380 ? 16.842 -6.936 13.979 1.00 93.31 380 GLU A C 1
ATOM 2771 O O . GLU A 1 380 ? 17.354 -6.781 12.871 1.00 93.31 380 GLU A O 1
ATOM 2776 N N . MET A 1 381 ? 16.664 -5.909 14.814 1.00 93.56 381 MET A N 1
ATOM 2777 C CA . MET A 1 381 ? 17.060 -4.539 14.480 1.00 93.56 381 MET A CA 1
ATOM 2778 C C . MET A 1 381 ? 18.569 -4.412 14.227 1.00 93.56 381 MET A C 1
ATOM 2780 O O . MET A 1 381 ? 18.979 -3.731 13.287 1.00 93.56 381 MET A O 1
ATOM 2784 N N . LEU A 1 382 ? 19.400 -5.072 15.041 1.00 95.69 382 LEU A N 1
ATOM 2785 C CA . LEU A 1 382 ? 20.855 -5.076 14.858 1.00 95.69 382 LEU A CA 1
ATOM 2786 C C . LEU A 1 382 ? 21.274 -5.820 13.585 1.00 95.69 382 LEU A C 1
ATOM 2788 O O . LEU A 1 382 ? 22.175 -5.357 12.887 1.00 95.69 382 LEU A O 1
ATOM 2792 N N . VAL A 1 383 ? 20.602 -6.925 13.250 1.00 95.38 383 VAL A N 1
ATOM 2793 C CA . VAL A 1 383 ? 20.837 -7.657 11.995 1.00 95.38 383 VAL A CA 1
ATOM 2794 C C . VAL A 1 383 ? 20.478 -6.785 10.791 1.00 95.38 383 VAL A C 1
ATOM 2796 O O . VAL A 1 383 ? 21.317 -6.601 9.914 1.00 95.38 383 VAL A O 1
ATOM 2799 N N . MET A 1 384 ? 19.308 -6.138 10.792 1.00 89.62 384 MET A N 1
ATOM 2800 C CA . MET A 1 384 ? 18.930 -5.210 9.717 1.00 89.62 384 MET A CA 1
ATOM 2801 C C . MET A 1 384 ? 19.903 -4.032 9.583 1.00 89.62 384 MET A C 1
ATOM 2803 O O . MET A 1 384 ? 20.208 -3.597 8.472 1.00 89.62 384 MET A O 1
ATOM 2807 N N . GLN A 1 385 ? 20.423 -3.499 10.695 1.00 91.12 385 GLN A N 1
ATOM 2808 C CA . GLN A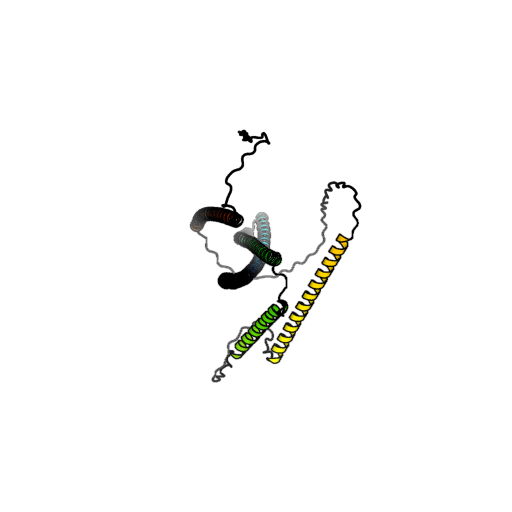 1 385 ? 21.445 -2.452 10.636 1.00 91.12 385 GLN A CA 1
ATOM 2809 C C . GLN A 1 385 ? 22.740 -2.956 9.992 1.00 91.12 385 GLN A C 1
ATOM 2811 O O . GLN A 1 385 ? 23.296 -2.250 9.146 1.00 91.12 385 GLN A O 1
ATOM 2816 N N . ALA A 1 386 ? 23.189 -4.165 10.336 1.00 93.38 386 ALA A N 1
ATOM 2817 C CA . ALA A 1 386 ? 24.365 -4.785 9.734 1.00 93.38 386 ALA A CA 1
ATOM 2818 C C . ALA A 1 386 ? 24.176 -5.029 8.227 1.00 93.38 386 ALA A C 1
ATOM 2820 O O . ALA A 1 386 ? 25.030 -4.631 7.434 1.00 93.38 386 ALA A O 1
ATOM 2821 N N . GLU A 1 387 ? 23.026 -5.565 7.815 1.00 93.31 387 GLU A N 1
ATOM 2822 C CA . GLU A 1 387 ? 22.683 -5.765 6.402 1.00 93.31 387 GLU A CA 1
ATOM 2823 C C . GLU A 1 387 ? 22.629 -4.435 5.637 1.00 93.31 387 GLU A C 1
ATOM 2825 O O . GLU A 1 387 ? 23.164 -4.318 4.532 1.00 93.31 387 GLU A O 1
ATOM 2830 N N . SER A 1 388 ? 22.066 -3.384 6.245 1.00 89.88 388 SER A N 1
ATOM 2831 C CA . SER A 1 388 ? 22.045 -2.048 5.638 1.00 89.88 388 SER A CA 1
ATOM 2832 C C . SER A 1 388 ? 23.451 -1.466 5.452 1.00 89.88 388 SER A C 1
ATOM 2834 O O . SER A 1 388 ? 23.725 -0.789 4.456 1.00 89.88 388 SER A O 1
ATOM 2836 N N . ALA A 1 389 ? 24.363 -1.738 6.390 1.00 92.88 389 ALA A N 1
ATOM 2837 C CA . ALA A 1 389 ? 25.750 -1.305 6.304 1.00 92.88 389 ALA A CA 1
ATOM 2838 C C . ALA A 1 389 ? 26.501 -2.070 5.205 1.00 92.88 389 ALA A C 1
ATOM 2840 O O . ALA A 1 389 ? 27.285 -1.470 4.465 1.00 92.88 389 ALA A O 1
ATOM 2841 N N . GLU A 1 390 ? 26.224 -3.364 5.045 1.00 94.25 390 GLU A N 1
ATOM 2842 C CA . GLU A 1 390 ? 26.815 -4.180 3.987 1.00 94.25 390 GLU A CA 1
ATOM 2843 C C . GLU A 1 390 ? 26.320 -3.761 2.596 1.00 94.25 390 GLU A C 1
ATOM 2845 O O . GLU A 1 390 ? 27.128 -3.599 1.679 1.00 94.25 390 GLU A O 1
ATOM 2850 N N . LEU A 1 391 ? 25.025 -3.462 2.445 1.00 93.56 391 LEU A N 1
ATOM 2851 C CA . LEU A 1 391 ? 24.471 -2.907 1.204 1.00 93.56 391 LEU A CA 1
ATOM 2852 C C . LEU A 1 391 ? 25.124 -1.571 0.827 1.00 93.56 391 LEU A C 1
ATOM 2854 O O . LEU A 1 391 ? 25.459 -1.355 -0.339 1.00 93.56 391 LEU A O 1
ATOM 2858 N N . ARG A 1 392 ? 25.373 -0.688 1.805 1.00 93.94 392 ARG A N 1
ATOM 2859 C CA . ARG A 1 392 ? 26.111 0.567 1.569 1.00 93.94 392 ARG A CA 1
ATOM 2860 C C . ARG A 1 392 ? 27.548 0.315 1.120 1.00 93.94 392 ARG A C 1
ATOM 2862 O O . ARG A 1 392 ? 28.031 1.028 0.244 1.00 93.94 392 ARG A O 1
ATOM 2869 N N . ARG A 1 393 ? 28.219 -0.701 1.676 1.00 96.69 393 ARG A N 1
ATOM 2870 C CA . ARG A 1 393 ? 29.558 -1.120 1.230 1.00 96.69 393 ARG A CA 1
ATOM 2871 C C . ARG A 1 393 ? 29.544 -1.597 -0.220 1.00 96.69 393 ARG A C 1
ATOM 2873 O O . ARG A 1 393 ? 30.331 -1.094 -1.012 1.00 96.69 393 ARG A O 1
ATOM 2880 N N . ARG A 1 394 ? 28.604 -2.475 -0.586 1.00 94.88 394 ARG A N 1
ATOM 2881 C CA . ARG A 1 394 ? 28.469 -2.980 -1.964 1.00 94.88 394 ARG A CA 1
ATOM 2882 C C . ARG A 1 394 ? 28.173 -1.863 -2.965 1.00 94.88 394 ARG A C 1
ATOM 2884 O O . ARG A 1 394 ? 28.752 -1.846 -4.045 1.00 94.88 394 ARG A O 1
ATOM 2891 N N . LEU A 1 395 ? 27.331 -0.894 -2.599 1.00 91.69 395 LEU A N 1
ATOM 2892 C CA . LEU A 1 395 ? 27.079 0.291 -3.429 1.00 91.69 395 LEU A CA 1
ATOM 2893 C C . LEU A 1 395 ? 28.335 1.155 -3.611 1.00 91.69 395 LEU A C 1
ATOM 2895 O O . LEU A 1 395 ? 28.591 1.629 -4.716 1.00 91.69 395 LEU A O 1
ATOM 2899 N N . ALA A 1 396 ? 29.135 1.341 -2.558 1.00 90.38 396 ALA A N 1
ATOM 2900 C CA . ALA A 1 396 ? 30.395 2.078 -2.649 1.00 90.38 396 ALA A CA 1
ATOM 2901 C C . ALA A 1 396 ? 31.437 1.347 -3.519 1.00 90.38 396 ALA A C 1
ATOM 2903 O O . ALA A 1 396 ? 32.126 1.982 -4.317 1.00 90.38 396 ALA A O 1
ATOM 2904 N N . GLU A 1 397 ? 31.522 0.019 -3.416 1.00 95.19 397 GLU A N 1
ATOM 2905 C CA . GLU A 1 397 ? 32.367 -0.820 -4.276 1.00 95.19 397 GLU A CA 1
ATOM 2906 C C . GLU A 1 397 ? 31.916 -0.775 -5.740 1.00 95.19 397 GLU A C 1
ATOM 2908 O O . GLU A 1 397 ? 32.736 -0.624 -6.642 1.00 95.19 397 GLU A O 1
ATOM 2913 N N . GLN A 1 398 ? 30.609 -0.818 -6.000 1.00 93.50 398 GLN A N 1
ATOM 2914 C CA . GLN A 1 398 ? 30.081 -0.695 -7.356 1.00 93.50 398 GLN A CA 1
ATOM 2915 C C . GLN A 1 398 ? 30.346 0.700 -7.945 1.00 93.50 398 GLN A C 1
ATOM 2917 O O . GLN A 1 398 ? 30.707 0.827 -9.116 1.00 93.50 398 GLN A O 1
ATOM 2922 N N . ALA A 1 399 ? 30.220 1.754 -7.135 1.00 90.12 399 ALA A N 1
ATOM 2923 C CA . ALA A 1 399 ? 30.549 3.114 -7.550 1.00 90.12 399 ALA A CA 1
ATOM 2924 C C . ALA A 1 399 ? 32.043 3.268 -7.888 1.00 90.12 399 ALA A C 1
ATOM 2926 O O . ALA A 1 399 ? 32.384 3.906 -8.889 1.00 90.12 399 ALA A O 1
ATOM 2927 N N . SER A 1 400 ? 32.942 2.655 -7.109 1.00 94.81 400 SER A N 1
ATOM 2928 C CA . SER A 1 400 ? 34.380 2.688 -7.398 1.00 94.81 400 SER A CA 1
ATOM 2929 C C . SER A 1 400 ? 34.723 1.908 -8.673 1.00 94.81 400 SER A C 1
ATOM 2931 O O . SER A 1 400 ? 35.463 2.425 -9.512 1.00 94.81 400 SER A O 1
ATOM 2933 N N . ALA A 1 401 ? 34.110 0.738 -8.889 1.00 91.69 401 ALA A N 1
ATOM 2934 C CA . ALA A 1 401 ? 34.263 -0.046 -10.114 1.00 91.69 401 ALA A CA 1
ATOM 2935 C C . ALA A 1 401 ? 33.789 0.727 -11.359 1.00 91.69 401 ALA A C 1
ATOM 2937 O O . ALA A 1 401 ? 34.499 0.787 -12.364 1.00 91.69 401 ALA A O 1
ATOM 2938 N N . ASN A 1 402 ? 32.638 1.402 -11.278 1.00 89.44 402 ASN A N 1
ATOM 2939 C CA . ASN A 1 402 ? 32.139 2.251 -12.364 1.00 89.44 402 ASN A CA 1
ATOM 2940 C C . ASN A 1 402 ? 33.082 3.427 -12.658 1.00 89.44 402 ASN A C 1
ATOM 2942 O O . ASN A 1 402 ? 33.300 3.776 -13.818 1.00 89.44 402 ASN A O 1
ATOM 2946 N N . THR A 1 403 ? 33.684 4.013 -11.620 1.00 91.88 403 THR A N 1
ATOM 2947 C CA . THR A 1 403 ? 34.667 5.094 -11.778 1.00 91.88 403 THR A CA 1
ATOM 2948 C C . THR A 1 403 ? 35.933 4.589 -12.482 1.00 91.88 403 THR A C 1
ATOM 2950 O O . THR A 1 403 ? 36.449 5.258 -13.375 1.00 91.88 403 THR A O 1
ATOM 2953 N N . GLN A 1 404 ? 36.410 3.384 -12.151 1.00 90.94 404 GLN A N 1
ATOM 2954 C CA . GLN A 1 404 ? 37.555 2.766 -12.831 1.00 90.94 404 GLN A CA 1
ATOM 2955 C C . GLN A 1 404 ? 37.262 2.459 -14.304 1.00 90.94 404 GLN A C 1
ATOM 2957 O O . GLN A 1 404 ? 38.101 2.743 -15.157 1.00 90.94 404 GLN A O 1
ATOM 2962 N N . LEU A 1 405 ? 36.068 1.947 -14.621 1.00 91.12 405 LEU A N 1
ATOM 2963 C CA . LEU A 1 405 ? 35.644 1.733 -16.008 1.00 91.12 405 LEU A CA 1
ATOM 2964 C C . LEU A 1 405 ? 35.599 3.049 -16.795 1.00 91.12 405 LEU A C 1
ATOM 2966 O O . LEU A 1 405 ? 36.071 3.098 -17.929 1.00 91.12 405 LEU A O 1
ATOM 2970 N N . ALA A 1 406 ? 35.105 4.130 -16.187 1.00 87.50 406 ALA A N 1
ATOM 2971 C CA . ALA A 1 406 ? 35.106 5.452 -16.810 1.00 87.50 406 ALA A CA 1
ATOM 2972 C C . ALA A 1 406 ? 36.533 5.955 -17.106 1.00 87.50 406 ALA A C 1
ATOM 2974 O O . ALA A 1 406 ? 36.787 6.475 -18.192 1.00 87.50 406 ALA A O 1
ATOM 2975 N N . ILE A 1 407 ? 37.481 5.747 -16.184 1.00 89.50 407 ILE A N 1
ATOM 2976 C CA . ILE A 1 407 ? 38.899 6.094 -16.386 1.00 89.50 407 ILE A CA 1
ATOM 2977 C C . ILE A 1 407 ? 39.519 5.256 -17.515 1.00 89.50 407 ILE A C 1
ATOM 2979 O O . ILE A 1 407 ? 40.228 5.800 -18.362 1.00 89.50 407 ILE A O 1
ATOM 2983 N N . GLN A 1 408 ? 39.241 3.951 -17.570 1.00 90.12 408 GLN A N 1
ATOM 2984 C CA . GLN A 1 408 ? 39.738 3.080 -18.642 1.00 90.12 408 GLN A CA 1
ATOM 2985 C C . GLN A 1 408 ? 39.195 3.496 -20.013 1.00 90.12 408 GLN A C 1
ATOM 2987 O O . GLN A 1 408 ? 39.960 3.596 -20.972 1.00 90.12 408 GLN A O 1
ATOM 2992 N N . LEU A 1 409 ? 37.898 3.806 -20.100 1.00 85.81 409 LEU A N 1
ATOM 2993 C CA . LEU A 1 409 ? 37.280 4.309 -21.328 1.00 85.81 409 LEU A CA 1
ATOM 2994 C C . LEU A 1 409 ? 37.899 5.643 -21.764 1.00 85.81 409 LEU A C 1
ATOM 2996 O O . LEU A 1 409 ? 38.230 5.800 -22.938 1.00 85.81 409 LEU A O 1
ATOM 3000 N N . ALA A 1 410 ? 38.149 6.562 -20.826 1.00 84.62 410 ALA A N 1
ATOM 3001 C CA . ALA A 1 410 ? 38.837 7.820 -21.113 1.00 84.62 410 ALA A CA 1
ATOM 3002 C C . ALA A 1 410 ? 40.268 7.595 -21.652 1.00 84.62 410 ALA A C 1
ATOM 3004 O O . ALA A 1 410 ? 40.682 8.246 -22.618 1.00 84.62 410 ALA A O 1
ATOM 3005 N N . GLY A 1 411 ? 41.003 6.626 -21.095 1.00 86.81 411 GLY A N 1
ATOM 3006 C CA . GLY A 1 411 ? 42.330 6.224 -21.577 1.00 86.81 411 GLY A CA 1
ATOM 3007 C C . GLY A 1 411 ? 42.316 5.661 -23.003 1.00 86.81 411 GLY A C 1
ATOM 3008 O O . GLY A 1 411 ? 43.164 6.010 -23.823 1.00 86.81 411 GLY A O 1
ATOM 3009 N N . ILE A 1 412 ? 41.317 4.844 -23.342 1.00 82.75 412 ILE A N 1
ATOM 3010 C CA . ILE A 1 412 ? 41.155 4.304 -24.701 1.00 82.75 412 ILE A CA 1
ATOM 3011 C C . ILE A 1 412 ? 40.821 5.429 -25.689 1.00 82.75 412 ILE A C 1
ATOM 3013 O O . ILE A 1 412 ? 41.409 5.495 -26.769 1.00 82.75 412 ILE A O 1
ATOM 3017 N N . THR A 1 413 ? 39.941 6.365 -25.314 1.00 75.62 413 THR A N 1
ATOM 3018 C CA . THR A 1 413 ? 39.604 7.505 -26.185 1.00 75.62 413 THR A CA 1
ATOM 3019 C C . THR A 1 413 ? 40.796 8.421 -26.464 1.00 75.62 413 THR A C 1
ATOM 3021 O O . THR A 1 413 ? 40.923 8.916 -27.580 1.00 75.62 413 THR A O 1
ATOM 3024 N N . THR A 1 414 ? 41.715 8.593 -25.507 1.00 75.12 414 THR A N 1
ATOM 3025 C CA . THR A 1 414 ? 42.941 9.393 -25.702 1.00 75.12 414 THR A CA 1
ATOM 3026 C C . THR A 1 414 ? 43.996 8.674 -26.548 1.00 75.12 414 THR A C 1
ATOM 3028 O O . THR A 1 414 ? 44.729 9.320 -27.301 1.00 75.12 414 THR A O 1
ATOM 3031 N N . GLN A 1 415 ? 44.056 7.339 -26.495 1.00 69.62 415 GLN A N 1
ATOM 3032 C CA . GLN A 1 415 ? 44.907 6.561 -27.403 1.00 69.62 415 GLN A CA 1
ATOM 3033 C C . GLN A 1 415 ? 44.375 6.559 -28.841 1.00 69.62 415 GLN A C 1
ATOM 3035 O O . GLN A 1 415 ? 45.162 6.653 -29.779 1.00 69.62 415 GLN A O 1
ATOM 3040 N N . LEU A 1 416 ? 43.052 6.524 -29.023 1.00 67.44 416 LEU A N 1
ATOM 3041 C CA . LEU A 1 416 ? 42.415 6.586 -30.343 1.00 67.44 416 LEU A CA 1
ATOM 3042 C C . LEU A 1 416 ? 42.436 7.994 -30.962 1.00 67.44 416 LEU A C 1
ATOM 3044 O O . LEU A 1 416 ? 42.394 8.115 -32.184 1.00 67.44 416 LEU A O 1
ATOM 3048 N N . SER A 1 417 ? 42.533 9.056 -30.154 1.00 65.19 417 SER A N 1
ATOM 3049 C CA . SER A 1 417 ? 42.637 10.438 -30.647 1.00 65.19 417 SER A CA 1
ATOM 3050 C C . SER A 1 417 ? 44.063 10.872 -31.000 1.00 65.19 417 SER A C 1
ATOM 3052 O O . SER A 1 417 ? 44.260 12.003 -31.444 1.00 65.19 417 SER A O 1
ATOM 3054 N N . SER A 1 418 ? 45.066 10.018 -30.783 1.00 47.41 418 SER A N 1
ATOM 3055 C CA . SER A 1 418 ? 46.446 10.304 -31.179 1.00 47.41 418 SER A CA 1
ATOM 3056 C C . SER A 1 418 ? 46.645 9.927 -32.656 1.00 47.41 418 SER A C 1
ATOM 3058 O O . SER A 1 418 ? 46.540 8.747 -32.991 1.00 47.41 418 SER A O 1
ATOM 3060 N N . PRO A 1 419 ? 46.918 10.884 -33.564 1.00 58.34 419 PRO A N 1
ATOM 3061 C CA . PRO A 1 419 ? 47.035 10.594 -34.989 1.00 58.34 419 PRO A CA 1
ATOM 3062 C C . PRO A 1 419 ? 48.238 9.672 -35.268 1.00 58.34 419 PRO A C 1
ATOM 3064 O O . PRO A 1 419 ? 49.353 9.962 -34.818 1.00 58.34 419 PRO A O 1
ATOM 3067 N N . PRO A 1 420 ? 48.065 8.578 -36.032 1.00 55.12 420 PRO A N 1
ATOM 3068 C CA . PRO A 1 420 ? 49.173 7.731 -36.439 1.00 55.12 420 PRO A CA 1
ATOM 3069 C C . PRO A 1 420 ? 49.916 8.412 -37.593 1.00 55.12 420 PRO A C 1
ATOM 3071 O O . PRO A 1 420 ? 49.566 8.237 -38.755 1.00 55.12 420 PRO A O 1
ATOM 3074 N N . GLY A 1 421 ? 50.939 9.213 -37.296 1.00 51.44 421 GLY A N 1
ATOM 3075 C CA . GLY A 1 421 ? 51.809 9.728 -38.356 1.00 51.44 421 GLY A CA 1
ATOM 3076 C C . GLY A 1 421 ? 52.588 10.983 -38.004 1.00 51.44 421 GLY A C 1
ATOM 3077 O O . GLY A 1 421 ? 52.114 12.085 -38.239 1.00 51.44 421 GLY A O 1
ATOM 3078 N N . ASN A 1 422 ? 53.800 10.800 -37.475 1.00 49.88 422 ASN A N 1
ATOM 3079 C CA . ASN A 1 422 ? 55.004 11.526 -37.907 1.00 49.88 422 ASN A CA 1
ATOM 3080 C C . ASN A 1 422 ? 56.226 10.992 -37.144 1.00 49.88 422 ASN A C 1
ATOM 3082 O O . ASN A 1 422 ? 56.774 11.621 -36.243 1.00 49.88 422 ASN A O 1
ATOM 3086 N N . ARG A 1 423 ? 56.664 9.786 -37.517 1.00 48.50 423 ARG A N 1
ATOM 3087 C CA . ARG A 1 423 ? 58.041 9.322 -37.295 1.00 48.50 423 ARG A CA 1
ATOM 3088 C C . ARG A 1 423 ? 58.666 9.011 -38.649 1.00 48.50 423 ARG A C 1
ATOM 3090 O O . ARG A 1 423 ? 58.851 7.855 -39.002 1.00 48.50 423 ARG A O 1
ATOM 3097 N N . ALA A 1 424 ? 58.965 10.052 -39.414 1.00 51.47 424 ALA A N 1
ATOM 3098 C CA . ALA A 1 424 ? 59.943 9.973 -40.487 1.00 51.47 424 ALA A CA 1
ATOM 3099 C C . ALA A 1 424 ? 60.547 11.363 -40.725 1.00 51.47 424 ALA A C 1
ATOM 3101 O O . ALA A 1 424 ? 59.822 12.325 -40.944 1.00 51.47 424 ALA A O 1
ATOM 3102 N N . ALA A 1 425 ? 61.880 11.408 -40.688 1.00 52.66 425 ALA A N 1
ATOM 3103 C CA . ALA A 1 425 ? 62.769 12.476 -41.146 1.00 52.66 425 ALA A CA 1
ATOM 3104 C C . ALA A 1 425 ? 62.759 13.821 -40.386 1.00 52.66 425 ALA A C 1
ATOM 3106 O O . ALA A 1 425 ? 62.007 14.740 -40.683 1.00 52.66 425 ALA A O 1
ATOM 3107 N N . SER A 1 426 ? 63.739 13.986 -39.494 1.00 37.12 426 SER A N 1
ATOM 3108 C CA . SER A 1 426 ? 64.345 15.293 -39.219 1.00 37.12 426 SER A CA 1
ATOM 3109 C C . SER A 1 426 ? 65.802 15.093 -38.798 1.00 37.12 426 SER A C 1
ATOM 3111 O O . SER A 1 426 ? 66.150 14.972 -37.627 1.00 37.12 426 SER A O 1
ATOM 3113 N N . THR A 1 427 ? 66.661 14.978 -39.806 1.00 48.47 427 THR A N 1
ATOM 3114 C CA . THR A 1 427 ? 68.087 15.292 -39.719 1.00 48.47 427 THR A CA 1
ATOM 3115 C C . THR A 1 427 ? 68.266 16.789 -39.951 1.00 48.47 427 THR A C 1
ATOM 3117 O O . THR A 1 427 ? 67.888 17.276 -41.011 1.00 48.47 427 THR A O 1
ATOM 3120 N N . GLY A 1 428 ? 68.916 17.471 -39.004 1.00 45.41 428 GLY A N 1
ATOM 3121 C CA . GLY A 1 428 ? 69.663 18.712 -39.236 1.00 45.41 428 GLY A CA 1
ATOM 3122 C C . GLY A 1 428 ? 68.852 20.012 -39.245 1.00 45.41 428 GLY A C 1
ATOM 3123 O O . GLY A 1 428 ? 67.979 20.212 -40.079 1.00 45.41 428 GLY A O 1
ATOM 3124 N N . GLY A 1 429 ? 69.212 20.943 -38.358 1.00 36.88 429 GLY A N 1
ATOM 3125 C CA . GLY A 1 429 ? 68.703 22.314 -38.421 1.00 36.88 429 GLY A CA 1
ATOM 3126 C C . GLY A 1 429 ? 68.835 23.090 -37.119 1.00 36.88 429 GLY A C 1
ATOM 3127 O O . GLY A 1 429 ? 67.842 23.374 -36.464 1.00 36.88 429 GLY A O 1
ATOM 3128 N N . SER A 1 430 ? 70.071 23.424 -36.755 1.00 46.44 430 SER A N 1
ATOM 3129 C CA . SER A 1 430 ? 70.390 24.485 -35.797 1.00 46.44 430 SER A CA 1
ATOM 3130 C C . SER A 1 430 ? 69.735 25.798 -36.234 1.00 46.44 430 SER A C 1
ATOM 3132 O O . SER A 1 430 ? 69.990 26.210 -37.356 1.00 46.44 430 SER A O 1
ATOM 3134 N N . PHE A 1 431 ? 68.940 26.452 -35.383 1.00 38.03 431 PHE A N 1
ATOM 3135 C CA . PHE A 1 431 ? 68.923 27.914 -35.242 1.00 38.03 431 PHE A CA 1
ATOM 3136 C C . PHE A 1 431 ? 68.230 28.321 -33.936 1.00 38.03 431 PHE A C 1
ATOM 3138 O O . PHE A 1 431 ? 67.289 27.691 -33.460 1.00 38.03 431 PHE A O 1
ATOM 3145 N N . ALA A 1 432 ? 68.796 29.353 -33.326 1.00 42.31 432 ALA A N 1
ATOM 3146 C CA . ALA A 1 432 ? 68.657 29.723 -31.934 1.00 42.31 432 ALA A CA 1
ATOM 3147 C C . ALA A 1 432 ? 67.553 30.763 -31.653 1.00 42.31 432 ALA A C 1
ATOM 3149 O O . ALA A 1 432 ? 67.086 31.459 -32.545 1.00 42.31 432 ALA A O 1
ATOM 3150 N N . HIS A 1 433 ? 67.290 30.918 -30.350 1.00 38.97 433 HIS A N 1
ATOM 3151 C CA . HIS A 1 433 ? 66.803 32.113 -29.646 1.00 38.97 433 HIS A CA 1
ATOM 3152 C C . HIS A 1 433 ? 65.380 32.629 -29.910 1.00 38.97 433 HIS A C 1
ATOM 3154 O O . HIS A 1 433 ? 65.132 33.406 -30.819 1.00 38.97 433 HIS A O 1
ATOM 3160 N N . MET A 1 434 ? 64.488 32.371 -28.952 1.00 37.91 434 MET A N 1
ATOM 3161 C CA . MET A 1 434 ? 64.000 33.345 -27.956 1.00 37.91 434 MET A CA 1
ATOM 3162 C C . MET A 1 434 ? 62.676 32.822 -27.398 1.00 37.91 434 MET A C 1
ATOM 3164 O O . MET A 1 434 ? 61.695 32.785 -28.118 1.00 37.91 434 MET A O 1
ATOM 3168 N N . TYR A 1 435 ? 62.638 32.425 -26.128 1.00 37.69 435 TYR A N 1
ATOM 3169 C CA . TYR A 1 435 ? 61.714 32.993 -25.143 1.00 37.69 435 TYR A CA 1
ATOM 3170 C C . TYR A 1 435 ? 62.096 32.474 -23.756 1.00 37.69 435 TYR A C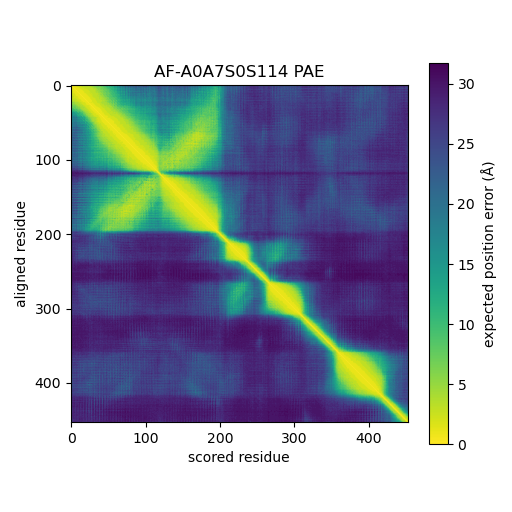 1
ATOM 3172 O O . TYR A 1 435 ? 62.366 31.297 -23.532 1.00 37.69 435 TYR A O 1
ATOM 3180 N N . ARG A 1 436 ? 62.221 33.437 -22.853 1.00 37.00 436 ARG A N 1
ATOM 3181 C CA . ARG A 1 436 ? 62.775 33.349 -21.510 1.00 37.00 436 ARG A CA 1
ATOM 3182 C C . ARG A 1 436 ? 61.602 33.294 -20.525 1.00 37.00 436 ARG A C 1
ATOM 3184 O O . ARG A 1 436 ? 60.714 34.128 -20.628 1.00 37.00 436 ARG A O 1
ATOM 3191 N N . MET A 1 437 ? 61.713 32.398 -19.544 1.00 37.59 437 MET A N 1
ATOM 3192 C CA . MET A 1 437 ? 61.090 32.413 -18.206 1.00 37.59 437 MET A CA 1
ATOM 3193 C C . MET A 1 437 ? 59.565 32.254 -18.082 1.00 37.59 437 MET A C 1
ATOM 3195 O O . MET A 1 437 ? 58.816 33.181 -18.355 1.00 37.59 437 MET A O 1
ATOM 3199 N N . ALA A 1 438 ? 59.147 31.141 -17.468 1.00 37.19 438 ALA A N 1
ATOM 3200 C CA . ALA A 1 438 ? 58.487 31.156 -16.153 1.00 37.19 438 ALA A CA 1
ATOM 3201 C C . ALA A 1 438 ? 58.387 29.719 -15.593 1.00 37.19 438 ALA A C 1
ATOM 3203 O O . ALA A 1 438 ? 57.695 28.873 -16.154 1.00 37.19 438 ALA A O 1
ATOM 3204 N N . SER A 1 439 ? 59.100 29.451 -14.494 1.00 38.19 439 SER A N 1
ATOM 3205 C CA . SER A 1 439 ? 58.955 28.242 -13.667 1.00 38.19 439 SER A CA 1
ATOM 3206 C C . SER A 1 439 ? 57.625 28.239 -12.909 1.00 38.19 439 SER A C 1
ATOM 3208 O O . SER A 1 439 ? 57.223 29.300 -12.430 1.00 38.19 439 SER A O 1
ATOM 3210 N N . PRO A 1 440 ? 57.018 27.068 -12.653 1.00 44.69 440 PRO A N 1
ATOM 3211 C CA . PRO A 1 440 ? 56.045 26.905 -11.588 1.00 44.69 440 PRO A CA 1
ATOM 3212 C C . PRO A 1 440 ? 56.616 26.000 -10.486 1.00 44.69 440 PRO A C 1
ATOM 3214 O O . PRO A 1 440 ? 56.413 24.792 -10.500 1.00 44.69 440 PRO A O 1
ATOM 3217 N N . ASP A 1 441 ? 57.294 26.606 -9.513 1.00 42.03 441 ASP A N 1
ATOM 3218 C CA . ASP A 1 441 ? 57.457 26.037 -8.174 1.00 42.03 441 ASP A CA 1
ATOM 3219 C C . ASP A 1 441 ? 56.728 26.962 -7.203 1.00 42.03 441 ASP A C 1
ATOM 3221 O O . ASP A 1 441 ? 57.131 28.107 -7.012 1.00 42.03 441 ASP A O 1
ATOM 3225 N N . THR A 1 442 ? 55.612 26.491 -6.647 1.00 42.94 442 THR A N 1
ATOM 3226 C CA . THR A 1 442 ? 55.152 26.749 -5.269 1.00 42.94 442 THR A CA 1
ATOM 3227 C C . THR A 1 442 ? 53.809 26.055 -5.058 1.00 42.94 442 THR A C 1
ATOM 3229 O O . THR A 1 442 ? 52.731 26.592 -5.300 1.00 42.94 442 THR A O 1
ATOM 3232 N N . TRP A 1 443 ? 53.889 24.816 -4.579 1.00 41.19 443 TRP A N 1
ATOM 3233 C CA . TRP A 1 443 ? 52.820 24.200 -3.806 1.00 41.19 443 TRP A CA 1
ATOM 3234 C C . TRP A 1 443 ? 52.818 24.837 -2.413 1.00 41.19 443 TRP A C 1
ATOM 3236 O O . TRP A 1 443 ? 53.819 24.773 -1.702 1.00 41.19 443 TRP A O 1
ATOM 3246 N N . ALA A 1 444 ? 51.699 25.440 -2.018 1.00 37.97 444 ALA A N 1
ATOM 3247 C CA . ALA A 1 444 ? 51.440 25.838 -0.640 1.00 37.97 444 ALA A CA 1
ATOM 3248 C C . ALA A 1 444 ? 50.054 25.327 -0.227 1.00 37.97 444 ALA A C 1
ATOM 3250 O O . ALA A 1 444 ? 49.020 25.833 -0.661 1.00 37.97 444 ALA A O 1
ATOM 3251 N N . GLU A 1 445 ? 50.058 24.289 0.607 1.00 42.56 445 GLU A N 1
ATOM 3252 C CA . GLU A 1 445 ? 48.900 23.794 1.349 1.00 42.56 445 GLU A CA 1
ATOM 3253 C C . GLU A 1 445 ? 48.344 24.870 2.300 1.00 42.56 445 GLU A C 1
ATOM 3255 O O . GLU A 1 445 ? 49.110 25.497 3.040 1.00 42.56 445 GLU A O 1
ATOM 3260 N N . PRO A 1 446 ? 47.016 25.028 2.419 1.00 49.72 446 PRO A N 1
ATOM 3261 C CA . PRO A 1 446 ? 46.433 25.725 3.553 1.00 49.72 446 PRO A CA 1
ATOM 3262 C C . PRO A 1 446 ? 46.256 24.763 4.739 1.00 49.72 446 PRO A C 1
ATOM 3264 O O . PRO A 1 446 ? 45.348 23.930 4.780 1.00 49.72 446 PRO A O 1
ATOM 3267 N N . ARG A 1 447 ? 47.112 24.934 5.755 1.00 40.81 447 ARG A N 1
ATOM 3268 C CA . ARG A 1 447 ? 46.948 24.362 7.100 1.00 40.81 447 ARG A CA 1
ATOM 3269 C C . ARG A 1 447 ? 45.589 24.758 7.694 1.00 40.81 447 ARG A C 1
ATOM 3271 O O . ARG A 1 447 ? 45.379 25.914 8.059 1.00 40.81 447 ARG A O 1
ATOM 3278 N N . ARG A 1 448 ? 44.693 23.785 7.884 1.00 46.88 448 ARG A N 1
ATOM 3279 C CA . ARG A 1 448 ? 43.557 23.906 8.812 1.00 46.88 448 ARG A CA 1
ATOM 3280 C C . ARG A 1 448 ? 44.075 23.784 10.247 1.00 46.88 448 ARG A C 1
ATOM 3282 O O . ARG A 1 448 ? 44.684 22.779 10.602 1.00 46.88 448 ARG A O 1
ATOM 3289 N N . ARG A 1 449 ? 43.835 24.809 11.071 1.00 50.03 449 ARG A N 1
ATOM 3290 C CA . ARG A 1 449 ? 43.994 24.722 12.531 1.00 50.03 449 ARG A CA 1
ATOM 3291 C C . ARG A 1 449 ? 42.860 23.875 13.128 1.00 50.03 449 ARG A C 1
ATOM 3293 O O . ARG A 1 449 ? 41.731 23.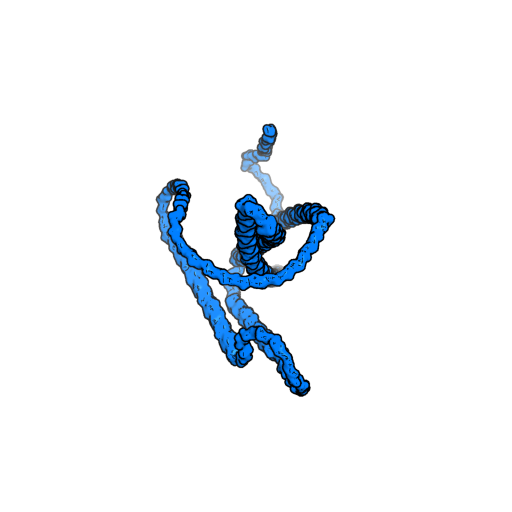988 12.648 1.00 50.03 449 ARG A O 1
ATOM 3300 N N . PRO A 1 450 ? 43.128 23.079 14.176 1.00 56.28 450 PRO A N 1
ATOM 3301 C CA . PRO A 1 450 ? 42.091 22.405 14.939 1.00 56.28 450 PRO A CA 1
ATOM 3302 C C . PRO A 1 450 ? 41.427 23.383 15.918 1.00 56.28 450 PRO A C 1
ATOM 3304 O O . PRO A 1 450 ? 42.099 24.172 16.582 1.00 56.28 450 PRO A O 1
ATOM 3307 N N . PHE A 1 451 ? 40.103 23.304 15.997 1.00 52.59 451 PHE A N 1
ATOM 3308 C CA . PHE A 1 451 ? 39.301 23.823 17.101 1.00 52.59 451 PHE A CA 1
ATOM 3309 C C . PHE A 1 451 ? 39.121 22.674 18.099 1.00 52.59 451 PHE A C 1
ATOM 3311 O O . PHE A 1 451 ? 38.627 21.619 17.705 1.00 52.59 451 PHE A O 1
ATOM 3318 N N . VAL A 1 452 ? 39.544 22.865 19.349 1.00 51.94 452 VAL A N 1
ATOM 3319 C CA . VAL A 1 452 ? 39.234 22.010 20.510 1.00 51.94 452 VAL A CA 1
ATOM 3320 C C . VAL A 1 452 ? 39.341 22.888 21.767 1.00 51.94 452 VAL A C 1
ATOM 3322 O O . VAL A 1 452 ? 40.266 23.705 21.806 1.00 51.94 452 VAL A O 1
ATOM 3325 N N . PRO A 1 453 ? 38.567 22.654 22.839 1.00 55.53 453 PRO A N 1
ATOM 3326 C CA . PRO A 1 453 ? 37.176 22.204 22.939 1.00 55.53 453 PRO A CA 1
ATOM 3327 C C . PRO A 1 453 ? 36.214 23.326 23.374 1.00 55.53 453 PRO A C 1
ATOM 3329 O O . PRO A 1 453 ? 36.649 24.256 24.093 1.00 55.53 453 PRO A O 1
#